Protein AF-A0A5N5GU69-F1 (afdb_monomer_lite)

Sequence (416 aa):
MAAKLMHAVQYKSFGGGPSGLKHVEIPIPTLKKDEVLLKLEAASLNPGSLVDWATEVYNGVRRIDLTDVAGEMVEVGQGVKKFKVGDKVVALLSYSFAAAKEKSVVAWPLEVSADEGSSLPVVGLSAHQALTKDAGIKLDRTGELKNVLITGAAGGLGNTHVTATCGARNIELVKSLGADEVLDYMTPEGVALKSPSATDVAGEVVEVGQGAKKFKFGDKVVLLCHFSGRLAEFAATNERLMVARPPEVSAAEGACLPVAGLTAPQTLTQCARVKLDGTGQNKEHIDHCCLWWRGALCSPTSKAWDTNVTATCGACNIELVKSLGADEVLEYRNVDGAALKSPSGRKYDFNLTFSKKQLVPLLMIPKDVNLEYLVKLVKEGKLKPVIDSMHPLSKAEDAWLKSIDGHATGNIILEL

Foldseek 3Di:
DDFDWDWFWWFQDPPCFLVRIDIDIDGQDDDDQQKFAWPFFKFFDDPVQQDPPDDDCPPNTGGRPRQWTWGFTCGHHNNQDPDDGGFTWIFGDDPHDRMGGNFRIDGFDPLADGHRSSQCFPPVLLVVCCVCPVVVHDPVLPDDADEDEAEQDLAEAQRHQYAYEHAPVRQVNHVVRPHPHYHHCPDPCVVPDDDQDQFKFWDFDCDDDPPDDPDDGGFTKIFGAPDPDGVDPDDDDDCVRIDGDPPVADRVNSSLPRVLVPVQVCCCCPVVVFDLQQPDDEFEEEEEACDRSQADCQAVSVVSRRYAYEYEDAPVCQVVSVVNHHPHYHDCPDPCNVVVADPVRDDGPDYHYDDPDPDPPDPRDGGRVSSNVVSVCVSVVNGDFDEQEEDESVVVSVLSVVVVVVPGSGIYMYGD

Structure (mmCIF, N/CA/C/O backbone):
data_AF-A0A5N5GU69-F1
#
_entry.id   AF-A0A5N5GU69-F1
#
loop_
_atom_site.group_PDB
_atom_site.id
_atom_site.type_symbol
_atom_site.label_atom_id
_atom_site.label_alt_id
_atom_site.label_comp_id
_atom_site.label_asym_id
_atom_site.label_entity_id
_atom_site.label_seq_id
_atom_site.pdbx_PDB_ins_code
_atom_site.Cartn_x
_atom_site.Cartn_y
_atom_site.Cartn_z
_atom_site.occupancy
_atom_site.B_iso_or_equiv
_atom_site.auth_seq_id
_atom_site.auth_comp_id
_atom_site.auth_asym_id
_atom_site.auth_atom_id
_atom_site.pdbx_PDB_model_num
ATOM 1 N N . MET A 1 1 ? -13.691 -12.828 38.221 1.00 50.66 1 MET A N 1
ATOM 2 C CA . MET A 1 1 ? -14.707 -12.489 37.200 1.00 50.66 1 MET A CA 1
ATOM 3 C C . MET A 1 1 ? -14.335 -13.201 35.913 1.00 50.66 1 MET A C 1
ATOM 5 O O . MET A 1 1 ? -13.145 -13.287 35.638 1.00 50.66 1 MET A O 1
ATOM 9 N N . ALA A 1 2 ? -15.304 -13.752 35.177 1.00 56.50 2 ALA A N 1
ATOM 10 C CA . ALA A 1 2 ? -15.037 -14.349 33.867 1.00 56.50 2 ALA A CA 1
ATOM 11 C C . ALA A 1 2 ? -14.475 -13.280 32.913 1.00 56.50 2 ALA A C 1
ATOM 13 O O . ALA A 1 2 ? -14.927 -12.133 32.947 1.00 56.50 2 ALA A O 1
ATOM 14 N N . ALA A 1 3 ? -13.469 -13.634 32.111 1.00 75.31 3 ALA A N 1
ATOM 15 C CA . ALA A 1 3 ? -12.930 -12.728 31.104 1.00 75.31 3 ALA A CA 1
ATOM 16 C C . ALA A 1 3 ? -14.016 -12.426 30.060 1.00 75.31 3 ALA A C 1
ATOM 18 O O . ALA A 1 3 ? -14.684 -13.347 29.590 1.00 75.31 3 ALA A O 1
ATOM 19 N N . LYS A 1 4 ? -14.199 -11.150 29.699 1.00 86.69 4 LYS A N 1
ATOM 20 C CA . LYS A 1 4 ? -15.034 -10.794 28.545 1.00 86.69 4 LYS A CA 1
ATOM 21 C C . LYS A 1 4 ? -14.321 -11.266 27.279 1.00 86.69 4 LYS A C 1
ATOM 23 O O . LYS A 1 4 ? -13.117 -11.042 27.146 1.00 86.69 4 LYS A O 1
ATOM 28 N N . LEU A 1 5 ? -15.057 -11.916 26.386 1.00 90.56 5 LEU A N 1
ATOM 29 C CA . LEU A 1 5 ? -14.536 -12.457 25.134 1.00 90.56 5 LEU A CA 1
ATOM 30 C C . LEU A 1 5 ? -15.009 -11.619 23.940 1.00 90.56 5 LEU A C 1
ATOM 32 O O . LEU A 1 5 ? -16.002 -10.899 24.035 1.00 90.56 5 LEU A O 1
ATOM 36 N N . MET A 1 6 ? -14.296 -11.735 22.826 1.00 87.88 6 MET A N 1
ATOM 37 C CA . MET A 1 6 ? -14.665 -11.198 21.519 1.00 87.88 6 MET A CA 1
ATOM 38 C C . MET A 1 6 ? -14.323 -12.196 20.414 1.00 87.88 6 MET A C 1
ATOM 40 O O . MET A 1 6 ? -13.410 -13.013 20.570 1.00 87.88 6 MET A O 1
ATOM 44 N N . HIS A 1 7 ? -15.031 -12.107 19.290 1.00 89.12 7 HIS A N 1
ATOM 45 C CA . HIS A 1 7 ? -14.713 -12.887 18.100 1.00 89.12 7 HIS A CA 1
ATOM 46 C C . HIS A 1 7 ? -13.473 -12.330 17.399 1.00 89.12 7 HIS A C 1
ATOM 48 O O . HIS A 1 7 ? -13.303 -11.121 17.263 1.00 89.12 7 HIS A O 1
ATOM 54 N N . ALA A 1 8 ? -12.613 -13.229 16.938 1.00 84.62 8 ALA A N 1
ATOM 55 C CA . ALA A 1 8 ? -11.435 -12.901 16.154 1.00 84.62 8 ALA A CA 1
ATOM 56 C C . ALA A 1 8 ? -11.156 -14.001 15.130 1.00 84.62 8 ALA A C 1
ATOM 58 O O . ALA A 1 8 ? -11.678 -15.114 15.226 1.00 84.62 8 ALA A O 1
ATOM 59 N N . VAL A 1 9 ? -10.291 -13.692 14.167 1.00 82.69 9 VAL A N 1
ATOM 60 C CA . VAL A 1 9 ? -9.829 -14.644 13.157 1.00 82.69 9 VAL A CA 1
ATOM 61 C C . VAL A 1 9 ? -8.320 -14.837 13.300 1.00 82.69 9 VAL A C 1
ATOM 63 O O . VAL A 1 9 ? -7.544 -13.879 13.343 1.00 82.69 9 VAL A O 1
ATOM 66 N N . GLN A 1 10 ? -7.904 -16.096 13.430 1.00 78.44 10 GLN A N 1
ATOM 67 C CA . GLN A 1 10 ? -6.521 -16.502 13.687 1.00 78.44 10 GLN A CA 1
ATOM 68 C C . GLN A 1 10 ? -6.089 -17.643 12.766 1.00 78.44 10 GLN A C 1
ATOM 70 O O . GLN A 1 10 ? -6.924 -18.309 12.161 1.00 78.44 10 GLN A O 1
ATOM 75 N N . TYR A 1 11 ? -4.784 -17.910 12.697 1.00 71.00 11 TYR A N 1
ATOM 76 C CA . TYR A 1 11 ? -4.240 -19.065 11.984 1.00 71.00 11 TYR A CA 1
ATOM 77 C C . TYR A 1 11 ? -3.162 -19.771 12.815 1.00 71.00 11 TYR A C 1
ATOM 79 O O . TYR A 1 11 ? -2.426 -19.157 13.585 1.00 71.00 11 TYR A O 1
ATOM 87 N N . LYS A 1 12 ? -3.086 -21.102 12.694 1.00 63.03 12 LYS A N 1
ATOM 88 C CA . LYS A 1 12 ? -2.199 -21.936 13.530 1.00 63.03 12 LYS A CA 1
ATOM 89 C C . LYS A 1 12 ? -0.798 -22.136 12.941 1.00 63.03 12 LYS A C 1
ATOM 91 O O . LYS A 1 12 ? 0.134 -22.405 13.691 1.00 63.03 12 LYS A O 1
ATOM 96 N N . SER A 1 13 ? -0.638 -22.027 11.622 1.00 61.06 13 SER A N 1
ATOM 97 C CA . SER A 1 13 ? 0.630 -22.287 10.926 1.00 61.06 13 SER A CA 1
ATOM 98 C C . SER A 1 13 ? 0.742 -21.504 9.619 1.00 61.06 13 SER A C 1
ATOM 100 O O . SER A 1 13 ? -0.270 -21.167 9.005 1.00 61.06 13 SER A O 1
ATOM 102 N N . PHE A 1 14 ? 1.980 -21.251 9.188 1.00 59.22 14 PHE A N 1
ATOM 103 C CA . PHE A 1 14 ? 2.286 -20.634 7.896 1.00 59.22 14 PHE A CA 1
ATOM 104 C C . PHE A 1 14 ? 1.793 -21.482 6.714 1.00 59.22 14 PHE A C 1
ATOM 106 O O . PHE A 1 14 ? 1.649 -22.700 6.831 1.00 59.22 14 PHE A O 1
ATOM 113 N N . GLY A 1 15 ? 1.554 -20.832 5.571 1.00 59.25 15 GLY A N 1
ATOM 114 C CA . GLY A 1 15 ? 1.260 -21.502 4.297 1.00 59.25 15 GLY A CA 1
ATOM 115 C C . GLY A 1 15 ? -0.136 -22.126 4.164 1.00 59.25 15 GLY A C 1
ATOM 116 O O . GLY A 1 15 ? -0.420 -22.741 3.143 1.00 59.25 15 GLY A O 1
ATOM 117 N N . GLY A 1 16 ? -1.020 -21.971 5.157 1.00 63.12 16 GLY A N 1
ATOM 118 C CA . GLY A 1 16 ? -2.384 -22.521 5.115 1.00 63.12 16 GLY A CA 1
ATOM 119 C C . GLY A 1 16 ? -3.366 -21.754 4.220 1.00 63.12 16 GLY A C 1
ATOM 120 O O . GLY A 1 16 ? -4.480 -22.235 3.996 1.00 63.12 16 GLY A O 1
ATOM 121 N N . GLY A 1 17 ? -2.976 -20.567 3.741 1.00 68.81 17 GLY A N 1
ATOM 122 C CA . GLY A 1 17 ? -3.845 -19.666 2.985 1.00 68.81 17 GLY A CA 1
ATOM 123 C C . GLY A 1 17 ? -5.160 -19.353 3.720 1.00 68.81 17 GLY A C 1
ATOM 124 O O . GLY A 1 17 ? -5.259 -19.553 4.934 1.00 68.81 17 GLY A O 1
ATOM 125 N N . PRO A 1 18 ? -6.202 -18.926 2.992 1.00 73.00 18 PRO A N 1
ATOM 126 C CA . PRO A 1 18 ? -7.522 -18.644 3.561 1.00 73.00 18 PRO A CA 1
ATOM 127 C C . PRO A 1 18 ? -8.141 -19.842 4.293 1.00 73.00 18 PRO A C 1
ATOM 129 O O . PRO A 1 18 ? -8.741 -19.683 5.347 1.00 73.00 18 PRO A O 1
ATOM 132 N N . SER A 1 19 ? -7.907 -21.073 3.821 1.00 77.50 19 SER A N 1
ATOM 133 C CA . SER A 1 19 ? -8.370 -22.298 4.497 1.00 77.50 19 SER A CA 1
ATOM 134 C C . SER A 1 19 ? -7.747 -22.537 5.881 1.00 77.50 19 SER A C 1
ATOM 136 O O . SER A 1 19 ? -8.268 -23.319 6.682 1.00 77.50 19 SER A O 1
ATOM 138 N N . GLY A 1 20 ? -6.617 -21.884 6.166 1.00 77.12 20 GLY A N 1
ATOM 139 C CA . GLY A 1 20 ? -5.933 -21.934 7.454 1.00 77.12 20 GLY A CA 1
ATOM 140 C C . GLY A 1 20 ? -6.577 -21.058 8.529 1.00 77.12 20 GLY A C 1
ATOM 141 O O . GLY A 1 20 ? -6.219 -21.205 9.704 1.00 77.12 20 GLY A O 1
ATOM 142 N N . LEU A 1 21 ? -7.519 -20.187 8.152 1.00 79.31 21 LEU A N 1
ATOM 143 C CA . LEU A 1 21 ? -8.221 -19.313 9.079 1.00 79.31 21 LEU A CA 1
ATOM 144 C C . LEU A 1 21 ? -9.142 -20.089 10.021 1.00 79.31 21 LEU A C 1
ATOM 146 O O . LEU A 1 21 ? -9.704 -21.146 9.705 1.00 79.31 21 LEU A O 1
ATOM 150 N N . LYS A 1 22 ? -9.232 -19.570 11.243 1.00 83.31 22 LYS A N 1
ATOM 151 C CA . LYS A 1 22 ? -10.080 -20.069 12.317 1.00 83.31 22 LYS A CA 1
ATOM 152 C C . LYS A 1 22 ? -10.739 -18.895 13.017 1.00 83.31 22 LYS A C 1
ATOM 154 O O . LYS A 1 22 ? -10.051 -18.050 13.590 1.00 83.31 22 LYS A O 1
ATOM 159 N N . HIS A 1 23 ? -12.064 -18.908 13.033 1.00 87.44 23 HIS A N 1
ATOM 160 C CA . HIS A 1 23 ? -12.848 -18.077 13.934 1.00 87.44 23 HIS A CA 1
ATOM 161 C C . HIS A 1 23 ? -12.708 -18.612 15.353 1.00 87.44 23 HIS A C 1
ATOM 163 O O . HIS A 1 23 ? -12.883 -19.807 15.605 1.00 87.44 23 HIS A O 1
ATOM 169 N N . VAL A 1 24 ? -12.362 -17.722 16.269 1.00 87.81 24 VAL A N 1
ATOM 170 C CA . VAL A 1 24 ? -12.115 -18.037 17.672 1.00 87.81 24 VAL A CA 1
ATOM 171 C C . VAL A 1 24 ? -12.747 -16.975 18.558 1.00 87.81 24 VAL A C 1
ATOM 173 O O . VAL A 1 24 ? -12.968 -15.842 18.132 1.00 87.81 24 VAL A O 1
ATOM 176 N N . GLU A 1 25 ? -13.004 -17.333 19.809 1.00 89.62 25 GLU A N 1
ATOM 177 C CA . GLU A 1 25 ? -13.261 -16.364 20.868 1.00 89.62 25 GLU A CA 1
ATOM 178 C C . GLU A 1 25 ? -11.982 -16.146 21.668 1.00 89.62 25 GLU A C 1
ATOM 180 O O . GLU A 1 25 ? -11.325 -17.102 22.087 1.00 89.62 25 GLU A O 1
ATOM 185 N N . ILE A 1 26 ? -11.619 -14.884 21.873 1.00 84.94 26 ILE A N 1
ATOM 186 C CA . ILE A 1 26 ? -10.430 -14.491 22.629 1.00 84.94 26 ILE A CA 1
ATOM 187 C C . ILE A 1 26 ? -10.776 -13.436 23.678 1.00 84.94 26 ILE A C 1
ATOM 189 O O . ILE A 1 26 ? -11.751 -12.707 23.502 1.00 84.94 26 ILE A O 1
ATOM 193 N N . PRO A 1 27 ? -9.996 -13.315 24.764 1.00 87.19 27 PRO A N 1
ATOM 194 C CA . PRO A 1 27 ? -10.206 -12.258 25.745 1.00 87.19 27 PRO A CA 1
ATOM 195 C C . PRO A 1 27 ? -10.089 -10.863 25.124 1.00 87.19 27 PRO A C 1
ATOM 197 O O . PRO A 1 27 ? -9.163 -10.597 24.355 1.00 87.19 27 PRO A O 1
ATOM 200 N N . ILE A 1 28 ? -10.992 -9.963 25.513 1.00 87.31 28 ILE A N 1
ATOM 201 C CA . ILE A 1 28 ? -10.840 -8.527 25.263 1.00 87.31 28 ILE A CA 1
ATOM 202 C C . ILE A 1 28 ? -9.548 -8.060 25.958 1.00 87.31 28 ILE A C 1
ATOM 204 O O . ILE A 1 28 ? -9.335 -8.410 27.125 1.00 87.31 28 ILE A O 1
ATOM 208 N N . PRO A 1 29 ? -8.664 -7.311 25.276 1.00 84.44 29 PRO A N 1
ATOM 209 C CA . PRO A 1 29 ? -7.387 -6.924 25.851 1.00 84.44 29 PRO A CA 1
ATOM 210 C C . PRO A 1 29 ? -7.547 -5.925 26.991 1.00 84.44 29 PRO A C 1
ATOM 212 O O . PRO A 1 29 ? -8.375 -5.018 26.949 1.00 84.44 29 PRO A O 1
ATOM 215 N N . THR A 1 30 ? -6.682 -6.069 27.990 1.00 86.38 30 THR A N 1
ATOM 216 C CA . THR A 1 30 ? -6.537 -5.096 29.072 1.00 86.38 30 THR A CA 1
ATOM 217 C C . THR A 1 30 ? -5.721 -3.902 28.585 1.00 86.38 30 THR A C 1
ATOM 219 O O . THR A 1 30 ? -4.603 -4.082 28.097 1.00 86.38 30 THR A O 1
ATOM 222 N N . LEU A 1 31 ? -6.248 -2.690 28.759 1.00 88.69 31 LEU A N 1
ATOM 223 C CA . LEU A 1 31 ? -5.574 -1.466 28.333 1.00 88.69 31 LEU A CA 1
ATOM 224 C C . LEU A 1 31 ? -4.366 -1.112 29.197 1.00 88.69 31 LEU A C 1
ATOM 226 O O . LEU A 1 31 ? -4.396 -1.198 30.429 1.00 88.69 31 LEU A O 1
ATOM 230 N N . LYS A 1 32 ? -3.316 -0.609 28.545 1.00 91.06 32 LYS A N 1
ATOM 231 C CA . LYS A 1 32 ? -2.277 0.177 29.215 1.00 91.06 32 LYS A CA 1
ATOM 232 C C . LYS A 1 32 ? -2.748 1.610 29.457 1.00 91.06 32 LYS A C 1
ATOM 234 O O . LYS A 1 32 ? -3.763 2.073 28.943 1.00 91.06 32 LYS A O 1
ATOM 239 N N . LYS A 1 33 ? -1.961 2.347 30.244 1.00 94.25 33 LYS A N 1
ATOM 240 C CA . LYS A 1 33 ? -2.269 3.725 30.646 1.00 94.25 33 LYS A CA 1
ATOM 241 C C . LYS A 1 33 ? -2.477 4.673 29.454 1.00 94.25 33 LYS A C 1
ATOM 243 O O . LYS A 1 33 ? -3.314 5.559 29.561 1.00 94.25 33 LYS A O 1
ATOM 248 N N . ASP A 1 34 ? -1.721 4.511 28.369 1.00 92.88 34 ASP A N 1
ATOM 249 C CA . ASP A 1 34 ? -1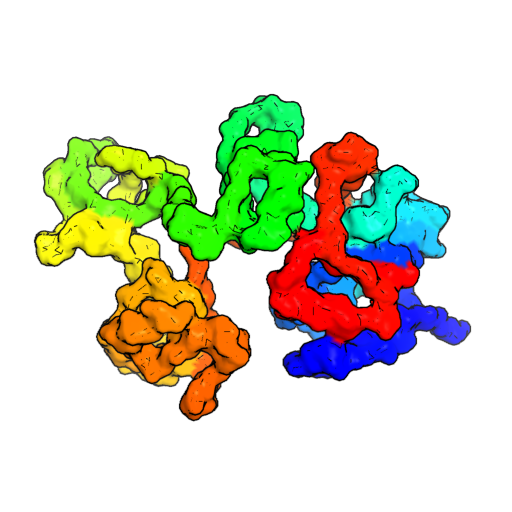.741 5.359 27.166 1.00 92.88 34 ASP A CA 1
ATOM 250 C C . ASP A 1 34 ? -2.566 4.775 26.004 1.00 92.88 34 ASP A C 1
ATOM 252 O O . ASP A 1 34 ? -2.451 5.245 24.869 1.00 92.88 34 ASP A O 1
ATOM 256 N N . GLU A 1 35 ? -3.369 3.743 26.268 1.00 91.88 35 GLU A N 1
ATOM 257 C CA . GLU A 1 35 ? -4.138 3.026 25.254 1.00 91.88 35 GLU A CA 1
ATOM 258 C C . GLU A 1 35 ? -5.645 3.287 25.378 1.00 91.88 35 GLU A C 1
ATOM 260 O O . GLU A 1 35 ? -6.154 3.664 26.433 1.00 91.88 35 GLU A O 1
ATOM 265 N N . VAL A 1 36 ? -6.360 3.074 24.280 1.00 92.62 36 VAL A N 1
ATOM 266 C CA . VAL A 1 36 ? -7.823 3.102 24.179 1.00 92.62 36 VAL A CA 1
ATOM 267 C C . VAL A 1 36 ? -8.312 1.767 23.635 1.00 92.62 36 VAL A C 1
ATOM 269 O O . VAL A 1 36 ? -7.602 1.135 22.851 1.00 92.62 36 VAL A O 1
ATOM 272 N N . LEU A 1 37 ? -9.512 1.348 24.035 1.00 93.25 37 LEU A N 1
ATOM 273 C CA . LEU A 1 37 ? -10.191 0.164 23.517 1.00 93.25 37 LEU A CA 1
ATOM 274 C C . LEU A 1 37 ? -11.312 0.608 22.590 1.00 93.25 37 LEU A C 1
ATOM 276 O O . LEU A 1 37 ? -12.139 1.445 22.961 1.00 93.25 37 LEU A O 1
ATOM 280 N N . LEU A 1 38 ? -11.353 0.010 21.408 1.00 90.88 38 LEU A N 1
ATOM 281 C CA . LEU A 1 38 ? -12.315 0.329 20.370 1.00 90.88 38 LEU A CA 1
ATOM 282 C C . LEU A 1 38 ? -13.308 -0.823 20.199 1.00 90.88 38 LEU A C 1
ATOM 284 O O . LEU A 1 38 ? -12.927 -1.990 20.153 1.00 90.88 38 LEU A O 1
ATOM 288 N N . LYS A 1 39 ? -14.590 -0.499 20.052 1.00 91.88 39 LYS A N 1
ATOM 289 C CA . LYS A 1 39 ? -15.538 -1.371 19.366 1.00 91.88 39 LYS A CA 1
ATOM 290 C C . LYS A 1 39 ? -15.395 -1.079 17.880 1.00 91.88 39 LYS A C 1
ATOM 292 O O . LYS A 1 39 ? -15.768 0.001 17.429 1.00 91.88 39 LYS A O 1
ATOM 297 N N . LEU A 1 40 ? -14.777 -2.011 17.166 1.00 90.19 40 LEU A N 1
ATOM 298 C CA . LEU A 1 40 ? -14.501 -1.864 15.743 1.00 90.19 40 LEU A CA 1
ATOM 299 C C . LEU A 1 40 ? -15.807 -1.917 14.946 1.00 90.19 40 LEU A C 1
ATOM 301 O O . LEU A 1 40 ? -16.699 -2.677 15.303 1.00 90.19 40 LEU A O 1
ATOM 305 N N . GLU A 1 41 ? -15.892 -1.106 13.897 1.00 89.88 41 GLU A N 1
ATOM 306 C CA . GLU A 1 41 ? -17.006 -1.091 12.937 1.00 89.88 41 GLU A CA 1
ATOM 307 C C . GLU A 1 41 ? -16.526 -1.499 11.544 1.00 89.88 41 GLU A C 1
ATOM 309 O O . GLU A 1 41 ? -17.210 -2.229 10.832 1.00 89.88 41 GLU A O 1
ATOM 314 N N . ALA A 1 42 ? -15.317 -1.071 11.174 1.00 86.56 42 ALA A N 1
ATOM 315 C CA . ALA A 1 42 ? -14.675 -1.452 9.927 1.00 86.56 42 ALA A CA 1
ATOM 316 C C . ALA A 1 42 ? -13.165 -1.618 10.117 1.00 86.56 42 ALA A C 1
ATOM 318 O O . ALA A 1 42 ? -12.538 -0.892 10.897 1.00 86.56 42 ALA A O 1
ATOM 319 N N . ALA A 1 43 ? -12.575 -2.551 9.374 1.00 85.69 43 ALA A N 1
ATOM 320 C CA . ALA A 1 43 ? -11.132 -2.705 9.267 1.00 85.69 43 ALA A CA 1
ATOM 321 C C . ALA A 1 43 ? -10.691 -2.933 7.820 1.00 85.69 43 ALA A C 1
ATOM 323 O O . ALA A 1 43 ? -11.278 -3.755 7.120 1.00 85.69 43 ALA A O 1
ATOM 324 N N . SER A 1 44 ? -9.625 -2.260 7.390 1.00 79.88 44 SER A N 1
ATOM 325 C CA . SER A 1 44 ? -9.049 -2.458 6.057 1.00 79.88 44 SER A CA 1
ATOM 326 C C . SER A 1 44 ? -7.980 -3.550 6.073 1.00 79.88 44 SER A C 1
ATOM 328 O O . SER A 1 44 ? -7.102 -3.582 6.942 1.00 79.88 44 SER A O 1
ATOM 330 N N . LEU A 1 45 ? -8.045 -4.454 5.093 1.00 74.62 45 LEU A N 1
ATOM 331 C CA . LEU A 1 45 ? -7.013 -5.455 4.849 1.00 74.62 45 LEU A CA 1
ATOM 332 C C . LEU A 1 45 ? -5.900 -4.871 3.984 1.00 74.62 45 LEU A C 1
ATOM 334 O O . LEU A 1 45 ? -6.118 -4.465 2.843 1.00 74.62 45 LEU A O 1
ATOM 338 N N . ASN A 1 46 ? -4.676 -4.929 4.502 1.00 67.06 46 ASN A N 1
ATOM 339 C CA . ASN A 1 46 ? -3.477 -4.569 3.759 1.00 67.06 46 ASN A CA 1
ATOM 340 C C . ASN A 1 46 ? -2.736 -5.835 3.296 1.00 67.06 46 ASN A C 1
ATOM 342 O O . ASN A 1 46 ? -2.735 -6.830 4.021 1.00 67.06 46 ASN A O 1
ATOM 346 N N . PRO A 1 47 ? -2.000 -5.811 2.166 1.00 57.25 47 PRO A N 1
ATOM 347 C CA . PRO A 1 47 ? -1.130 -6.928 1.785 1.00 57.25 47 PRO A CA 1
ATOM 348 C C . PRO A 1 47 ? -0.156 -7.312 2.910 1.00 57.25 47 PRO A C 1
ATOM 350 O O . PRO A 1 47 ? 0.094 -8.485 3.160 1.00 57.25 47 PRO A O 1
ATOM 353 N N . GLY A 1 48 ? 0.328 -6.320 3.666 1.00 57.31 48 GLY A N 1
ATOM 354 C CA . GLY A 1 48 ? 1.180 -6.543 4.832 1.00 57.31 48 GLY A CA 1
ATOM 355 C C . GLY A 1 48 ? 0.494 -7.255 6.006 1.00 57.31 48 GLY A C 1
ATOM 356 O O . GLY A 1 48 ? 1.200 -7.897 6.774 1.00 57.31 48 GLY A O 1
ATOM 357 N N . SER A 1 49 ? -0.839 -7.197 6.117 1.00 54.94 49 SER A N 1
ATOM 358 C CA . SER A 1 49 ? -1.625 -7.929 7.124 1.00 54.94 49 SER A CA 1
ATOM 359 C C . SER A 1 49 ? -1.663 -9.438 6.864 1.00 54.94 49 SER A C 1
ATOM 361 O O . SER A 1 49 ? -2.010 -10.200 7.764 1.00 54.94 49 SER A O 1
ATOM 363 N N . LEU A 1 50 ? -1.346 -9.860 5.631 1.00 54.34 50 LEU A N 1
ATOM 364 C CA . LEU A 1 50 ? -1.497 -11.236 5.144 1.00 54.34 50 LEU A CA 1
ATOM 365 C C . LEU A 1 50 ? -0.166 -11.893 4.746 1.00 54.34 50 LEU A C 1
ATOM 367 O O . LEU A 1 50 ? -0.119 -13.103 4.522 1.00 54.34 50 LEU A O 1
ATOM 371 N N . VAL A 1 51 ? 0.908 -11.105 4.630 1.00 49.03 51 VAL A N 1
ATOM 372 C CA . VAL A 1 51 ? 2.255 -11.577 4.296 1.00 49.03 51 VAL A CA 1
ATOM 373 C C . VAL A 1 51 ? 3.053 -11.777 5.591 1.00 49.03 51 VAL A C 1
ATOM 375 O O . VAL A 1 51 ? 3.149 -10.881 6.424 1.00 49.03 51 VAL A O 1
ATOM 378 N N . ASP A 1 52 ? 3.674 -12.948 5.734 1.00 48.06 52 ASP A N 1
ATOM 379 C CA . ASP A 1 52 ? 4.449 -13.414 6.901 1.00 48.06 52 ASP A CA 1
ATOM 380 C C . ASP A 1 52 ? 5.785 -12.666 7.149 1.00 48.06 52 ASP A C 1
ATOM 382 O O . ASP A 1 52 ? 6.751 -13.247 7.644 1.00 48.06 52 ASP A O 1
ATOM 386 N N . TRP A 1 53 ? 5.910 -11.384 6.793 1.00 37.41 53 TRP A N 1
ATOM 387 C CA . TRP A 1 53 ? 7.220 -10.719 6.752 1.00 37.41 53 TRP A CA 1
ATOM 388 C C . TRP A 1 53 ? 7.754 -10.232 8.107 1.00 37.41 53 TRP A C 1
ATOM 390 O O . TRP A 1 53 ? 8.943 -9.926 8.177 1.00 37.41 53 TRP A O 1
ATOM 400 N N . ALA A 1 54 ? 6.961 -10.184 9.188 1.00 37.97 54 ALA A N 1
ATOM 401 C CA . ALA A 1 54 ? 7.475 -9.699 10.479 1.00 37.97 54 ALA A CA 1
ATOM 402 C C . ALA A 1 54 ? 6.601 -9.980 11.723 1.00 37.97 54 ALA A C 1
ATOM 404 O O . ALA A 1 54 ? 6.559 -9.142 12.621 1.00 37.97 54 ALA A O 1
ATOM 405 N N . THR A 1 55 ? 5.902 -11.115 11.848 1.00 38.19 55 THR A N 1
ATOM 406 C CA . THR A 1 55 ? 5.280 -11.427 13.151 1.00 38.19 55 THR A CA 1
ATOM 407 C C . THR A 1 55 ? 6.279 -12.105 14.081 1.00 38.19 55 THR A C 1
ATOM 409 O O . THR A 1 55 ? 6.544 -13.309 13.997 1.00 38.19 55 THR A O 1
ATOM 412 N N . GLU A 1 56 ? 6.809 -11.308 15.016 1.00 40.72 56 GLU A N 1
ATOM 413 C CA . GLU A 1 56 ? 7.224 -11.819 16.317 1.00 40.72 56 GLU A CA 1
ATOM 414 C C . GLU A 1 56 ? 6.132 -12.755 16.840 1.00 40.72 56 GLU A C 1
ATOM 416 O O . GLU A 1 56 ? 4.937 -12.448 16.835 1.00 40.72 56 GLU A O 1
ATOM 421 N N . VAL A 1 57 ? 6.560 -13.934 17.267 1.00 41.75 57 VAL A N 1
ATOM 422 C CA . VAL A 1 57 ? 5.712 -14.927 17.909 1.00 41.75 57 VAL A CA 1
ATOM 423 C C . VAL A 1 57 ? 5.221 -14.339 19.235 1.00 41.75 57 VAL A C 1
ATOM 425 O O . VAL A 1 57 ? 5.890 -14.467 20.256 1.00 41.75 57 VAL A O 1
ATOM 428 N N . TYR A 1 58 ? 4.049 -13.702 19.251 1.00 40.56 58 TYR A N 1
ATOM 429 C CA . TYR A 1 58 ? 3.383 -13.351 20.505 1.00 40.56 58 TYR A CA 1
ATOM 430 C C . TYR A 1 58 ? 2.700 -14.615 21.047 1.00 40.56 58 TYR A C 1
ATOM 432 O O . TYR A 1 58 ? 1.662 -15.046 20.549 1.00 40.56 58 TYR A O 1
ATOM 440 N N . ASN A 1 59 ? 3.312 -15.256 22.046 1.00 43.81 59 ASN A N 1
ATOM 441 C CA . ASN A 1 59 ? 2.774 -16.432 22.751 1.00 43.81 59 ASN A CA 1
ATOM 442 C C . ASN A 1 59 ? 2.438 -17.666 21.879 1.00 43.81 59 ASN A C 1
ATOM 444 O O . ASN A 1 59 ? 1.601 -18.478 22.263 1.00 43.81 59 ASN A O 1
ATOM 448 N N . GLY A 1 60 ? 3.078 -17.844 20.718 1.00 49.91 60 GLY A N 1
ATOM 449 C CA . GLY A 1 60 ? 2.925 -19.062 19.904 1.00 49.91 60 GLY A CA 1
ATOM 450 C C . GLY A 1 60 ? 1.675 -19.120 19.016 1.00 49.91 60 GLY A C 1
ATOM 451 O O . GLY A 1 60 ? 1.478 -20.126 18.339 1.00 49.91 60 GLY A O 1
ATOM 452 N N . VAL A 1 61 ? 0.850 -18.065 18.982 1.00 49.50 61 VAL A N 1
ATOM 453 C CA . VAL A 1 61 ? -0.375 -17.992 18.165 1.00 49.50 61 VAL A CA 1
ATOM 454 C C . VAL A 1 61 ? -0.247 -16.869 17.138 1.00 49.50 61 VAL A C 1
ATOM 456 O O . VAL A 1 61 ? 0.158 -15.759 17.478 1.00 49.50 61 VAL A O 1
ATOM 459 N N . ARG A 1 62 ? -0.582 -17.155 15.874 1.00 61.03 62 ARG A N 1
ATOM 460 C CA . ARG A 1 62 ? -0.540 -16.188 14.765 1.00 61.03 62 ARG A CA 1
ATOM 461 C C . ARG A 1 62 ? -1.952 -15.687 14.447 1.00 61.03 62 ARG A C 1
ATOM 463 O O . ARG A 1 62 ? -2.934 -16.397 14.669 1.00 61.03 62 ARG A O 1
ATOM 470 N N . ARG A 1 63 ? -2.079 -14.451 13.967 1.00 63.50 63 ARG A N 1
ATOM 471 C CA . ARG A 1 63 ? -3.377 -13.778 13.793 1.00 63.50 63 ARG A CA 1
ATOM 472 C C . ARG A 1 63 ? -3.405 -12.894 12.554 1.00 63.50 63 ARG A C 1
ATOM 474 O O . ARG A 1 63 ? -2.352 -12.459 12.104 1.00 63.50 63 ARG A O 1
ATOM 481 N N . ILE A 1 64 ? -4.610 -12.600 12.059 1.00 62.25 64 ILE A N 1
ATOM 482 C CA . ILE A 1 64 ? -4.803 -11.489 11.122 1.00 62.25 64 ILE A CA 1
ATOM 483 C C . ILE A 1 64 ? -4.555 -10.193 11.889 1.00 62.25 64 ILE A C 1
ATOM 485 O O . ILE A 1 64 ? -5.305 -9.864 12.811 1.00 62.25 64 ILE A O 1
ATOM 489 N N . ASP A 1 65 ? -3.510 -9.464 11.510 1.00 64.19 65 ASP A N 1
ATOM 490 C CA . ASP A 1 65 ? -3.243 -8.136 12.052 1.00 64.19 65 ASP A CA 1
ATOM 491 C C . ASP A 1 65 ? -4.059 -7.100 11.263 1.00 64.19 65 ASP A C 1
ATOM 493 O O . ASP A 1 65 ? -3.649 -6.599 10.212 1.00 64.19 65 ASP A O 1
ATOM 497 N N . LEU A 1 66 ? -5.249 -6.794 11.787 1.00 70.12 66 LEU A N 1
ATOM 498 C CA . LEU A 1 66 ? -6.059 -5.660 11.345 1.00 70.12 66 LEU A CA 1
ATOM 499 C C . LEU A 1 66 ? -5.431 -4.382 11.896 1.00 70.12 66 LEU A C 1
ATOM 501 O O . LEU A 1 66 ? -5.651 -4.016 13.048 1.00 70.12 66 LEU A O 1
ATOM 505 N N . THR A 1 67 ? -4.581 -3.742 11.101 1.00 75.62 67 THR A N 1
ATOM 506 C CA . THR A 1 67 ? -3.881 -2.521 11.514 1.00 75.62 67 THR A CA 1
ATOM 507 C C . THR A 1 67 ? -4.744 -1.284 11.347 1.00 75.62 67 THR A C 1
ATOM 509 O O . THR A 1 67 ? -4.640 -0.366 12.152 1.00 75.62 67 THR A O 1
ATOM 512 N N . ASP A 1 68 ? -5.608 -1.255 10.341 1.00 81.56 68 ASP A N 1
ATOM 513 C CA . ASP A 1 68 ? -6.315 -0.048 9.941 1.00 81.56 68 ASP A CA 1
ATOM 514 C C . ASP A 1 68 ? -7.778 -0.198 10.310 1.00 81.56 68 ASP A C 1
ATOM 516 O O . ASP A 1 68 ? -8.453 -1.082 9.782 1.00 81.56 68 ASP A O 1
ATOM 520 N N . VAL A 1 69 ? -8.262 0.623 11.240 1.00 85.44 69 VAL A N 1
ATOM 521 C CA . VAL A 1 69 ? -9.607 0.448 11.792 1.00 85.44 69 VAL A CA 1
ATOM 522 C C . VAL A 1 69 ? -10.352 1.763 11.970 1.00 85.44 69 VAL A C 1
ATOM 524 O O . VAL A 1 69 ? -9.752 2.810 12.219 1.00 85.44 69 VAL A O 1
ATOM 527 N N . ALA A 1 70 ? -11.677 1.680 11.904 1.00 87.44 70 ALA A N 1
ATOM 528 C CA . ALA A 1 70 ? -12.605 2.705 12.359 1.00 87.44 70 ALA A CA 1
ATOM 529 C C . ALA A 1 70 ? -13.580 2.093 13.371 1.00 87.44 70 ALA A C 1
ATOM 531 O O . ALA A 1 70 ? -13.971 0.928 13.250 1.00 87.44 70 ALA A O 1
ATOM 532 N N . GLY A 1 71 ? -13.951 2.860 14.391 1.00 91.88 71 GLY A N 1
ATOM 533 C CA . GLY A 1 71 ? -14.868 2.387 15.422 1.00 91.88 71 GLY A CA 1
ATOM 534 C C . GLY A 1 71 ? -15.106 3.392 16.539 1.00 91.88 71 GLY A C 1
ATOM 535 O O . GLY A 1 71 ? -14.737 4.563 16.450 1.00 91.88 71 GLY A O 1
ATOM 536 N N . GLU A 1 72 ? -15.719 2.918 17.616 1.00 94.50 72 GLU A N 1
ATOM 537 C CA . GLU A 1 72 ? -16.111 3.725 18.770 1.00 94.50 72 GLU A CA 1
ATOM 538 C C . GLU A 1 72 ? -15.270 3.393 20.001 1.00 94.50 72 GLU A C 1
ATOM 540 O O . GLU A 1 72 ? -15.043 2.225 20.313 1.00 94.50 72 GLU A O 1
ATOM 545 N N . MET A 1 73 ? -14.845 4.406 20.753 1.00 94.19 73 MET A N 1
ATOM 546 C CA . MET A 1 73 ? -14.163 4.194 22.026 1.00 94.19 73 MET A CA 1
ATOM 547 C C . MET A 1 73 ? -15.103 3.602 23.074 1.00 94.19 73 MET A C 1
ATOM 549 O O . MET A 1 73 ? -16.076 4.236 23.471 1.00 94.19 73 MET A O 1
ATOM 553 N N . VAL A 1 74 ? -14.762 2.427 23.599 1.00 94.94 74 VAL A N 1
ATOM 554 C CA . VAL A 1 74 ? -15.517 1.775 24.683 1.00 94.94 74 VAL A CA 1
ATOM 555 C C . VAL A 1 74 ? -14.801 1.822 26.028 1.00 94.94 74 VAL A C 1
ATOM 557 O O . VAL A 1 74 ? -15.447 1.722 27.068 1.00 94.94 74 VAL A O 1
ATOM 560 N N . GLU A 1 75 ? -13.482 2.017 26.029 1.00 94.62 75 GLU A N 1
ATOM 561 C CA . GLU A 1 75 ? -12.684 2.192 27.243 1.00 94.62 75 GLU A CA 1
ATOM 562 C C . GLU A 1 75 ? -11.459 3.067 26.946 1.00 94.62 75 GLU A C 1
ATOM 564 O O . GLU A 1 75 ? -10.915 3.034 25.841 1.00 94.62 75 GLU A O 1
ATOM 569 N N . VAL A 1 76 ? -11.016 3.853 27.928 1.00 95.81 76 VAL A N 1
ATOM 570 C CA . VAL A 1 76 ? -9.819 4.696 27.816 1.00 95.81 76 VAL A CA 1
ATOM 571 C C . VAL A 1 76 ? -8.894 4.463 29.005 1.00 95.81 76 VAL A C 1
ATOM 573 O O . VAL A 1 76 ? -9.332 4.405 30.155 1.00 95.81 76 VAL A O 1
ATOM 576 N N . GLY A 1 77 ? -7.597 4.339 28.732 1.00 93.88 77 GLY A N 1
ATOM 577 C CA . GLY A 1 77 ? -6.569 4.257 29.758 1.00 93.88 77 GLY A CA 1
ATOM 578 C C . GLY A 1 77 ? -6.463 5.559 30.554 1.00 93.88 77 GLY A C 1
ATOM 579 O O . GLY A 1 77 ? -6.717 6.652 30.055 1.00 93.88 77 GLY A O 1
ATOM 580 N N . GLN A 1 78 ? -6.026 5.464 31.811 1.00 93.94 78 GLN A N 1
ATOM 581 C CA . GLN A 1 78 ? -5.964 6.604 32.744 1.00 93.94 78 GLN A CA 1
ATOM 582 C C . GLN A 1 78 ? -5.062 7.771 32.292 1.00 93.94 78 GLN A C 1
ATOM 584 O O . GLN A 1 78 ? -5.083 8.840 32.896 1.00 93.94 78 GLN A O 1
ATOM 589 N N . GLY A 1 79 ? -4.186 7.552 31.310 1.00 93.38 79 GLY A N 1
ATOM 590 C CA . GLY A 1 79 ? -3.289 8.563 30.753 1.00 93.38 79 GLY A CA 1
ATOM 591 C C . GLY A 1 79 ? -3.793 9.221 29.473 1.00 93.38 79 GLY A C 1
ATOM 592 O O . GLY A 1 79 ? -3.126 10.146 29.015 1.00 93.38 79 GLY A O 1
ATOM 593 N N . VAL A 1 80 ? -4.920 8.766 28.921 1.00 95.12 80 VAL A N 1
ATOM 594 C CA . VAL A 1 80 ? -5.561 9.336 27.730 1.00 95.12 80 VAL A CA 1
ATOM 595 C C . VAL A 1 80 ? -6.206 10.672 28.102 1.00 95.12 80 VAL A C 1
ATOM 597 O O . VAL A 1 80 ? -6.846 10.798 29.145 1.00 95.12 80 VAL A O 1
ATOM 600 N N . LYS A 1 81 ? -5.997 11.694 27.271 1.00 94.06 81 LYS A N 1
ATOM 601 C CA . LYS A 1 81 ? -6.413 13.082 27.527 1.00 94.06 81 LYS A CA 1
ATOM 602 C C . LYS A 1 81 ? -7.241 13.692 26.401 1.00 94.06 81 LYS A C 1
ATOM 604 O O . LYS A 1 81 ? -8.052 14.571 26.669 1.00 94.06 81 LYS A O 1
ATOM 609 N N . LYS A 1 82 ? -6.994 13.291 25.153 1.00 93.25 82 LYS A N 1
ATOM 610 C CA . LYS A 1 82 ? -7.608 13.858 23.944 1.00 93.25 82 LYS A CA 1
ATOM 611 C C . LYS A 1 82 ? -8.998 13.288 23.665 1.00 93.25 82 LYS A C 1
ATOM 613 O O . LYS A 1 82 ? -9.796 13.966 23.028 1.00 93.25 82 LYS A O 1
ATOM 618 N N . PHE A 1 83 ? -9.274 12.073 24.131 1.00 94.44 83 PHE A N 1
ATOM 619 C CA . PHE A 1 83 ? -10.480 11.327 23.782 1.00 94.44 83 PHE A CA 1
ATOM 620 C C . PHE A 1 83 ? -11.207 10.773 25.008 1.00 94.44 83 PHE A C 1
ATOM 622 O O . PHE A 1 83 ? -10.623 10.625 26.084 1.00 94.44 83 PHE A O 1
ATOM 629 N N . LYS A 1 84 ? -12.485 10.442 24.824 1.00 95.50 84 LYS A N 1
ATOM 630 C CA . LYS A 1 84 ? -13.370 9.853 25.835 1.00 95.50 84 LYS A CA 1
ATOM 631 C C . LYS A 1 84 ? -14.191 8.700 25.251 1.00 95.50 84 LYS A C 1
ATOM 633 O O . LYS A 1 84 ? -14.351 8.577 24.041 1.00 95.50 84 LYS A O 1
ATOM 638 N N . VAL A 1 85 ? -14.753 7.878 26.136 1.00 96.88 85 VAL A N 1
ATOM 639 C CA . VAL A 1 85 ? -15.717 6.826 25.769 1.00 96.88 85 VAL A CA 1
ATOM 640 C C . VAL A 1 85 ? -16.878 7.427 24.964 1.00 96.88 85 VAL A C 1
ATOM 642 O O . VAL A 1 85 ? -17.386 8.494 25.313 1.00 96.88 85 VAL A O 1
ATOM 645 N N . GLY A 1 86 ? -17.279 6.739 23.896 1.00 95.25 86 GLY A N 1
ATOM 646 C CA . GLY A 1 86 ? -18.288 7.169 22.927 1.00 95.25 86 GLY A CA 1
ATOM 647 C C . GLY A 1 86 ? -17.734 7.966 21.741 1.00 95.25 86 GLY A C 1
ATOM 648 O O . GLY A 1 86 ? -18.460 8.183 20.772 1.00 95.25 86 GLY A O 1
ATOM 649 N N . ASP A 1 87 ? -16.466 8.395 21.771 1.00 94.75 87 ASP A N 1
ATOM 650 C CA . ASP A 1 87 ? -15.861 9.067 20.619 1.00 94.75 87 ASP A CA 1
ATOM 651 C C . ASP A 1 87 ? -15.695 8.087 19.449 1.00 94.75 87 ASP A C 1
ATOM 653 O O . ASP A 1 87 ? -15.144 6.994 19.598 1.00 94.75 87 ASP A O 1
ATOM 657 N N . LYS A 1 88 ? -16.144 8.508 18.265 1.00 93.50 88 LYS A N 1
ATOM 658 C CA . LYS A 1 88 ? -15.874 7.828 16.998 1.00 93.50 88 LYS A CA 1
ATOM 659 C C . LYS A 1 88 ? -14.469 8.183 16.524 1.00 93.50 88 LYS A C 1
ATOM 661 O O . LYS A 1 88 ? -14.099 9.362 16.499 1.00 93.50 88 LYS A O 1
ATOM 666 N N . VAL A 1 89 ? -13.692 7.179 16.124 1.00 93.19 89 VAL A N 1
ATOM 667 C CA . VAL A 1 89 ? -12.289 7.357 15.745 1.00 93.19 89 VAL A CA 1
ATOM 668 C C . VAL A 1 89 ? -11.834 6.474 14.590 1.00 93.19 89 VAL A C 1
ATOM 670 O O . VAL A 1 89 ? -12.373 5.395 14.353 1.00 93.19 89 VAL A O 1
ATOM 673 N N . VAL A 1 90 ? -10.784 6.942 13.916 1.00 89.06 90 VAL A N 1
ATOM 674 C CA . VAL A 1 90 ? -9.946 6.156 13.004 1.00 89.06 90 VAL A CA 1
ATOM 675 C C . VAL A 1 90 ? -8.613 5.900 13.700 1.00 89.06 90 VAL A C 1
ATOM 677 O O . VAL A 1 90 ? -8.047 6.811 14.312 1.00 89.06 90 VAL A O 1
ATOM 680 N N . ALA A 1 91 ? -8.101 4.673 13.625 1.00 85.06 91 ALA A N 1
ATOM 681 C CA . ALA A 1 91 ? -6.888 4.286 14.331 1.00 85.06 91 ALA A CA 1
ATOM 682 C C . ALA A 1 91 ? -5.966 3.374 13.518 1.00 85.06 91 ALA A C 1
ATOM 684 O O . ALA A 1 91 ? -6.407 2.556 12.711 1.00 85.06 91 ALA A O 1
ATOM 685 N N . LEU A 1 92 ? -4.671 3.496 13.814 1.00 81.81 92 LEU A N 1
ATOM 686 C CA . LEU A 1 92 ? -3.641 2.539 13.426 1.00 81.81 92 LEU A CA 1
ATOM 687 C C . LEU A 1 92 ? -3.272 1.665 14.635 1.00 81.81 92 LEU A C 1
ATOM 689 O O . LEU A 1 92 ? -2.613 2.125 15.575 1.00 81.81 92 LEU A O 1
ATOM 693 N N . LEU A 1 93 ? -3.690 0.401 14.622 1.00 78.81 93 LEU A N 1
ATOM 694 C CA . LEU A 1 93 ? -3.409 -0.562 15.682 1.00 78.81 93 LEU A CA 1
ATOM 695 C C . LEU A 1 93 ? -1.947 -1.023 15.641 1.00 78.81 93 LEU A C 1
ATOM 697 O O . LEU A 1 93 ? -1.319 -1.131 14.590 1.00 78.81 93 LEU A O 1
ATOM 701 N N . SER A 1 94 ? -1.389 -1.314 16.816 1.00 66.88 94 SER A N 1
ATOM 702 C CA . SER A 1 94 ? -0.042 -1.878 16.963 1.00 66.88 94 SER A CA 1
ATOM 703 C C . SER A 1 94 ? -0.132 -3.257 17.599 1.00 66.88 94 SER A C 1
ATOM 705 O O . SER A 1 94 ? -0.161 -3.359 18.824 1.00 66.88 94 SER A O 1
ATOM 707 N N . TYR A 1 95 ? -0.179 -4.304 16.770 1.00 59.94 95 TYR A N 1
ATOM 708 C CA . TYR A 1 95 ? -0.102 -5.709 17.194 1.00 59.94 95 TYR A CA 1
ATOM 709 C C . TYR A 1 95 ? -1.029 -6.049 18.381 1.00 59.94 95 TYR A C 1
ATOM 711 O O . TYR A 1 95 ? -0.672 -6.814 19.284 1.00 59.94 95 TYR A O 1
ATOM 719 N N . SER A 1 96 ? -2.226 -5.476 18.416 1.00 61.38 96 SER A N 1
ATOM 720 C CA . SER A 1 96 ? -3.217 -5.732 19.454 1.00 61.38 96 SER A CA 1
ATOM 721 C C . SER A 1 96 ? -4.601 -5.754 18.816 1.00 61.38 96 SER A C 1
ATOM 723 O O . SER A 1 96 ? -4.832 -5.088 17.808 1.00 61.38 96 SER A O 1
ATOM 725 N N . PHE A 1 97 ? -5.512 -6.543 19.378 1.00 73.00 97 PHE A N 1
ATOM 726 C CA . PHE A 1 97 ? -6.883 -6.580 18.894 1.00 73.00 97 PHE A CA 1
ATOM 727 C C . PHE A 1 97 ? -7.642 -5.379 19.445 1.00 73.00 97 PHE A C 1
ATOM 729 O O . PHE A 1 97 ? -7.835 -5.280 20.649 1.00 73.00 97 PHE A O 1
ATOM 736 N N . ALA A 1 98 ? -8.076 -4.474 18.577 1.00 81.81 98 ALA A N 1
ATOM 737 C CA . ALA A 1 98 ? -8.939 -3.350 18.932 1.00 81.81 98 ALA A CA 1
ATOM 738 C C . ALA A 1 98 ? -8.406 -2.355 19.991 1.00 81.81 98 ALA A C 1
ATOM 740 O O . ALA A 1 98 ? -9.136 -1.437 20.361 1.00 81.81 98 ALA A O 1
ATOM 741 N N . ALA A 1 99 ? -7.154 -2.477 20.456 1.00 86.44 99 ALA A N 1
ATOM 742 C CA . ALA A 1 99 ? -6.521 -1.490 21.328 1.00 86.44 99 ALA A CA 1
ATOM 743 C C . ALA A 1 99 ? -5.434 -0.685 20.598 1.00 86.44 99 ALA A C 1
ATOM 745 O O . ALA A 1 99 ? -4.586 -1.218 19.871 1.00 86.44 99 ALA A O 1
ATOM 746 N N . ALA A 1 100 ? -5.457 0.629 20.801 1.00 85.19 100 ALA A N 1
ATOM 747 C CA . ALA A 1 100 ? -4.570 1.576 20.134 1.00 85.19 100 ALA A CA 1
ATOM 748 C C . ALA A 1 100 ? -3.941 2.528 21.145 1.00 85.19 100 ALA A C 1
ATOM 750 O O . ALA A 1 100 ? -4.576 2.906 22.123 1.00 85.19 100 ALA A O 1
ATOM 751 N N . LYS A 1 101 ? -2.710 2.977 20.890 1.00 89.75 101 LYS A N 1
ATOM 752 C CA . LYS A 1 101 ? -2.141 4.105 21.639 1.00 89.75 101 LYS A CA 1
ATOM 753 C C . LYS A 1 101 ? -2.856 5.388 21.246 1.00 89.75 101 LYS A C 1
ATOM 755 O O . LYS A 1 101 ? -3.089 5.588 20.060 1.00 89.75 101 LYS A O 1
ATOM 760 N N . GLU A 1 102 ? -3.081 6.298 22.190 1.00 90.88 102 GLU A N 1
ATOM 761 C CA . GLU A 1 102 ? -3.743 7.591 21.935 1.00 90.88 102 GLU A CA 1
ATOM 762 C C . GLU A 1 102 ? -3.142 8.352 20.735 1.00 90.88 102 GLU A C 1
ATOM 764 O O . GLU A 1 102 ? -3.861 8.930 19.928 1.00 90.88 102 GLU A O 1
ATOM 769 N N . LYS A 1 103 ? -1.814 8.307 20.572 1.00 89.25 103 LYS A N 1
ATOM 770 C CA . LYS A 1 103 ? -1.091 8.964 19.466 1.00 89.25 103 LYS A CA 1
ATOM 771 C C . LYS A 1 103 ? -1.300 8.339 18.078 1.00 89.25 103 LYS A C 1
ATOM 773 O O . LYS A 1 103 ? -0.784 8.867 17.099 1.00 89.25 103 LYS A O 1
ATOM 778 N N . SER A 1 104 ? -1.951 7.184 18.009 1.00 86.38 104 SER A N 1
ATOM 779 C CA . SER A 1 104 ? -2.260 6.464 16.770 1.00 86.38 104 SER A CA 1
ATOM 780 C C . SER A 1 104 ? -3.744 6.566 16.413 1.00 86.38 104 SER A C 1
ATOM 782 O O . SER A 1 104 ? -4.218 5.809 15.570 1.00 86.38 104 SER A O 1
ATOM 784 N N . VAL A 1 105 ? -4.473 7.463 17.078 1.00 88.88 105 VAL A N 1
ATOM 785 C CA . VAL A 1 105 ? -5.918 7.632 16.958 1.00 88.88 105 VAL A CA 1
ATOM 786 C C . VAL A 1 105 ? -6.217 9.070 16.557 1.00 88.88 105 VAL A C 1
ATOM 788 O O . VAL A 1 105 ? -5.616 10.006 17.086 1.00 88.88 105 VAL A O 1
ATOM 791 N N . VAL A 1 106 ? -7.159 9.246 15.635 1.00 91.06 106 VAL A N 1
ATOM 792 C CA . VAL A 1 106 ? -7.693 10.556 15.251 1.00 91.06 106 VAL A CA 1
ATOM 793 C C . VAL A 1 106 ? -9.212 10.546 15.306 1.00 91.06 106 VAL A C 1
ATOM 795 O O . VAL A 1 106 ? -9.845 9.494 15.200 1.00 91.06 106 VAL A O 1
ATOM 798 N N . ALA A 1 107 ? -9.803 11.728 15.468 1.00 91.06 107 ALA A N 1
ATOM 799 C CA . ALA A 1 107 ? -11.249 11.876 15.436 1.00 91.06 107 ALA A CA 1
ATOM 800 C C . ALA A 1 107 ? -11.809 11.417 14.082 1.00 91.06 107 ALA A C 1
ATOM 802 O O . ALA A 1 107 ? -11.250 11.730 13.030 1.00 91.06 107 ALA A O 1
ATOM 803 N N . TRP A 1 108 ? -12.930 10.702 14.128 1.00 86.94 108 TRP A N 1
ATOM 804 C CA . TRP A 1 108 ? -13.702 10.305 12.959 1.00 86.94 108 TRP A CA 1
ATOM 805 C C . TRP A 1 108 ? -14.918 11.240 12.821 1.00 86.94 108 TRP A C 1
ATOM 807 O O . TRP A 1 108 ? -15.817 11.208 13.664 1.00 86.94 108 TRP A O 1
ATOM 817 N N . PRO A 1 109 ? -14.953 12.117 11.799 1.00 81.75 109 PRO A N 1
ATOM 818 C CA . PRO A 1 109 ? -16.109 12.955 11.511 1.00 81.75 109 PRO A CA 1
ATOM 819 C C . PRO A 1 109 ? -17.274 12.117 10.988 1.00 81.75 109 PRO A C 1
ATOM 821 O O . PRO A 1 109 ? -17.070 11.233 10.162 1.00 81.75 109 PRO A O 1
ATOM 824 N N . LEU A 1 110 ? -18.497 12.458 11.399 1.00 76.94 110 LEU A N 1
ATOM 825 C CA . LEU A 1 110 ? -19.717 11.737 11.011 1.00 76.94 110 LEU A CA 1
ATOM 826 C C . LEU A 1 110 ? -19.997 11.759 9.500 1.00 76.94 110 LEU A C 1
ATOM 828 O O . LEU A 1 110 ? -20.795 10.963 9.020 1.00 76.94 110 LEU A O 1
ATOM 832 N N . GLU A 1 111 ? -19.381 12.681 8.757 1.00 85.50 111 GLU A N 1
ATOM 833 C CA . GLU A 1 111 ? -19.517 12.775 7.301 1.00 85.50 111 GLU A CA 1
ATOM 834 C C . GLU A 1 111 ? -18.641 11.774 6.535 1.00 85.50 111 GLU A C 1
ATOM 836 O O . GLU A 1 111 ? -18.815 11.622 5.331 1.00 85.50 111 GLU A O 1
ATOM 841 N N . VAL A 1 112 ? -17.696 11.117 7.214 1.00 82.81 112 VAL A N 1
ATOM 842 C CA . VAL A 1 112 ? -16.866 10.045 6.651 1.00 82.81 112 VAL A CA 1
ATOM 843 C C . VAL A 1 112 ? -17.488 8.716 7.071 1.00 82.81 112 VAL A C 1
ATOM 845 O O . VAL A 1 112 ? -17.904 8.574 8.217 1.00 82.81 112 VAL A O 1
ATOM 848 N N . SER A 1 113 ? -17.576 7.735 6.180 1.00 87.62 113 SER A N 1
ATOM 849 C CA . SER A 1 113 ? -18.045 6.391 6.553 1.00 87.62 113 SER A CA 1
ATOM 850 C C . SER A 1 113 ? -16.962 5.583 7.290 1.00 87.62 113 SER A C 1
ATOM 852 O O . SER A 1 113 ? -15.780 5.940 7.282 1.00 87.62 113 SER A O 1
ATOM 854 N N . ALA A 1 114 ? -17.343 4.490 7.961 1.00 83.94 114 ALA A N 1
ATOM 855 C CA . ALA A 1 114 ? -16.386 3.644 8.681 1.00 83.94 114 ALA A CA 1
ATOM 856 C C . ALA A 1 114 ? -15.406 2.950 7.716 1.00 83.94 114 ALA A C 1
ATOM 858 O O . ALA A 1 114 ? -14.205 2.877 7.985 1.00 83.94 114 ALA A O 1
ATOM 859 N N . ASP A 1 115 ? -15.900 2.484 6.569 1.00 81.62 115 ASP A N 1
ATOM 860 C CA . ASP A 1 115 ? -15.109 1.875 5.502 1.00 81.62 115 ASP A CA 1
ATOM 861 C C . ASP A 1 115 ? -14.109 2.875 4.902 1.00 81.62 115 ASP A C 1
ATOM 863 O O . ASP A 1 115 ? -12.911 2.584 4.852 1.00 81.62 115 ASP A O 1
ATOM 867 N N . GLU A 1 116 ? -14.547 4.093 4.569 1.00 74.69 116 GLU A N 1
ATOM 868 C CA . GLU A 1 116 ? -13.646 5.157 4.119 1.00 74.69 116 GLU A CA 1
ATOM 869 C C . GLU A 1 116 ? -12.601 5.501 5.182 1.00 74.69 116 GLU A C 1
ATOM 871 O O . GLU A 1 116 ? -11.413 5.566 4.868 1.00 74.69 116 GLU A O 1
ATOM 876 N N . GLY A 1 117 ? -13.004 5.678 6.442 1.00 73.88 117 GLY A N 1
ATOM 877 C CA . GLY A 1 117 ? -12.093 6.005 7.538 1.00 73.88 117 GLY A CA 1
ATOM 878 C C . GLY A 1 117 ? -11.035 4.923 7.765 1.00 73.88 117 GLY A C 1
ATOM 879 O O . GLY A 1 117 ? -9.841 5.225 7.832 1.00 73.88 117 GLY A O 1
ATOM 880 N N . SER A 1 118 ? -11.458 3.657 7.815 1.00 80.38 118 SER A N 1
ATOM 881 C CA . SER A 1 118 ? -10.572 2.505 8.020 1.00 80.38 118 SER A CA 1
ATOM 882 C C . SER A 1 118 ? -9.611 2.254 6.855 1.00 80.38 118 SER A C 1
ATOM 884 O O . SER A 1 118 ? -8.631 1.548 7.029 1.00 80.38 118 SER A O 1
ATOM 886 N N . SER A 1 119 ? -9.822 2.854 5.684 1.00 75.19 119 SER A N 1
ATOM 887 C CA . SER A 1 119 ? -8.933 2.698 4.522 1.00 75.19 119 SER A CA 1
ATOM 888 C C . SER A 1 119 ? -7.744 3.678 4.473 1.00 75.19 119 SER A C 1
ATOM 890 O O . SER A 1 119 ? -6.869 3.576 3.609 1.00 75.19 119 SER A O 1
ATOM 892 N N . LEU A 1 120 ? -7.703 4.659 5.380 1.00 73.81 120 LEU A N 1
ATOM 893 C CA . LEU A 1 120 ? -6.713 5.742 5.379 1.00 73.81 120 LEU A CA 1
ATOM 894 C C . LEU A 1 120 ? -5.381 5.447 6.094 1.00 73.81 120 LEU A C 1
ATOM 896 O O . LEU A 1 120 ? -4.363 5.949 5.606 1.00 73.81 120 LEU A O 1
ATOM 900 N N . PRO A 1 121 ? -5.325 4.719 7.231 1.00 79.94 121 PRO A N 1
ATOM 901 C CA . PRO A 1 121 ? -4.124 4.664 8.060 1.00 79.94 121 PRO A CA 1
ATOM 902 C C . PRO A 1 121 ? -2.854 4.217 7.333 1.00 79.94 121 PRO A C 1
ATOM 904 O O . PRO A 1 121 ? -1.931 5.012 7.217 1.00 79.94 121 PRO A O 1
ATOM 907 N N . VAL A 1 122 ? -2.755 2.996 6.813 1.00 72.62 122 VAL A N 1
ATOM 908 C CA . VAL A 1 122 ? -1.519 2.523 6.170 1.00 72.62 122 VAL A CA 1
ATOM 909 C C . VAL A 1 122 ? -1.379 3.099 4.771 1.00 72.62 122 VAL A C 1
ATOM 911 O O . VAL A 1 122 ? -0.358 3.725 4.471 1.00 72.62 122 VAL A O 1
ATOM 914 N N . VAL A 1 123 ? -2.378 2.910 3.907 1.00 68.31 123 VAL A N 1
ATOM 915 C CA . VAL A 1 123 ? -2.278 3.280 2.485 1.00 68.31 123 VAL A CA 1
ATOM 916 C C . VAL A 1 123 ? -2.227 4.798 2.318 1.00 68.31 123 VAL A C 1
ATOM 918 O O . VAL A 1 123 ? -1.348 5.319 1.625 1.00 68.31 123 VAL A O 1
ATOM 921 N N . GLY A 1 124 ? -3.109 5.522 3.007 1.00 67.19 124 GLY A N 1
ATOM 922 C CA . GLY A 1 124 ? -3.164 6.979 2.960 1.00 67.19 124 GLY A CA 1
ATOM 923 C C . GLY A 1 124 ? -1.922 7.640 3.560 1.00 67.19 124 GLY A C 1
ATOM 924 O O . GLY A 1 124 ? -1.348 8.525 2.921 1.00 67.19 124 GLY A O 1
ATOM 925 N N . LEU A 1 125 ? -1.442 7.205 4.737 1.00 70.19 125 LEU A N 1
ATOM 926 C CA . LEU A 1 125 ? -0.212 7.772 5.320 1.00 70.19 125 LEU A CA 1
ATOM 927 C C . LEU A 1 125 ? 1.023 7.456 4.476 1.00 70.19 125 LEU A C 1
ATOM 929 O O . LEU A 1 125 ? 1.908 8.306 4.360 1.00 70.19 125 LEU A O 1
ATOM 933 N N . SER A 1 126 ? 1.078 6.270 3.865 1.00 64.88 126 SER A N 1
ATOM 934 C CA . SER A 1 126 ? 2.169 5.897 2.961 1.00 64.88 126 SER A CA 1
ATOM 935 C C . SER A 1 126 ? 2.187 6.791 1.724 1.00 64.88 126 SER A C 1
ATOM 937 O O . SER A 1 126 ? 3.230 7.356 1.395 1.00 64.88 126 SER A O 1
ATOM 939 N N . ALA A 1 127 ? 1.030 6.996 1.085 1.00 66.25 127 ALA A N 1
ATOM 940 C CA . ALA A 1 127 ? 0.904 7.904 -0.052 1.00 66.25 127 ALA A CA 1
ATOM 941 C C . ALA A 1 127 ? 1.258 9.348 0.337 1.00 66.25 127 ALA A C 1
ATOM 943 O O . ALA A 1 127 ? 2.050 10.002 -0.342 1.00 66.25 127 ALA A O 1
ATOM 944 N N . HIS A 1 128 ? 0.742 9.833 1.471 1.00 72.94 128 HIS A N 1
ATOM 945 C CA . HIS A 1 128 ? 1.052 11.167 1.979 1.00 72.94 128 HIS A CA 1
ATOM 946 C C . HIS A 1 128 ? 2.556 11.351 2.222 1.00 72.94 128 HIS A C 1
ATOM 948 O O . HIS A 1 128 ? 3.123 12.362 1.807 1.00 72.94 128 HIS A O 1
ATOM 954 N N . GLN A 1 129 ? 3.222 10.387 2.869 1.00 74.12 129 GLN A N 1
ATOM 955 C CA . GLN A 1 129 ? 4.664 10.442 3.124 1.00 74.12 129 GLN A CA 1
ATOM 956 C C . GLN A 1 129 ? 5.465 10.417 1.818 1.00 74.12 129 GLN A C 1
ATOM 958 O O . GLN A 1 129 ? 6.339 11.266 1.641 1.00 74.12 129 GLN A O 1
ATOM 963 N N . ALA A 1 130 ? 5.130 9.514 0.894 1.00 64.12 130 ALA A N 1
ATOM 964 C CA . ALA A 1 130 ? 5.805 9.409 -0.394 1.00 64.12 130 ALA A CA 1
ATOM 965 C C . ALA A 1 130 ? 5.723 10.722 -1.187 1.00 64.12 130 ALA A C 1
ATOM 967 O O . ALA A 1 130 ? 6.720 11.181 -1.738 1.00 64.12 130 ALA A O 1
ATOM 968 N N . LEU A 1 131 ? 4.555 11.371 -1.201 1.00 69.50 131 LEU A N 1
ATOM 969 C CA . LEU A 1 131 ? 4.367 12.632 -1.918 1.00 69.50 131 LEU A CA 1
ATOM 970 C C . LEU A 1 131 ? 5.068 13.799 -1.218 1.00 69.50 131 LEU A C 1
ATOM 972 O O . LEU A 1 131 ? 5.802 14.555 -1.850 1.00 69.50 131 LEU A O 1
ATOM 976 N N . THR A 1 132 ? 4.854 13.961 0.085 1.00 76.56 132 THR A N 1
ATOM 977 C CA . THR A 1 132 ? 5.307 15.163 0.799 1.00 76.56 132 THR A CA 1
ATOM 978 C C . THR A 1 132 ? 6.770 15.097 1.202 1.00 76.56 132 THR A C 1
ATOM 980 O O . THR A 1 132 ? 7.514 16.048 0.973 1.00 76.56 132 THR A O 1
ATOM 983 N N . LYS A 1 133 ? 7.201 13.985 1.796 1.00 73.25 133 LYS A N 1
ATOM 984 C CA . LYS A 1 133 ? 8.542 13.843 2.362 1.00 73.25 133 LYS A CA 1
ATOM 985 C C . LYS A 1 133 ? 9.548 13.412 1.306 1.00 73.25 133 LYS A C 1
ATOM 987 O O . LYS A 1 133 ? 10.608 14.021 1.210 1.00 73.25 133 LYS A O 1
ATOM 992 N N . ASP A 1 134 ? 9.209 12.391 0.525 1.00 67.50 134 ASP A N 1
ATOM 993 C CA . ASP A 1 134 ? 10.177 11.772 -0.383 1.00 67.50 134 ASP A CA 1
ATOM 994 C C . ASP A 1 134 ? 10.188 12.473 -1.745 1.00 67.50 134 ASP A C 1
ATOM 996 O O . ASP A 1 134 ? 11.249 12.819 -2.260 1.00 67.50 134 ASP A O 1
ATOM 1000 N N . ALA A 1 135 ? 9.010 12.774 -2.300 1.00 63.09 135 ALA A N 1
ATOM 1001 C CA . ALA A 1 135 ? 8.888 13.538 -3.537 1.00 63.09 135 ALA A CA 1
ATOM 1002 C C . ALA A 1 135 ? 8.898 15.060 -3.316 1.00 63.09 135 ALA A C 1
ATOM 1004 O O . ALA A 1 135 ? 8.993 15.811 -4.288 1.00 63.09 135 ALA A O 1
ATOM 1005 N N . GLY A 1 136 ? 8.826 15.553 -2.073 1.00 74.81 136 GLY A N 1
ATOM 1006 C CA . GLY A 1 136 ? 8.892 16.987 -1.766 1.00 74.81 136 GLY A CA 1
ATOM 1007 C C . GLY A 1 136 ? 7.735 17.807 -2.352 1.00 74.81 136 GLY A C 1
ATOM 1008 O O . GLY A 1 136 ? 7.938 18.967 -2.711 1.00 74.81 136 GLY A O 1
ATOM 1009 N N . ILE A 1 137 ? 6.562 17.200 -2.551 1.00 74.06 137 ILE A N 1
ATOM 1010 C CA . ILE A 1 137 ? 5.367 17.861 -3.089 1.00 74.06 137 ILE A CA 1
ATOM 1011 C C . ILE A 1 137 ? 4.663 18.613 -1.962 1.00 74.06 137 ILE A C 1
ATOM 1013 O O . ILE A 1 137 ? 4.380 18.057 -0.900 1.00 74.06 137 ILE A O 1
ATOM 1017 N N . LYS A 1 138 ? 4.325 19.879 -2.212 1.00 75.44 138 LYS A N 1
ATOM 1018 C CA . LYS A 1 138 ? 3.495 20.669 -1.302 1.00 75.44 138 LYS A CA 1
ATOM 1019 C C . LYS A 1 138 ? 2.024 20.549 -1.691 1.00 75.44 138 LYS A C 1
ATOM 1021 O O . LYS A 1 138 ? 1.614 21.043 -2.739 1.00 75.44 138 LYS A O 1
ATOM 1026 N N . LEU A 1 139 ? 1.225 19.915 -0.833 1.00 74.06 139 LEU A N 1
ATOM 1027 C CA . LEU A 1 139 ? -0.205 19.672 -1.081 1.00 74.06 139 LEU A CA 1
ATOM 1028 C C . LEU A 1 139 ? -1.077 20.936 -0.934 1.00 74.06 139 LEU A C 1
ATOM 1030 O O . LEU A 1 139 ? -2.244 20.926 -1.312 1.00 74.06 139 LEU A O 1
ATOM 1034 N N . ASP A 1 140 ? -0.513 22.032 -0.420 1.00 74.12 140 ASP A N 1
ATOM 1035 C CA . ASP A 1 140 ? -1.160 23.345 -0.289 1.00 74.12 140 ASP A CA 1
ATOM 1036 C C . ASP A 1 140 ? -1.067 24.216 -1.558 1.00 74.12 140 ASP A C 1
ATOM 1038 O O . ASP A 1 140 ? -1.506 25.364 -1.548 1.00 74.12 140 ASP A O 1
ATOM 1042 N N . ARG A 1 141 ? -0.511 23.672 -2.652 1.00 67.06 141 ARG A N 1
ATOM 1043 C CA . ARG A 1 141 ? -0.324 24.346 -3.951 1.00 67.06 141 ARG A CA 1
ATOM 1044 C C . ARG A 1 141 ? 0.659 25.524 -3.930 1.00 67.06 141 ARG A C 1
ATOM 1046 O O . ARG A 1 141 ? 0.704 26.293 -4.882 1.00 67.06 141 ARG A O 1
ATOM 1053 N N . THR A 1 142 ? 1.484 25.650 -2.889 1.00 75.38 142 THR A N 1
ATOM 1054 C CA . THR A 1 142 ? 2.529 26.691 -2.801 1.00 75.38 142 THR A CA 1
ATOM 1055 C C . THR A 1 142 ? 3.892 26.237 -3.341 1.00 75.38 142 THR A C 1
ATOM 1057 O O . THR A 1 142 ? 4.881 26.966 -3.244 1.00 75.38 142 THR A O 1
ATOM 1060 N N . GLY A 1 143 ? 3.984 25.003 -3.844 1.00 69.00 143 GLY A N 1
ATOM 1061 C CA . GLY A 1 143 ? 5.208 24.408 -4.384 1.00 69.00 143 GLY A CA 1
ATOM 1062 C C . GLY A 1 143 ? 5.238 24.371 -5.909 1.00 69.00 143 GLY A C 1
ATOM 1063 O O . GLY A 1 143 ? 4.240 24.640 -6.572 1.00 69.00 143 GLY A O 1
ATOM 1064 N N . GLU A 1 144 ? 6.390 23.994 -6.460 1.00 68.81 144 GLU A N 1
ATOM 1065 C CA . GLU A 1 144 ? 6.519 23.706 -7.890 1.00 68.81 144 GLU A CA 1
ATOM 1066 C C . GLU A 1 144 ? 5.623 22.527 -8.286 1.00 68.81 144 GLU A C 1
ATOM 1068 O O . GLU A 1 144 ? 5.553 21.517 -7.576 1.00 68.81 144 GLU A O 1
ATOM 1073 N N . LEU A 1 145 ? 4.958 22.650 -9.437 1.00 63.00 145 LEU A N 1
ATOM 1074 C CA . LEU A 1 145 ? 4.175 21.563 -10.010 1.00 63.00 145 LEU A CA 1
ATOM 1075 C C . LEU A 1 145 ? 5.120 20.417 -10.396 1.00 63.00 145 LEU A C 1
ATOM 1077 O O . LEU A 1 145 ? 6.096 20.626 -11.117 1.00 63.00 145 LEU A O 1
ATOM 1081 N N . LYS A 1 146 ? 4.825 19.202 -9.927 1.00 62.78 146 LYS A N 1
ATOM 1082 C CA . LYS A 1 146 ? 5.581 17.996 -10.283 1.00 62.78 146 LYS A CA 1
ATOM 1083 C C . LYS A 1 146 ? 4.706 17.040 -11.080 1.00 62.78 146 LYS A C 1
ATOM 1085 O O . LYS A 1 146 ? 3.524 16.887 -10.778 1.00 62.78 146 LYS A O 1
ATOM 1090 N N . ASN A 1 147 ? 5.320 16.377 -12.055 1.00 59.88 147 ASN A N 1
ATOM 1091 C CA . ASN A 1 147 ? 4.705 15.274 -12.784 1.00 59.88 147 ASN A CA 1
ATOM 1092 C C . ASN A 1 147 ? 4.920 13.989 -11.985 1.00 59.88 147 ASN A C 1
ATOM 1094 O O . ASN A 1 147 ? 6.055 13.670 -11.619 1.00 59.88 147 ASN A O 1
ATOM 1098 N N . VAL A 1 148 ? 3.840 13.267 -11.708 1.00 63.38 148 VAL A N 1
ATOM 1099 C CA . VAL A 1 148 ? 3.864 12.037 -10.915 1.00 63.38 148 VAL A CA 1
ATOM 1100 C C . VAL A 1 148 ? 3.373 10.889 -11.782 1.00 63.38 148 VAL A C 1
ATOM 1102 O O . VAL A 1 148 ? 2.271 10.935 -12.320 1.00 63.38 148 VAL A O 1
ATOM 1105 N N . LEU A 1 149 ? 4.192 9.842 -11.889 1.00 60.09 149 LEU A N 1
ATOM 1106 C CA . LEU A 1 149 ? 3.793 8.577 -12.493 1.00 60.09 149 LEU A CA 1
ATOM 1107 C C . LEU A 1 149 ? 3.335 7.606 -11.400 1.00 60.09 149 LEU A C 1
ATOM 1109 O O . LEU A 1 149 ? 4.140 7.201 -10.561 1.00 60.09 149 LEU A O 1
ATOM 1113 N N . ILE A 1 150 ? 2.072 7.183 -11.443 1.00 60.91 150 ILE A N 1
ATOM 1114 C CA . ILE A 1 150 ? 1.519 6.159 -10.549 1.00 60.91 150 ILE A CA 1
ATOM 1115 C C . ILE A 1 150 ? 1.353 4.860 -11.329 1.00 60.91 150 ILE A C 1
ATOM 1117 O O . ILE A 1 150 ? 0.561 4.772 -12.260 1.00 60.91 150 ILE A O 1
ATOM 1121 N N . THR A 1 151 ? 2.078 3.817 -10.942 1.00 59.31 151 THR A N 1
ATOM 1122 C CA . THR A 1 151 ? 1.953 2.501 -11.584 1.00 59.31 151 THR A CA 1
ATOM 1123 C C . THR A 1 151 ? 0.983 1.599 -10.836 1.00 59.31 151 THR A C 1
ATOM 1125 O O . THR A 1 151 ? 1.078 1.528 -9.612 1.00 59.31 151 THR A O 1
ATOM 1128 N N . GLY A 1 152 ? 0.150 0.840 -11.550 1.00 51.53 152 GLY A N 1
ATOM 1129 C CA . GLY A 1 152 ? -0.853 -0.030 -10.924 1.00 51.53 152 GLY A CA 1
ATOM 1130 C C . GLY A 1 152 ? -1.931 0.768 -10.188 1.00 51.53 152 GLY A C 1
ATOM 1131 O O . GLY A 1 152 ? -2.412 0.343 -9.143 1.00 51.53 152 GLY A O 1
ATOM 1132 N N . ALA A 1 153 ? -2.258 1.955 -10.697 1.00 51.59 153 ALA A N 1
ATOM 1133 C CA . ALA A 1 153 ? -3.187 2.867 -10.060 1.00 51.59 153 ALA A CA 1
ATOM 1134 C C . ALA A 1 153 ? -4.602 2.270 -10.010 1.00 51.59 153 ALA A C 1
ATOM 1136 O O . ALA A 1 153 ? -5.135 1.792 -11.012 1.00 51.59 153 ALA A O 1
ATOM 1137 N N . ALA A 1 154 ? -5.228 2.373 -8.844 1.00 46.03 154 ALA A N 1
ATOM 1138 C CA . ALA A 1 154 ? -6.674 2.259 -8.660 1.00 46.03 154 ALA A CA 1
ATOM 1139 C C . ALA A 1 154 ? -7.256 3.576 -8.100 1.00 46.03 154 ALA A C 1
ATOM 1141 O O . ALA A 1 154 ? -8.351 3.590 -7.552 1.00 46.03 154 ALA A O 1
ATOM 1142 N N . GLY A 1 155 ? -6.488 4.672 -8.211 1.00 39.75 155 GLY A N 1
ATOM 1143 C CA . GLY A 1 155 ? -6.704 5.971 -7.570 1.00 39.75 155 GLY A CA 1
ATOM 1144 C C . GLY A 1 155 ? -6.004 7.116 -8.309 1.00 39.75 155 GLY A C 1
ATOM 1145 O O . GLY A 1 155 ? -5.006 6.875 -8.987 1.00 39.75 155 GLY A O 1
ATOM 1146 N N . GLY A 1 156 ? -6.513 8.345 -8.169 1.00 35.00 156 GLY A N 1
ATOM 1147 C CA . GLY A 1 156 ? -5.920 9.578 -8.706 1.00 35.00 156 GLY A CA 1
ATOM 1148 C C . GLY A 1 156 ? -5.517 10.559 -7.596 1.00 35.00 156 GLY A C 1
ATOM 1149 O O . GLY A 1 156 ? -6.005 10.469 -6.469 1.00 35.00 156 GLY A O 1
ATOM 1150 N N . LEU A 1 157 ? -4.588 11.474 -7.895 1.00 48.22 157 LEU A N 1
ATOM 1151 C CA . LEU A 1 157 ? -4.079 12.485 -6.958 1.00 48.22 157 LEU A CA 1
ATOM 1152 C C . LEU A 1 157 ? -4.412 13.881 -7.501 1.00 48.22 157 LEU A C 1
ATOM 1154 O O . LEU A 1 157 ? -3.691 14.408 -8.338 1.00 48.22 157 LEU A O 1
ATOM 1158 N N . GLY A 1 158 ? -5.490 14.500 -7.018 1.00 41.62 158 GLY A N 1
ATOM 1159 C CA . GLY A 1 158 ? -6.061 15.733 -7.589 1.00 41.62 158 GLY A CA 1
ATOM 1160 C C . GLY A 1 158 ? -5.246 17.036 -7.458 1.00 41.62 158 GLY A C 1
ATOM 1161 O O . GLY A 1 158 ? -5.847 18.107 -7.460 1.00 41.62 158 GLY A O 1
ATOM 1162 N N . ASN A 1 159 ? -3.916 16.990 -7.287 1.00 50.31 159 ASN A N 1
ATOM 1163 C CA . ASN A 1 159 ? -3.066 18.180 -7.083 1.00 50.31 159 ASN A CA 1
ATOM 1164 C C . ASN A 1 159 ? -1.691 18.140 -7.794 1.00 50.31 159 ASN A C 1
ATOM 1166 O O . ASN A 1 159 ? -0.841 18.988 -7.524 1.00 50.31 159 ASN A O 1
ATOM 1170 N N . THR A 1 160 ? -1.454 17.187 -8.694 1.00 56.34 160 THR A N 1
ATOM 1171 C CA . THR A 1 160 ? -0.243 17.083 -9.536 1.00 56.34 160 THR A CA 1
ATOM 1172 C C . THR A 1 160 ? -0.650 16.642 -10.932 1.00 56.34 160 THR A C 1
ATOM 1174 O O . THR A 1 160 ? -1.712 16.048 -11.048 1.00 56.34 160 THR A O 1
ATOM 1177 N N . HIS A 1 161 ? 0.182 16.859 -11.956 1.00 59.34 161 HIS A N 1
ATOM 1178 C CA . HIS A 1 161 ? -0.066 16.186 -13.232 1.00 59.34 161 HIS A CA 1
ATOM 1179 C C . HIS A 1 161 ? 0.211 14.692 -13.046 1.00 59.34 161 HIS A C 1
ATOM 1181 O O . HIS A 1 161 ? 1.364 14.287 -12.844 1.00 59.34 161 HIS A O 1
ATOM 1187 N N . VAL A 1 162 ? -0.844 13.885 -13.044 1.00 64.62 162 VAL A N 1
ATOM 1188 C CA . VAL A 1 162 ? -0.793 12.450 -12.785 1.00 64.62 162 VAL A CA 1
ATOM 1189 C C . VAL A 1 162 ? -0.890 11.695 -14.099 1.00 64.62 162 VAL A C 1
ATOM 1191 O O . VAL A 1 162 ? -1.950 11.627 -14.717 1.00 64.62 162 VAL A O 1
ATOM 1194 N N . THR A 1 163 ? 0.205 11.033 -14.460 1.00 63.62 163 THR A N 1
ATOM 1195 C CA . THR A 1 163 ? 0.158 9.922 -15.410 1.00 63.62 163 THR A CA 1
ATOM 1196 C C . THR A 1 163 ? -0.017 8.639 -14.607 1.00 63.62 163 THR A C 1
ATOM 1198 O O . THR A 1 163 ? 0.772 8.340 -13.710 1.00 63.62 163 THR A O 1
ATOM 1201 N N . ALA A 1 164 ? -1.050 7.863 -14.898 1.00 61.88 164 ALA A N 1
ATOM 1202 C CA . ALA A 1 164 ? -1.346 6.621 -14.206 1.00 61.88 164 ALA A CA 1
ATOM 1203 C C . ALA A 1 164 ? -1.299 5.434 -15.171 1.00 61.88 164 ALA A C 1
ATOM 1205 O O . ALA A 1 164 ? -1.804 5.512 -16.288 1.00 61.88 164 ALA A O 1
ATOM 1206 N N . THR A 1 165 ? -0.733 4.307 -14.737 1.00 63.72 165 THR A N 1
ATOM 1207 C CA . THR A 1 165 ? -0.883 3.035 -15.454 1.00 63.72 165 THR A CA 1
ATOM 1208 C C . THR A 1 165 ? -1.782 2.087 -14.678 1.00 63.72 165 THR A C 1
ATOM 1210 O O . THR A 1 165 ? -1.606 1.906 -13.473 1.00 63.72 165 THR A O 1
ATOM 1213 N N . CYS A 1 166 ? -2.748 1.466 -15.345 1.00 59.31 166 CYS A N 1
ATOM 1214 C CA . CYS A 1 166 ? -3.653 0.478 -14.755 1.00 59.31 166 CYS A CA 1
ATOM 1215 C C . CYS A 1 166 ? -4.026 -0.584 -15.798 1.00 59.31 166 CYS A C 1
ATOM 1217 O O . CYS A 1 166 ? -3.587 -0.500 -16.938 1.00 59.31 166 CYS A O 1
ATOM 1219 N N . GLY A 1 167 ? -4.763 -1.627 -15.412 1.00 64.69 167 GLY A N 1
ATOM 1220 C CA . GLY A 1 167 ? -5.303 -2.565 -16.400 1.00 64.69 167 GLY A CA 1
ATOM 1221 C C . GLY A 1 167 ? -6.521 -1.947 -17.084 1.00 64.69 167 GLY A C 1
ATOM 1222 O O . GLY A 1 167 ? -7.229 -1.170 -16.442 1.00 64.69 167 GLY A O 1
ATOM 1223 N N . ALA A 1 168 ? -6.812 -2.333 -18.331 1.00 75.38 168 ALA A N 1
ATOM 1224 C CA . ALA A 1 168 ? -7.919 -1.788 -19.133 1.00 75.38 168 ALA A CA 1
ATOM 1225 C C . ALA A 1 168 ? -9.237 -1.568 -18.360 1.00 75.38 168 ALA A C 1
ATOM 1227 O O . ALA A 1 168 ? -9.876 -0.525 -18.491 1.00 75.38 168 ALA A O 1
ATOM 1228 N N . ARG A 1 169 ? -9.614 -2.521 -17.495 1.00 79.62 169 ARG A N 1
ATOM 1229 C CA . ARG A 1 169 ? -10.843 -2.466 -16.683 1.00 79.62 169 ARG A CA 1
ATOM 1230 C C . ARG A 1 169 ? -10.937 -1.268 -15.722 1.00 79.62 169 ARG A C 1
ATOM 1232 O O . ARG A 1 169 ? -12.039 -0.896 -15.344 1.00 79.62 169 ARG A O 1
ATOM 1239 N N . ASN A 1 170 ? -9.807 -0.671 -15.336 1.00 69.25 170 ASN A N 1
ATOM 1240 C CA . ASN A 1 170 ? -9.732 0.397 -14.335 1.00 69.25 170 ASN A CA 1
ATOM 1241 C C . ASN A 1 170 ? -9.527 1.790 -14.953 1.00 69.25 170 ASN A C 1
ATOM 1243 O O . ASN A 1 170 ? -9.434 2.763 -14.208 1.00 69.25 170 ASN A O 1
ATOM 1247 N N . ILE A 1 171 ? -9.457 1.918 -16.284 1.00 75.38 171 ILE A N 1
ATOM 1248 C CA . ILE A 1 171 ? -9.128 3.192 -16.945 1.00 75.38 171 ILE A CA 1
ATOM 1249 C C . ILE A 1 171 ? -10.133 4.290 -16.590 1.00 75.38 171 ILE A C 1
ATOM 12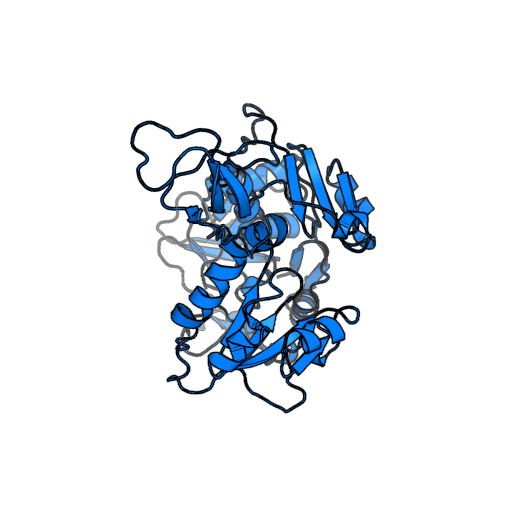51 O O . ILE A 1 171 ? -9.738 5.361 -16.132 1.00 75.38 171 ILE A O 1
ATOM 1255 N N . GLU A 1 172 ? -11.428 4.022 -16.763 1.00 83.56 172 GLU A N 1
ATOM 1256 C CA . GLU A 1 172 ? -12.473 5.023 -16.515 1.00 83.56 172 GLU A CA 1
ATOM 1257 C C . GLU A 1 172 ? -12.565 5.401 -15.033 1.00 83.56 172 GLU A C 1
ATOM 1259 O O . GLU A 1 172 ? -12.743 6.572 -14.696 1.00 83.56 172 GLU A O 1
ATOM 1264 N N . LEU A 1 173 ? -12.335 4.436 -14.138 1.00 74.62 173 LEU A N 1
ATOM 1265 C CA . LEU A 1 173 ? -12.241 4.703 -12.707 1.00 74.62 173 LEU A CA 1
ATOM 1266 C C . LEU A 1 173 ? -11.070 5.646 -12.398 1.00 74.62 173 LEU A C 1
ATOM 1268 O O . LEU A 1 173 ? -11.269 6.673 -11.756 1.00 74.62 173 LEU A O 1
ATOM 1272 N N . VAL A 1 174 ? -9.862 5.340 -12.872 1.00 68.00 174 VAL A N 1
ATOM 1273 C CA . VAL A 1 174 ? -8.659 6.142 -12.594 1.00 68.00 174 VAL A CA 1
ATOM 1274 C C . VAL A 1 174 ? -8.785 7.562 -13.163 1.00 68.00 174 VAL A C 1
ATOM 1276 O O . VAL A 1 174 ? -8.425 8.518 -12.475 1.00 68.00 174 VAL A O 1
ATOM 1279 N N . LYS A 1 175 ? -9.388 7.727 -14.350 1.00 76.25 175 LYS A N 1
ATOM 1280 C CA . LYS A 1 175 ? -9.739 9.053 -14.895 1.00 76.25 175 LYS A CA 1
ATOM 1281 C C . LYS A 1 175 ? -10.711 9.800 -13.983 1.00 76.25 175 LYS A C 1
ATOM 1283 O O . LYS A 1 175 ? -10.479 10.960 -13.659 1.00 76.25 175 LYS A O 1
ATOM 1288 N N . SER A 1 176 ? -11.773 9.132 -13.520 1.00 78.06 176 SER A N 1
ATOM 1289 C CA . SER A 1 176 ? -12.778 9.747 -12.637 1.00 78.06 176 SER A CA 1
ATOM 1290 C C . SER A 1 176 ? -12.209 10.214 -11.290 1.00 78.06 176 SER A C 1
ATOM 1292 O O . SER A 1 176 ? -12.779 11.093 -10.650 1.00 78.06 176 SER A O 1
ATOM 1294 N N . LEU A 1 177 ? -11.070 9.651 -10.873 1.00 70.44 177 LEU A N 1
ATOM 1295 C CA . LEU A 1 177 ? -10.351 10.014 -9.650 1.00 70.44 177 LEU A CA 1
ATOM 1296 C C . LEU A 1 177 ? -9.337 11.151 -9.866 1.00 70.44 177 LEU A C 1
ATOM 1298 O O . LEU A 1 177 ? -8.629 11.526 -8.931 1.00 70.44 177 LEU A O 1
ATOM 1302 N N . GLY A 1 178 ? -9.284 11.716 -11.075 1.00 72.81 178 GLY A N 1
ATOM 1303 C CA . GLY A 1 178 ? -8.508 12.911 -11.392 1.00 72.81 178 GLY A CA 1
ATOM 1304 C C . GLY A 1 178 ? -7.108 12.643 -11.936 1.00 72.81 178 GLY A C 1
ATOM 1305 O O . GLY A 1 178 ? -6.248 13.501 -11.777 1.00 72.81 178 GLY A O 1
ATOM 1306 N N . ALA A 1 179 ? -6.848 11.475 -12.533 1.00 64.50 179 ALA A N 1
ATOM 1307 C CA . ALA A 1 179 ? -5.633 11.288 -13.326 1.00 64.50 179 ALA A CA 1
ATOM 1308 C C . ALA A 1 179 ? -5.738 12.041 -14.664 1.00 64.50 179 ALA A C 1
ATOM 1310 O O . ALA A 1 179 ? -6.732 11.886 -15.375 1.00 64.50 179 ALA A O 1
ATOM 1311 N N . ASP A 1 180 ? -4.710 12.818 -15.009 1.00 67.69 180 ASP A N 1
ATOM 1312 C CA . ASP A 1 180 ? -4.645 13.590 -16.258 1.00 67.69 180 ASP A CA 1
ATOM 1313 C C . ASP A 1 180 ? -4.408 12.683 -17.472 1.00 67.69 180 ASP A C 1
ATOM 1315 O O . ASP A 1 180 ? -5.012 12.860 -18.530 1.00 67.69 180 ASP A O 1
ATOM 1319 N N . GLU A 1 181 ? -3.571 11.657 -17.300 1.00 75.62 181 GLU A N 1
ATOM 1320 C CA . GLU A 1 181 ? -3.279 10.647 -18.313 1.00 75.62 181 GLU A CA 1
ATOM 1321 C C . GLU A 1 181 ? -3.435 9.248 -17.720 1.00 75.62 181 GLU A C 1
ATOM 1323 O O . GLU A 1 181 ? -2.944 8.963 -16.626 1.00 75.62 181 GLU A O 1
ATOM 1328 N N . VAL A 1 182 ? -4.082 8.342 -18.455 1.00 70.50 182 VAL A N 1
ATOM 1329 C CA . VAL A 1 182 ? -4.243 6.946 -18.033 1.00 70.50 182 VAL A CA 1
ATOM 1330 C C . VAL A 1 182 ? -3.867 6.014 -19.170 1.00 70.50 182 VAL A C 1
ATOM 1332 O O . VAL A 1 182 ? -4.410 6.119 -20.268 1.00 70.50 182 VAL A O 1
ATOM 1335 N N . LEU A 1 183 ? -2.947 5.093 -18.893 1.00 70.88 183 LEU A N 1
ATOM 1336 C CA . LEU A 1 183 ? -2.423 4.134 -19.859 1.00 70.88 183 LEU A CA 1
ATOM 1337 C C . LEU A 1 183 ? -2.662 2.705 -19.381 1.00 70.88 183 LEU A C 1
ATOM 1339 O O . LEU A 1 183 ? -2.433 2.374 -18.215 1.00 70.88 183 LEU A O 1
ATOM 1343 N N . ASP A 1 184 ? -3.085 1.845 -20.302 1.00 72.88 184 ASP A N 1
ATOM 1344 C CA . ASP A 1 184 ? -3.128 0.415 -20.035 1.00 72.88 184 ASP A CA 1
ATOM 1345 C C . ASP A 1 184 ? -1.701 -0.136 -20.028 1.00 72.88 184 ASP A C 1
ATOM 1347 O O . ASP A 1 184 ? -0.997 -0.070 -21.035 1.00 72.88 184 ASP A O 1
ATOM 1351 N N . TYR A 1 185 ? -1.256 -0.703 -18.905 1.00 60.75 185 TYR A N 1
ATOM 1352 C CA . TYR A 1 185 ? 0.090 -1.277 -18.821 1.00 60.75 185 TYR A CA 1
ATOM 1353 C C . TYR A 1 185 ? 0.290 -2.494 -19.741 1.00 60.75 185 TYR A C 1
ATOM 1355 O O . TYR A 1 185 ? 1.425 -2.941 -19.910 1.00 60.75 185 TYR A O 1
ATOM 1363 N N . MET A 1 186 ? -0.787 -3.050 -20.310 1.00 68.44 186 MET A N 1
ATOM 1364 C CA . MET A 1 186 ? -0.740 -4.165 -21.257 1.00 68.44 186 MET A CA 1
ATOM 1365 C C . MET A 1 186 ? -0.584 -3.724 -22.718 1.00 68.44 186 MET A C 1
ATOM 1367 O O . MET A 1 186 ? -0.299 -4.575 -23.562 1.00 68.44 186 MET A O 1
ATOM 1371 N N . THR A 1 187 ? -0.748 -2.435 -23.042 1.00 70.00 187 THR A N 1
ATOM 1372 C CA . THR A 1 187 ? -0.566 -1.947 -24.420 1.00 70.00 187 THR A CA 1
ATOM 1373 C C . THR A 1 187 ? 0.907 -1.664 -24.725 1.00 70.00 187 THR A C 1
ATOM 1375 O O . THR A 1 187 ? 1.707 -1.476 -23.801 1.00 70.00 187 THR A O 1
ATOM 1378 N N . PRO A 1 188 ? 1.307 -1.609 -26.013 1.00 70.06 188 PRO A N 1
ATOM 1379 C CA . PRO A 1 188 ? 2.670 -1.246 -26.397 1.00 70.06 188 PRO A CA 1
ATOM 1380 C C . PRO A 1 188 ? 3.144 0.072 -25.774 1.00 70.06 188 PRO A C 1
ATOM 1382 O O . PRO A 1 188 ? 4.286 0.155 -25.333 1.00 70.06 188 PRO A O 1
ATOM 1385 N N . GLU A 1 189 ? 2.269 1.071 -25.669 1.00 63.59 189 GLU A N 1
ATOM 1386 C CA . GLU A 1 189 ? 2.558 2.380 -25.075 1.00 63.59 189 GLU A CA 1
ATOM 1387 C C . GLU A 1 189 ? 2.790 2.272 -23.562 1.00 63.59 189 GLU A C 1
ATOM 1389 O O . GLU A 1 189 ? 3.747 2.848 -23.042 1.00 63.59 189 GLU A O 1
ATOM 1394 N N . GLY A 1 190 ? 1.968 1.487 -22.856 1.00 59.72 190 GLY A N 1
ATOM 1395 C CA . GLY A 1 190 ? 2.139 1.232 -21.425 1.00 59.72 190 GLY A CA 1
ATOM 1396 C C . GLY A 1 190 ? 3.406 0.435 -21.106 1.00 59.72 190 GLY A C 1
ATOM 1397 O O . GLY A 1 190 ? 4.100 0.740 -20.135 1.00 59.72 190 GLY A O 1
ATOM 1398 N N . VAL A 1 191 ? 3.764 -0.537 -21.951 1.00 59.41 191 VAL A N 1
ATOM 1399 C CA . VAL A 1 191 ? 5.030 -1.290 -21.852 1.00 59.41 191 VAL A CA 1
ATOM 1400 C C . VAL A 1 191 ? 6.237 -0.405 -22.182 1.00 59.41 191 VAL A C 1
ATOM 1402 O O . VAL A 1 191 ? 7.303 -0.558 -21.577 1.00 59.41 191 VAL A O 1
ATOM 1405 N N . ALA A 1 192 ? 6.082 0.518 -23.133 1.00 60.44 192 ALA A N 1
ATOM 1406 C CA . ALA A 1 192 ? 7.125 1.436 -23.578 1.00 60.44 192 ALA A CA 1
ATOM 1407 C C . ALA A 1 192 ? 7.325 2.641 -22.647 1.00 60.44 192 ALA A C 1
ATOM 1409 O O . ALA A 1 192 ? 8.259 3.415 -22.872 1.00 60.44 192 ALA A O 1
ATOM 1410 N N . LEU A 1 193 ? 6.499 2.804 -21.608 1.00 57.06 193 LEU A N 1
ATOM 1411 C CA . LEU A 1 193 ? 6.594 3.932 -20.692 1.00 57.06 193 LEU A CA 1
ATOM 1412 C C . LEU A 1 193 ? 7.961 3.958 -19.992 1.00 57.06 193 LEU A C 1
ATOM 1414 O O . LEU A 1 193 ? 8.323 3.055 -19.232 1.00 57.06 193 LEU A O 1
ATOM 1418 N N . LYS A 1 194 ? 8.736 5.015 -20.243 1.00 48.84 194 LYS A N 1
ATOM 1419 C CA . LYS A 1 194 ? 10.051 5.227 -19.629 1.00 48.84 194 LYS A CA 1
ATOM 1420 C C . LYS A 1 194 ? 9.906 6.186 -18.451 1.00 48.84 194 LYS A C 1
ATOM 1422 O O . LYS A 1 194 ? 9.465 7.316 -18.626 1.00 48.84 194 LYS A O 1
ATOM 1427 N N . SER A 1 195 ? 10.318 5.756 -17.257 1.00 42.97 195 SER A N 1
ATOM 1428 C CA . SER A 1 195 ? 10.602 6.693 -16.161 1.00 42.97 195 SER A CA 1
ATOM 1429 C C . SER A 1 195 ? 11.719 7.650 -16.615 1.00 42.97 195 SER A C 1
ATOM 1431 O O . SER A 1 195 ? 12.705 7.168 -17.176 1.00 42.97 195 SER A O 1
ATOM 1433 N N . PRO A 1 196 ? 11.625 8.974 -16.388 1.00 37.97 196 PRO A N 1
ATOM 1434 C CA . PRO A 1 196 ? 12.606 9.955 -16.873 1.00 37.97 196 PRO A CA 1
ATOM 1435 C C . PRO A 1 196 ? 13.977 9.902 -16.167 1.00 37.97 196 PRO A C 1
ATOM 1437 O O . PRO A 1 196 ? 14.844 10.730 -16.439 1.00 37.97 196 PRO A O 1
ATOM 1440 N N . SER A 1 197 ? 14.193 8.953 -15.257 1.00 45.03 197 SER A N 1
ATOM 1441 C CA . SER A 1 197 ? 15.461 8.745 -14.557 1.00 45.03 197 SER A CA 1
ATOM 1442 C C . SER A 1 197 ? 16.381 7.807 -15.352 1.00 45.03 197 SER A C 1
ATOM 1444 O O . SER A 1 197 ? 16.153 6.595 -15.355 1.00 45.03 197 SER A O 1
ATOM 1446 N N . ALA A 1 198 ? 17.427 8.339 -15.993 1.00 46.25 198 ALA A N 1
ATOM 1447 C CA . ALA A 1 198 ? 18.509 7.535 -16.567 1.00 46.25 198 ALA A CA 1
ATOM 1448 C C . ALA A 1 198 ? 19.700 7.513 -15.597 1.00 46.25 198 ALA A C 1
ATOM 1450 O O . ALA A 1 198 ? 20.308 8.543 -15.314 1.00 46.25 198 ALA A O 1
ATOM 1451 N N . THR A 1 199 ? 20.009 6.340 -15.046 1.00 59.69 199 THR A N 1
ATOM 1452 C CA . THR A 1 199 ? 21.087 6.170 -14.052 1.00 59.69 199 THR A CA 1
ATOM 1453 C C . THR A 1 199 ? 22.369 5.625 -14.686 1.00 59.69 199 THR A C 1
ATOM 1455 O O . THR A 1 199 ? 23.458 5.947 -14.216 1.00 59.69 199 THR A O 1
ATOM 1458 N N . ASP A 1 200 ? 22.252 4.870 -15.780 1.00 65.69 200 ASP A N 1
ATOM 1459 C CA . ASP A 1 200 ? 23.381 4.264 -16.482 1.00 65.69 200 ASP A CA 1
ATOM 1460 C C . ASP A 1 200 ? 23.735 5.039 -17.750 1.00 65.69 200 ASP A C 1
ATOM 1462 O O . ASP A 1 200 ? 22.876 5.298 -18.594 1.00 65.69 200 ASP A O 1
ATOM 1466 N N . VAL A 1 201 ? 25.008 5.418 -17.889 1.00 72.75 201 VAL A N 1
ATOM 1467 C CA . VAL A 1 201 ? 25.491 6.207 -19.027 1.00 72.75 201 VAL A CA 1
ATOM 1468 C C . VAL A 1 201 ? 26.841 5.675 -19.498 1.00 72.75 201 VAL A C 1
ATOM 1470 O O . VAL A 1 201 ? 27.696 5.288 -18.700 1.00 72.75 201 VAL A O 1
ATOM 1473 N N . ALA A 1 202 ? 27.067 5.705 -20.809 1.00 81.19 202 ALA A N 1
ATOM 1474 C CA . ALA A 1 202 ? 28.392 5.566 -21.390 1.00 81.19 202 ALA A CA 1
ATOM 1475 C C . ALA A 1 202 ? 28.614 6.659 -22.429 1.00 81.19 202 ALA A C 1
ATOM 1477 O O . ALA A 1 202 ? 27.747 6.933 -23.256 1.00 81.19 202 ALA A O 1
ATOM 1478 N N . GLY A 1 203 ? 29.791 7.269 -22.398 1.00 85.56 203 GLY A N 1
ATOM 1479 C CA . GLY A 1 203 ? 30.081 8.450 -23.197 1.00 85.56 203 GLY A CA 1
ATOM 1480 C C . GLY A 1 203 ? 31.567 8.756 -23.242 1.00 85.56 203 GLY A C 1
ATOM 1481 O O . GLY A 1 203 ? 32.403 7.885 -22.993 1.00 85.56 203 GLY A O 1
ATOM 1482 N N . GLU A 1 204 ? 31.874 9.998 -23.578 1.00 91.44 204 GLU A N 1
ATOM 1483 C CA . GLU A 1 204 ? 33.228 10.529 -23.658 1.00 91.44 204 GLU A CA 1
ATOM 1484 C C . GLU A 1 204 ? 33.348 11.734 -22.728 1.00 91.44 204 GLU A C 1
ATOM 1486 O O . GLU A 1 204 ? 32.411 12.522 -22.587 1.00 91.44 204 GLU A O 1
ATOM 1491 N N . VAL A 1 205 ? 34.489 11.862 -22.059 1.00 90.12 205 VAL A N 1
ATOM 1492 C CA . VAL A 1 205 ? 34.768 13.009 -21.196 1.00 90.12 205 VAL A CA 1
ATOM 1493 C C . VAL A 1 205 ? 35.038 14.229 -22.071 1.00 90.12 205 VAL A C 1
ATOM 1495 O O . VAL A 1 205 ? 36.082 14.316 -22.710 1.00 90.12 205 VAL A O 1
ATOM 1498 N N . VAL A 1 206 ? 34.113 15.186 -22.076 1.00 90.75 206 VAL A N 1
ATOM 1499 C CA . VAL A 1 206 ? 34.238 16.440 -22.845 1.00 90.75 206 VAL A CA 1
ATOM 1500 C C . VAL A 1 206 ? 34.677 17.634 -21.992 1.00 90.75 206 VAL A C 1
ATOM 1502 O O . VAL A 1 206 ? 35.041 18.674 -22.528 1.00 90.75 206 VAL A O 1
ATOM 1505 N N . GLU A 1 207 ? 34.685 17.492 -20.666 1.00 89.19 207 GLU A N 1
ATOM 1506 C CA . GLU A 1 207 ? 35.174 18.508 -19.731 1.00 89.19 207 GLU A CA 1
ATOM 1507 C C . GLU A 1 207 ? 35.625 17.846 -18.420 1.00 89.19 207 GLU A C 1
ATOM 1509 O O . GLU A 1 207 ? 35.071 16.825 -18.007 1.00 89.19 207 GLU A O 1
ATOM 1514 N N . VAL A 1 208 ? 36.636 18.419 -17.759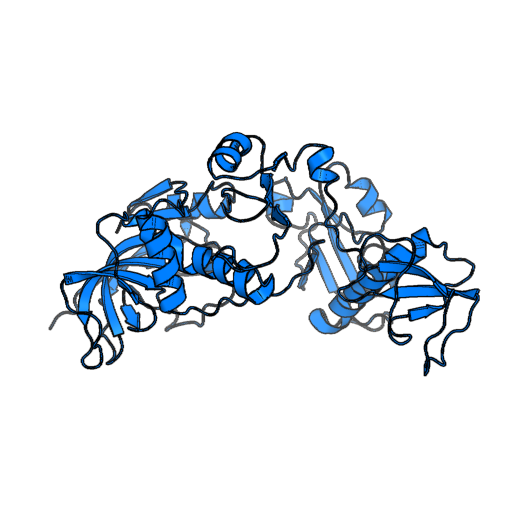 1.00 90.38 208 VAL A N 1
ATOM 1515 C CA . VAL A 1 208 ? 37.163 17.931 -16.477 1.00 90.38 208 VAL A CA 1
ATOM 1516 C C . VAL A 1 208 ? 37.141 19.067 -15.457 1.00 90.38 208 VAL A C 1
ATOM 1518 O O . VAL A 1 208 ? 37.811 20.083 -15.630 1.00 90.38 208 VAL A O 1
ATOM 1521 N N . GLY A 1 209 ? 36.377 18.885 -14.378 1.00 81.62 209 GLY A N 1
ATOM 1522 C CA . GLY A 1 209 ? 36.274 19.862 -13.294 1.00 81.62 209 GLY A CA 1
ATOM 1523 C C . GLY A 1 209 ? 37.540 19.953 -12.432 1.00 81.62 209 GLY A C 1
ATOM 1524 O O . GLY A 1 209 ? 38.347 19.021 -12.365 1.00 81.62 209 GLY A O 1
ATOM 1525 N N . GLN A 1 210 ? 37.697 21.072 -11.716 1.00 79.75 210 GLN A N 1
ATOM 1526 C CA . GLN A 1 210 ? 38.826 21.283 -10.804 1.00 79.75 210 GLN A CA 1
ATOM 1527 C C . GLN A 1 210 ? 38.874 20.191 -9.722 1.00 79.75 210 GLN A C 1
ATOM 1529 O O . GLN A 1 210 ? 37.968 20.068 -8.901 1.00 79.75 210 GLN A O 1
ATOM 1534 N N . GLY A 1 211 ? 39.956 19.406 -9.716 1.00 79.25 211 GLY A N 1
ATOM 1535 C CA . GLY A 1 211 ? 40.224 18.377 -8.707 1.00 79.25 211 GLY A CA 1
ATOM 1536 C C . GLY A 1 211 ? 40.034 16.928 -9.166 1.00 79.25 211 GLY A C 1
ATOM 1537 O O . GLY A 1 211 ? 40.475 16.034 -8.443 1.00 79.25 211 GLY A O 1
ATOM 1538 N N . ALA A 1 212 ? 39.458 16.685 -10.347 1.00 80.44 212 ALA A N 1
ATOM 1539 C CA . ALA A 1 212 ? 39.448 15.357 -10.961 1.00 80.44 212 ALA A CA 1
ATOM 1540 C C . ALA A 1 212 ? 40.846 14.998 -11.501 1.00 80.44 212 ALA A C 1
ATOM 1542 O O . ALA A 1 212 ? 41.547 15.844 -12.058 1.00 80.44 212 ALA A O 1
ATOM 1543 N N . LYS A 1 213 ? 41.278 13.752 -11.290 1.00 88.69 213 LYS A N 1
ATOM 1544 C CA . LYS A 1 213 ? 42.632 13.260 -11.609 1.00 88.69 213 LYS A CA 1
ATOM 1545 C C . LYS A 1 213 ? 42.645 11.947 -12.393 1.00 88.69 213 LYS A C 1
ATOM 1547 O O . LYS A 1 213 ? 43.679 11.597 -12.954 1.00 88.69 213 LYS A O 1
ATOM 1552 N N . LYS A 1 214 ? 41.543 11.193 -12.388 1.00 89.56 214 LYS A N 1
ATOM 1553 C CA . LYS A 1 214 ? 41.454 9.822 -12.913 1.00 89.56 214 LYS A CA 1
ATOM 1554 C C . LYS A 1 214 ? 41.186 9.774 -14.418 1.00 89.56 214 LYS A C 1
ATOM 1556 O O . LYS A 1 214 ? 41.620 8.824 -15.061 1.00 89.56 214 LYS A O 1
ATOM 1561 N N . PHE A 1 215 ? 40.495 10.773 -14.964 1.00 91.19 215 PHE A N 1
ATOM 1562 C CA . PHE A 1 215 ? 40.114 10.836 -16.378 1.00 91.19 215 PHE A CA 1
ATOM 1563 C C . PHE A 1 215 ? 40.471 12.190 -16.992 1.00 91.19 215 PHE A C 1
ATOM 1565 O O . PHE A 1 215 ? 40.521 13.203 -16.293 1.00 91.19 215 PHE A O 1
ATOM 1572 N N . LYS A 1 216 ? 40.704 12.200 -18.305 1.00 92.81 216 LYS A N 1
ATOM 1573 C CA . LYS A 1 216 ? 41.013 13.394 -19.105 1.00 92.81 216 LYS A CA 1
ATOM 1574 C C . LYS A 1 216 ? 40.038 13.550 -20.271 1.00 92.81 216 LYS A C 1
ATOM 1576 O O . LYS A 1 216 ? 39.331 12.608 -20.624 1.00 92.81 216 LYS A O 1
ATOM 1581 N N . PHE A 1 217 ? 40.041 14.736 -20.880 1.00 94.56 217 PHE A N 1
ATOM 1582 C CA . PHE A 1 217 ? 39.302 15.005 -22.113 1.00 94.56 217 PHE A CA 1
ATOM 1583 C C . PHE A 1 217 ? 39.569 13.913 -23.164 1.00 94.56 217 PHE A C 1
ATOM 1585 O O . PHE A 1 217 ? 40.724 13.548 -23.397 1.00 94.56 217 PHE A O 1
ATOM 1592 N N . GLY A 1 218 ? 38.507 13.398 -23.779 1.00 91.81 218 GLY A N 1
ATOM 1593 C CA . GLY A 1 218 ? 38.549 12.339 -24.787 1.00 91.81 218 GLY A CA 1
ATOM 1594 C C . GLY A 1 218 ? 38.511 10.906 -24.242 1.00 91.81 218 GLY A C 1
ATOM 1595 O O . GLY A 1 218 ? 38.396 9.960 -25.023 1.00 91.81 218 GLY A O 1
ATOM 1596 N N . ASP A 1 219 ? 38.595 10.698 -22.922 1.00 94.94 219 ASP A N 1
ATOM 1597 C CA . ASP A 1 219 ? 38.502 9.348 -22.360 1.00 94.94 219 ASP A CA 1
ATOM 1598 C C . ASP A 1 219 ? 37.081 8.787 -22.530 1.00 94.94 219 ASP A C 1
ATOM 1600 O O . ASP A 1 219 ? 36.087 9.415 -22.154 1.00 94.94 219 ASP A O 1
ATOM 1604 N N . LYS A 1 220 ? 36.984 7.561 -23.055 1.00 93.88 220 LYS A N 1
ATOM 1605 C CA . LYS A 1 220 ? 35.722 6.816 -23.139 1.00 93.88 220 LYS A CA 1
ATOM 1606 C C . LYS A 1 220 ? 35.417 6.170 -21.798 1.00 93.88 220 LYS A C 1
ATOM 1608 O O . LYS A 1 220 ? 36.257 5.476 -21.225 1.00 93.88 220 LYS A O 1
ATOM 1613 N N . VAL A 1 221 ? 34.201 6.372 -21.309 1.00 90.69 221 VAL A N 1
ATOM 1614 C CA . VAL A 1 221 ? 33.823 6.038 -19.935 1.00 90.69 221 VAL A CA 1
ATOM 1615 C C . VAL A 1 221 ? 32.444 5.399 -19.860 1.00 90.69 221 VAL A C 1
ATOM 1617 O O . VAL A 1 221 ? 31.564 5.660 -20.682 1.00 90.69 221 VAL A O 1
ATOM 1620 N N . VAL A 1 222 ? 32.275 4.557 -18.846 1.00 82.19 222 VAL A N 1
ATOM 1621 C CA . VAL A 1 222 ? 30.989 4.068 -18.341 1.00 82.19 222 VAL A CA 1
ATOM 1622 C C . VAL A 1 222 ? 30.818 4.648 -16.944 1.00 82.19 222 VAL A C 1
ATOM 1624 O O . VAL A 1 222 ? 31.774 4.672 -16.164 1.00 82.19 222 VAL A O 1
ATOM 1627 N N . LEU A 1 223 ? 29.630 5.153 -16.629 1.00 74.69 223 LEU A N 1
ATOM 1628 C CA . LEU A 1 223 ? 29.383 5.854 -15.378 1.00 74.69 223 LEU A CA 1
ATOM 1629 C C . LEU A 1 223 ? 27.991 5.591 -14.815 1.00 74.69 223 LEU A C 1
ATOM 1631 O O . LEU A 1 223 ? 27.025 5.377 -15.545 1.00 74.69 223 LEU A O 1
ATOM 1635 N N . LEU A 1 224 ? 27.916 5.683 -13.491 1.00 67.00 224 LEU A N 1
ATOM 1636 C CA . LEU A 1 224 ? 26.677 5.697 -12.730 1.00 67.00 224 LEU A CA 1
ATOM 1637 C C . LEU A 1 224 ? 26.333 7.150 -12.363 1.00 67.00 224 LEU A C 1
ATOM 1639 O O . LEU A 1 224 ? 27.088 7.815 -11.649 1.00 67.00 224 LEU A O 1
ATOM 1643 N N . CYS A 1 225 ? 25.204 7.666 -12.845 1.00 63.00 225 CYS A N 1
ATOM 1644 C CA . CYS A 1 225 ? 24.759 9.035 -12.588 1.00 63.00 225 CYS A CA 1
ATOM 1645 C C . CYS A 1 225 ? 23.772 9.067 -11.410 1.00 63.00 225 CYS A C 1
ATOM 1647 O O . CYS A 1 225 ? 22.673 8.521 -11.485 1.00 63.00 225 CYS A O 1
ATOM 1649 N N . HIS A 1 226 ? 24.159 9.688 -10.292 1.00 51.47 226 HIS A N 1
ATOM 1650 C CA . HIS A 1 226 ? 23.295 9.825 -9.115 1.00 51.47 226 HIS A CA 1
ATOM 1651 C C . HIS A 1 226 ? 22.382 11.057 -9.233 1.00 51.47 226 HIS A C 1
ATOM 1653 O O . HIS A 1 226 ? 22.868 12.176 -9.342 1.00 51.47 226 HIS A O 1
ATOM 1659 N N . PHE A 1 227 ? 21.064 10.841 -9.154 1.00 44.88 227 PHE A N 1
ATOM 1660 C CA . PHE A 1 227 ? 20.014 11.835 -8.857 1.00 44.88 227 PHE A CA 1
ATOM 1661 C C . PHE A 1 227 ? 19.919 13.121 -9.715 1.00 44.88 227 PHE A C 1
ATOM 1663 O O . PHE A 1 227 ? 19.117 13.994 -9.385 1.00 44.88 227 PHE A O 1
ATOM 1670 N N . SER A 1 228 ? 20.631 13.245 -10.840 1.00 41.34 228 SER A N 1
ATOM 1671 C CA . SER A 1 228 ? 20.479 14.407 -11.743 1.00 41.34 228 SER A CA 1
ATOM 1672 C C . SER A 1 228 ? 20.697 14.139 -13.242 1.00 41.34 228 SER A C 1
ATOM 1674 O O . SER A 1 228 ? 20.616 15.072 -14.042 1.00 41.34 228 SER A O 1
ATOM 1676 N N . GLY A 1 229 ? 20.881 12.882 -13.659 1.00 42.19 229 GLY A N 1
ATOM 1677 C CA . GLY A 1 229 ? 20.950 12.490 -15.070 1.00 42.19 229 GLY A CA 1
ATOM 1678 C C . GLY A 1 229 ? 19.574 12.483 -15.736 1.00 42.19 229 GLY A C 1
ATOM 1679 O O . GLY A 1 229 ? 18.930 11.442 -15.852 1.00 42.19 229 GLY A O 1
ATOM 1680 N N . ARG A 1 230 ? 19.093 13.657 -16.152 1.00 46.78 230 ARG A N 1
ATOM 1681 C CA . ARG A 1 230 ? 17.992 13.747 -17.126 1.00 46.78 230 ARG A CA 1
ATOM 1682 C C . ARG A 1 230 ? 18.472 13.145 -18.455 1.00 46.78 230 ARG A C 1
ATOM 1684 O O . ARG A 1 230 ? 19.667 13.178 -18.732 1.00 46.78 230 ARG A O 1
ATOM 1691 N N . LEU A 1 231 ? 17.559 12.625 -19.281 1.00 54.03 231 LEU A N 1
ATOM 1692 C CA . LEU A 1 231 ? 17.852 12.261 -20.676 1.00 54.03 231 LEU A CA 1
ATOM 1693 C C . LEU A 1 231 ? 18.346 13.511 -21.429 1.00 54.03 231 LEU A C 1
ATOM 1695 O O . LEU A 1 231 ? 17.541 14.314 -21.894 1.00 54.03 231 LEU A O 1
ATOM 1699 N N . ALA A 1 232 ? 19.661 13.698 -21.475 1.00 55.97 232 ALA A N 1
ATOM 1700 C CA . ALA A 1 232 ? 20.333 14.881 -21.993 1.00 55.97 232 ALA A CA 1
ATOM 1701 C C . ALA A 1 232 ? 21.612 14.478 -22.736 1.00 55.97 232 ALA A C 1
ATOM 1703 O O . ALA A 1 232 ? 22.162 13.401 -22.510 1.00 55.97 232 ALA A O 1
ATOM 1704 N N . GLU A 1 233 ? 22.096 15.363 -23.604 1.00 64.38 233 GLU A N 1
ATOM 1705 C CA . GLU A 1 233 ? 23.318 15.143 -24.392 1.00 64.38 233 GLU A CA 1
ATOM 1706 C C . GLU A 1 233 ? 24.595 15.189 -23.533 1.00 64.38 233 GLU A C 1
ATOM 1708 O O . GLU A 1 233 ? 25.622 14.637 -23.923 1.00 64.38 233 GLU A O 1
ATOM 1713 N N . PHE A 1 234 ? 24.523 15.792 -22.339 1.00 73.00 234 PHE A N 1
ATOM 1714 C CA . PHE A 1 234 ? 25.636 15.924 -21.399 1.00 73.00 234 PHE A CA 1
ATOM 1715 C C . PHE A 1 234 ? 25.210 15.554 -19.974 1.00 73.00 234 PHE A C 1
ATOM 1717 O O . PHE A 1 234 ? 24.097 15.863 -19.545 1.00 73.00 234 PHE A O 1
ATOM 1724 N N . ALA A 1 235 ? 26.121 14.937 -19.217 1.00 73.38 235 ALA A N 1
ATOM 1725 C CA . ALA A 1 235 ? 25.928 14.600 -17.809 1.00 73.38 235 ALA A CA 1
ATOM 1726 C C . ALA A 1 235 ? 27.195 14.910 -17.000 1.00 73.38 235 ALA A C 1
ATOM 1728 O O . ALA A 1 235 ? 28.303 14.581 -17.420 1.00 73.38 235 ALA A O 1
ATOM 1729 N N . ALA A 1 236 ? 27.024 15.505 -15.818 1.00 75.88 236 ALA A N 1
ATOM 1730 C CA . ALA A 1 236 ? 28.107 15.738 -14.866 1.00 75.88 236 ALA A CA 1
ATOM 1731 C C . ALA A 1 236 ? 28.058 14.686 -13.750 1.00 75.88 236 ALA A C 1
ATOM 1733 O O . ALA A 1 236 ? 26.999 14.423 -13.180 1.00 75.88 236 ALA A O 1
ATOM 1734 N N . THR A 1 237 ? 29.200 14.080 -13.420 1.00 74.69 237 THR A N 1
ATOM 1735 C CA . THR A 1 237 ? 29.309 13.116 -12.315 1.00 74.69 237 THR A CA 1
ATOM 1736 C C . THR A 1 237 ? 30.667 13.213 -11.624 1.00 74.69 237 THR A C 1
ATOM 1738 O O . THR A 1 237 ? 31.586 13.884 -12.090 1.00 74.69 237 THR A O 1
ATOM 1741 N N . ASN A 1 238 ? 30.799 12.527 -10.493 1.00 80.75 238 ASN A N 1
ATOM 1742 C CA . ASN A 1 238 ? 32.065 12.381 -9.791 1.00 80.75 238 ASN A CA 1
ATOM 1743 C C . ASN A 1 238 ? 32.913 11.273 -10.443 1.00 80.75 238 ASN A C 1
ATOM 1745 O O . ASN A 1 238 ? 32.407 10.175 -10.669 1.00 80.75 238 ASN A O 1
ATOM 1749 N N . GLU A 1 239 ? 34.214 11.506 -10.655 1.00 82.19 239 GLU A N 1
ATOM 1750 C CA . GLU A 1 239 ? 35.137 10.526 -11.265 1.00 82.19 239 GLU A CA 1
ATOM 1751 C C . GLU A 1 239 ? 35.193 9.164 -10.543 1.00 82.19 239 GLU A C 1
ATOM 1753 O O . GLU A 1 239 ? 35.580 8.150 -11.128 1.00 82.19 239 GLU A O 1
ATOM 1758 N N . ARG A 1 240 ? 34.784 9.112 -9.268 1.00 83.38 240 ARG A N 1
ATOM 1759 C CA . ARG A 1 240 ? 34.686 7.870 -8.484 1.00 83.38 240 ARG A CA 1
ATOM 1760 C C . ARG A 1 240 ? 33.581 6.935 -8.972 1.00 83.38 240 ARG A C 1
ATOM 1762 O O . ARG A 1 240 ? 33.682 5.736 -8.748 1.00 83.38 240 ARG A O 1
ATOM 1769 N N . LEU A 1 241 ? 32.558 7.469 -9.635 1.00 77.50 241 LEU A N 1
ATOM 1770 C CA . LEU A 1 241 ? 31.434 6.712 -10.193 1.00 77.50 241 LEU A CA 1
ATOM 1771 C C . LEU A 1 241 ? 31.662 6.327 -11.662 1.00 77.50 241 LEU A C 1
ATOM 1773 O O . LEU A 1 241 ? 30.725 5.914 -12.341 1.00 77.50 241 LEU A O 1
ATOM 1777 N N . MET A 1 242 ? 32.893 6.494 -12.154 1.00 83.06 242 MET A N 1
ATOM 1778 C CA . MET A 1 242 ? 33.271 6.278 -13.545 1.00 83.06 242 MET A CA 1
ATOM 1779 C C . MET A 1 242 ? 34.363 5.212 -13.660 1.00 83.06 242 MET A C 1
ATOM 1781 O O . MET A 1 242 ? 35.297 5.132 -12.846 1.00 83.06 242 MET A O 1
ATOM 1785 N N . VAL A 1 243 ? 34.280 4.429 -14.730 1.00 87.94 243 VAL A N 1
ATOM 1786 C CA . VAL A 1 243 ? 35.304 3.474 -15.162 1.00 87.94 243 VAL A CA 1
ATOM 1787 C C . VAL A 1 243 ? 35.616 3.686 -16.641 1.00 87.94 243 VAL A C 1
ATOM 1789 O O . VAL A 1 243 ? 34.771 4.164 -17.398 1.00 87.94 243 VAL A O 1
ATOM 1792 N N . ALA A 1 244 ? 36.838 3.349 -17.054 1.00 91.69 244 ALA A N 1
ATOM 1793 C CA . ALA A 1 244 ? 37.205 3.385 -18.465 1.00 91.69 244 ALA A CA 1
ATOM 1794 C C . ALA A 1 244 ? 36.354 2.371 -19.240 1.00 91.69 244 ALA A C 1
ATOM 1796 O O . ALA A 1 244 ? 36.186 1.236 -18.789 1.00 91.69 244 ALA A O 1
ATOM 1797 N N . ARG A 1 245 ? 35.825 2.778 -20.397 1.00 91.12 245 ARG A N 1
ATOM 1798 C CA . ARG A 1 245 ? 35.131 1.876 -21.317 1.00 91.12 245 ARG A CA 1
ATOM 1799 C C . ARG A 1 245 ? 36.166 1.236 -22.247 1.00 91.12 245 ARG A C 1
ATOM 1801 O O . ARG A 1 245 ? 36.786 1.979 -23.014 1.00 91.12 245 ARG A O 1
ATOM 1808 N N . PRO A 1 246 ? 36.364 -0.093 -22.206 1.00 86.56 246 PRO A N 1
ATOM 1809 C CA . PRO A 1 246 ? 37.261 -0.771 -23.137 1.00 86.56 246 PRO A CA 1
ATOM 1810 C C . PRO A 1 246 ? 36.835 -0.524 -24.593 1.00 86.56 246 PRO A C 1
ATOM 1812 O O . PRO A 1 246 ? 35.639 -0.348 -24.848 1.00 86.56 246 PRO A O 1
ATOM 1815 N N . PRO A 1 247 ? 37.772 -0.495 -25.556 1.00 85.94 247 PRO A N 1
ATOM 1816 C CA . PRO A 1 247 ? 37.448 -0.247 -26.960 1.00 85.94 247 PRO A CA 1
ATOM 1817 C C . PRO A 1 247 ? 36.525 -1.315 -27.564 1.00 85.94 247 PRO A C 1
ATOM 1819 O O . PRO A 1 247 ? 35.789 -1.009 -28.499 1.00 85.94 247 PRO A O 1
ATOM 1822 N N . GLU A 1 248 ? 36.526 -2.527 -27.009 1.00 88.44 248 GLU A N 1
ATOM 1823 C CA . GLU A 1 248 ? 35.664 -3.642 -27.404 1.00 88.44 248 GLU A CA 1
ATOM 1824 C C . GLU A 1 248 ? 34.211 -3.460 -26.943 1.00 88.44 248 GLU A C 1
ATOM 1826 O O . GLU A 1 248 ? 33.317 -4.089 -27.498 1.00 88.44 248 GLU A O 1
ATOM 1831 N N . VAL A 1 249 ? 33.965 -2.602 -25.945 1.00 74.12 249 VAL A N 1
ATOM 1832 C CA . VAL A 1 249 ? 32.629 -2.340 -25.399 1.00 74.12 249 VAL A CA 1
ATOM 1833 C C . VAL A 1 249 ? 32.053 -1.090 -26.059 1.00 74.12 249 VAL A C 1
ATOM 1835 O O . VAL A 1 249 ? 32.554 0.033 -25.893 1.00 74.12 249 VAL A O 1
ATOM 1838 N N . SER A 1 250 ? 30.964 -1.262 -26.807 1.00 77.62 250 SER A N 1
ATOM 1839 C CA . SER A 1 250 ? 30.249 -0.141 -27.415 1.00 77.62 250 SER A CA 1
ATOM 1840 C C . SER A 1 250 ? 29.638 0.781 -26.351 1.00 77.62 250 SER A C 1
ATOM 1842 O O . SER A 1 250 ? 29.499 0.432 -25.179 1.00 77.62 250 SER A O 1
ATOM 1844 N N . ALA A 1 251 ? 29.248 1.995 -26.748 1.00 68.06 251 ALA A N 1
ATOM 1845 C CA . ALA A 1 251 ? 28.539 2.897 -25.838 1.00 68.06 251 ALA A CA 1
ATOM 1846 C C . ALA A 1 251 ? 27.209 2.295 -25.365 1.00 68.06 251 ALA A C 1
ATOM 1848 O O . ALA A 1 251 ? 26.880 2.392 -24.189 1.00 68.06 251 ALA A O 1
ATOM 1849 N N . ALA A 1 252 ? 26.480 1.632 -26.264 1.00 63.81 252 ALA A N 1
ATOM 1850 C CA . ALA A 1 252 ? 25.212 0.997 -25.933 1.00 63.81 252 ALA A CA 1
ATOM 1851 C C . ALA A 1 252 ? 25.402 -0.127 -24.905 1.00 63.81 252 ALA A C 1
ATOM 1853 O O . ALA A 1 252 ? 24.731 -0.124 -23.880 1.00 63.81 252 ALA A O 1
ATOM 1854 N N . GLU A 1 253 ? 26.362 -1.029 -25.129 1.00 59.53 253 GLU A N 1
ATOM 1855 C CA . GLU A 1 253 ? 26.669 -2.105 -24.178 1.00 59.53 253 GLU A CA 1
ATOM 1856 C C . GLU A 1 253 ? 27.161 -1.540 -22.847 1.00 59.53 253 GLU A C 1
ATOM 1858 O O . GLU A 1 253 ? 26.678 -1.942 -21.795 1.00 59.53 253 GLU A O 1
ATOM 1863 N N . GLY A 1 254 ? 28.064 -0.555 -22.882 1.00 64.12 254 GLY A N 1
ATOM 1864 C CA . GLY A 1 254 ? 28.595 0.091 -21.686 1.00 64.12 254 GLY A CA 1
ATOM 1865 C C . GLY A 1 254 ? 27.514 0.763 -20.839 1.00 64.12 254 GLY A C 1
ATOM 1866 O O . GLY A 1 254 ? 27.530 0.634 -19.620 1.00 64.12 254 GLY A O 1
ATOM 1867 N N . ALA A 1 255 ? 26.543 1.428 -21.469 1.00 66.69 255 ALA A N 1
ATOM 1868 C CA . ALA A 1 255 ? 25.418 2.068 -20.788 1.00 66.69 255 ALA A CA 1
ATOM 1869 C C . ALA A 1 255 ? 24.403 1.061 -20.220 1.00 66.69 255 ALA A C 1
ATOM 1871 O O . ALA A 1 255 ? 23.471 1.462 -19.536 1.00 66.69 255 ALA A O 1
ATOM 1872 N N . CYS A 1 256 ? 24.565 -0.238 -20.476 1.00 54.72 256 CYS A N 1
ATOM 1873 C CA . CYS A 1 256 ? 23.766 -1.288 -19.852 1.00 54.72 256 CYS A CA 1
ATOM 1874 C C . CYS A 1 256 ? 24.459 -1.934 -18.643 1.00 54.72 256 CYS A C 1
ATOM 1876 O O . CYS A 1 256 ? 23.890 -2.858 -18.073 1.00 54.72 256 CYS A O 1
ATOM 1878 N N . LEU A 1 257 ? 25.675 -1.513 -18.265 1.00 59.97 257 LEU A N 1
ATOM 1879 C CA . LEU A 1 257 ? 26.495 -2.189 -17.248 1.00 59.97 257 LEU A CA 1
ATOM 1880 C C . LEU A 1 257 ? 26.475 -1.605 -15.822 1.00 59.97 257 LEU A C 1
ATOM 1882 O O . LEU A 1 257 ? 26.621 -2.411 -14.913 1.00 59.97 257 LEU A O 1
ATOM 1886 N N . PRO A 1 258 ? 26.385 -0.291 -15.542 1.00 64.44 258 PRO A N 1
ATOM 1887 C CA . PRO A 1 258 ? 26.671 0.205 -14.193 1.00 64.44 258 PRO A CA 1
ATOM 1888 C C . PRO A 1 258 ? 25.707 -0.304 -13.116 1.00 64.44 258 PRO A C 1
ATOM 1890 O O . PRO A 1 258 ? 26.150 -0.981 -12.194 1.00 64.44 258 PRO A O 1
ATOM 1893 N N . VAL A 1 259 ? 24.401 -0.047 -13.208 1.00 57.03 259 VAL A N 1
ATOM 1894 C CA . VAL A 1 259 ? 23.441 -0.608 -12.250 1.00 57.03 259 VAL A CA 1
ATOM 1895 C C . VAL A 1 259 ? 23.386 -2.131 -12.442 1.00 57.03 259 VAL A C 1
ATOM 1897 O O . VAL A 1 259 ? 23.671 -2.867 -11.494 1.00 57.03 259 VAL A O 1
ATOM 1900 N N . ALA A 1 260 ? 23.147 -2.600 -13.678 1.00 51.44 260 ALA A N 1
ATOM 1901 C CA . ALA A 1 260 ? 22.961 -4.022 -14.022 1.00 51.44 260 ALA A CA 1
ATOM 1902 C C . ALA A 1 260 ? 24.128 -4.953 -13.612 1.00 51.44 260 ALA A C 1
ATOM 1904 O O . ALA A 1 260 ? 23.973 -6.072 -13.122 1.00 51.44 260 ALA A O 1
ATOM 1905 N N . GLY A 1 261 ? 25.347 -4.498 -13.838 1.00 55.84 261 GLY A N 1
ATOM 1906 C CA . GLY A 1 261 ? 26.572 -5.242 -13.583 1.00 55.84 261 GLY A CA 1
ATOM 1907 C C . GLY A 1 261 ? 27.032 -5.171 -12.132 1.00 55.84 261 GLY A C 1
ATOM 1908 O O . GLY A 1 261 ? 27.800 -6.034 -11.724 1.00 55.84 261 GLY A O 1
ATOM 1909 N N . LEU A 1 262 ? 26.569 -4.196 -11.338 1.00 61.62 262 LEU A N 1
ATOM 1910 C CA . LEU A 1 262 ? 26.965 -4.056 -9.932 1.00 61.62 262 LEU A CA 1
ATOM 1911 C C . LEU A 1 262 ? 25.980 -4.723 -8.971 1.00 61.62 262 LEU A C 1
ATOM 1913 O O . LEU A 1 262 ? 26.417 -5.424 -8.057 1.00 61.62 262 LEU A O 1
ATOM 1917 N N . THR A 1 263 ? 24.664 -4.561 -9.158 1.00 53.31 263 THR A N 1
ATOM 1918 C CA . THR A 1 263 ? 23.701 -5.102 -8.179 1.00 53.31 263 THR A CA 1
ATOM 1919 C C . THR A 1 263 ? 23.656 -6.629 -8.205 1.00 53.31 263 THR A C 1
ATOM 1921 O O . THR A 1 263 ? 23.539 -7.233 -7.148 1.00 53.31 263 THR A O 1
ATOM 1924 N N . ALA A 1 264 ? 23.846 -7.281 -9.356 1.00 54.19 264 ALA A N 1
ATOM 1925 C CA . ALA A 1 264 ? 23.836 -8.744 -9.438 1.00 54.19 264 ALA A CA 1
ATOM 1926 C C . ALA A 1 264 ? 24.969 -9.410 -8.627 1.00 54.19 264 ALA A C 1
ATOM 1928 O O . ALA A 1 264 ? 24.668 -10.186 -7.714 1.00 54.19 264 ALA A O 1
ATOM 1929 N N . PRO A 1 265 ? 26.256 -9.086 -8.866 1.00 57.16 265 PRO A N 1
ATOM 1930 C CA . PRO A 1 265 ? 27.359 -9.577 -8.040 1.00 57.16 265 PRO A CA 1
ATOM 1931 C C . PRO A 1 265 ? 27.224 -9.192 -6.566 1.00 57.16 265 PRO A C 1
ATOM 1933 O O . PRO A 1 265 ? 27.533 -9.994 -5.683 1.00 57.16 265 PRO A O 1
ATOM 1936 N N . GLN A 1 266 ? 26.746 -7.977 -6.276 1.00 58.75 266 GLN A N 1
ATOM 1937 C CA . GLN A 1 266 ? 26.573 -7.504 -4.906 1.00 58.75 266 GLN A CA 1
ATOM 1938 C C . GLN A 1 266 ? 25.505 -8.309 -4.157 1.00 58.75 266 GLN A C 1
ATOM 1940 O O . GLN A 1 266 ? 25.741 -8.746 -3.034 1.00 58.75 266 GLN A O 1
ATOM 1945 N N . THR A 1 267 ? 24.354 -8.558 -4.777 1.00 53.91 267 THR A N 1
ATOM 1946 C CA . THR A 1 267 ? 23.283 -9.369 -4.198 1.00 53.91 267 THR A CA 1
ATOM 1947 C C . THR A 1 267 ? 23.739 -10.812 -3.977 1.00 53.91 267 THR A C 1
ATOM 1949 O O . THR A 1 267 ? 23.529 -11.363 -2.894 1.00 53.91 267 THR A O 1
ATOM 1952 N N . LEU A 1 268 ? 24.436 -11.411 -4.948 1.00 60.44 268 LEU A N 1
ATOM 1953 C CA . LEU A 1 268 ? 24.968 -12.768 -4.812 1.00 60.44 268 LEU A CA 1
ATOM 1954 C C . LEU A 1 268 ? 26.004 -12.882 -3.683 1.00 60.44 268 LEU A C 1
ATOM 1956 O O . LEU A 1 268 ? 25.938 -13.801 -2.870 1.00 60.44 268 LEU A O 1
ATOM 1960 N N . THR A 1 269 ? 26.933 -11.934 -3.577 1.00 63.12 269 THR A N 1
ATOM 1961 C CA . THR A 1 269 ? 28.000 -11.979 -2.561 1.00 63.12 269 THR A CA 1
ATOM 1962 C C . THR A 1 269 ? 27.530 -11.568 -1.169 1.00 63.12 269 THR A C 1
ATOM 1964 O O . THR A 1 269 ? 27.887 -12.218 -0.188 1.00 63.12 269 THR A O 1
ATOM 1967 N N . GLN A 1 270 ? 26.724 -10.512 -1.050 1.00 62.66 270 GLN A N 1
ATOM 1968 C CA . GLN A 1 270 ? 26.349 -9.935 0.245 1.00 62.66 270 GLN A CA 1
ATOM 1969 C C . GLN A 1 270 ? 25.100 -10.586 0.837 1.00 62.66 270 GLN A C 1
ATOM 1971 O O . GLN A 1 270 ? 25.076 -10.886 2.031 1.00 62.66 270 GLN A O 1
ATOM 1976 N N . CYS A 1 271 ? 24.071 -10.827 0.022 1.00 54.56 271 CYS A N 1
ATOM 1977 C CA . CYS A 1 271 ? 22.809 -11.394 0.498 1.00 54.56 271 CYS A CA 1
ATOM 1978 C C . CYS A 1 271 ? 22.855 -12.922 0.468 1.00 54.56 271 CYS A C 1
ATOM 1980 O O . CYS A 1 271 ? 22.538 -13.572 1.462 1.00 54.56 271 CYS A O 1
ATOM 1982 N N . ALA A 1 272 ? 23.307 -13.494 -0.650 1.00 56.41 272 ALA A N 1
ATOM 1983 C CA . ALA A 1 272 ? 23.334 -14.940 -0.839 1.00 56.41 272 ALA A CA 1
ATOM 1984 C C . ALA A 1 272 ? 24.659 -15.603 -0.432 1.00 56.41 272 ALA A C 1
ATOM 1986 O O . ALA A 1 272 ? 24.730 -16.830 -0.386 1.00 56.41 272 ALA A O 1
ATOM 1987 N N . ARG A 1 273 ? 25.705 -14.836 -0.085 1.00 69.12 273 ARG A N 1
ATOM 1988 C CA . ARG A 1 273 ? 27.036 -15.351 0.306 1.00 69.12 273 ARG A CA 1
ATOM 1989 C C . ARG A 1 273 ? 27.645 -16.322 -0.719 1.00 69.12 273 ARG A C 1
ATOM 1991 O O . ARG A 1 273 ? 28.323 -17.275 -0.336 1.00 69.12 273 ARG A O 1
ATOM 1998 N N . VAL A 1 274 ? 27.360 -16.114 -2.002 1.00 66.12 274 VAL A N 1
ATOM 1999 C CA . VAL A 1 274 ? 27.967 -16.843 -3.123 1.00 66.12 274 VAL A CA 1
ATOM 2000 C C . VAL A 1 274 ? 29.371 -16.292 -3.354 1.00 66.12 274 VAL A C 1
ATOM 2002 O O . VAL A 1 274 ? 29.584 -15.078 -3.314 1.00 66.12 274 VAL A O 1
ATOM 2005 N N . LYS A 1 275 ? 30.338 -17.179 -3.591 1.00 70.75 275 LYS A N 1
ATOM 2006 C CA . LYS A 1 275 ? 31.692 -16.781 -3.975 1.00 70.75 275 LYS A CA 1
ATOM 2007 C C . LYS A 1 275 ? 31.805 -16.757 -5.494 1.00 70.75 275 LYS A C 1
ATOM 2009 O O . LYS A 1 275 ? 31.612 -17.775 -6.147 1.00 70.75 275 LYS A O 1
ATOM 2014 N N . LEU A 1 276 ? 32.159 -15.599 -6.042 1.00 68.44 276 LEU A N 1
ATOM 2015 C CA . LEU A 1 276 ? 32.232 -15.375 -7.491 1.00 68.44 276 LEU A CA 1
ATOM 2016 C C . LEU A 1 276 ? 33.522 -15.919 -8.138 1.00 68.44 276 LEU A C 1
ATOM 2018 O O . LEU A 1 276 ? 33.766 -15.684 -9.317 1.00 68.44 276 LEU A O 1
ATOM 2022 N N . ASP A 1 277 ? 34.363 -16.612 -7.369 1.00 74.62 277 ASP A N 1
ATOM 2023 C CA . ASP A 1 277 ? 35.595 -17.264 -7.828 1.00 74.62 277 ASP A CA 1
ATOM 2024 C C . ASP A 1 277 ? 35.414 -18.773 -8.088 1.00 74.62 277 ASP A C 1
ATOM 2026 O O . ASP A 1 277 ? 36.385 -19.464 -8.390 1.00 74.62 277 ASP A O 1
ATOM 2030 N N . GLY A 1 278 ? 34.188 -19.292 -7.938 1.00 67.44 278 GLY A N 1
ATOM 2031 C CA . GLY A 1 278 ? 33.871 -20.711 -8.114 1.00 67.44 278 GLY A CA 1
ATOM 2032 C C . GLY A 1 278 ? 34.330 -21.616 -6.961 1.00 67.44 278 GLY A C 1
ATOM 2033 O O . GLY A 1 278 ? 34.196 -22.828 -7.054 1.00 67.44 278 GLY A O 1
ATOM 2034 N N . THR A 1 279 ? 34.853 -21.068 -5.855 1.00 74.75 279 THR A N 1
ATOM 2035 C CA . THR A 1 279 ? 35.310 -21.849 -4.680 1.00 74.75 279 THR A CA 1
ATOM 2036 C C . THR A 1 279 ? 34.237 -22.001 -3.591 1.00 74.75 279 THR A C 1
ATOM 2038 O O . THR A 1 279 ? 34.527 -22.373 -2.445 1.00 74.75 279 THR A O 1
ATOM 2041 N N . GLY A 1 280 ? 32.999 -21.614 -3.905 1.00 68.31 280 GLY A N 1
ATOM 2042 C CA . GLY A 1 280 ? 31.846 -21.667 -3.009 1.00 68.31 280 GLY A CA 1
ATOM 2043 C C . GLY A 1 280 ? 31.158 -23.032 -2.996 1.00 68.31 280 GLY A C 1
ATOM 2044 O O . GLY A 1 280 ? 31.485 -23.917 -3.772 1.00 68.31 280 GLY A O 1
ATOM 2045 N N . GLN A 1 281 ? 30.187 -23.202 -2.098 1.00 68.62 281 GLN A N 1
ATOM 2046 C CA . GLN A 1 281 ? 29.221 -24.296 -2.2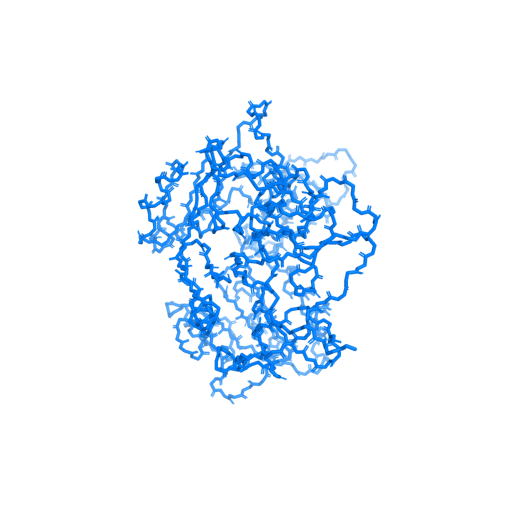27 1.00 68.62 281 GLN A CA 1
ATOM 2047 C C . GLN A 1 281 ? 28.189 -23.927 -3.288 1.00 68.62 281 GLN A C 1
ATOM 2049 O O . GLN A 1 281 ? 27.752 -22.772 -3.314 1.00 68.62 281 GLN A O 1
ATOM 2054 N N . ASN A 1 282 ? 27.783 -24.908 -4.095 1.00 71.56 282 ASN A N 1
ATOM 2055 C CA . ASN A 1 282 ? 26.757 -24.701 -5.105 1.00 71.56 282 ASN A CA 1
ATOM 2056 C C . ASN A 1 282 ? 25.414 -24.339 -4.451 1.00 71.56 282 ASN A C 1
ATOM 2058 O O . ASN A 1 282 ? 25.052 -24.933 -3.430 1.00 71.56 282 ASN A O 1
ATOM 2062 N N . LYS A 1 283 ? 24.720 -23.331 -4.994 1.00 70.38 283 LYS A N 1
ATOM 2063 C CA . LYS A 1 283 ? 23.436 -22.847 -4.464 1.00 70.38 283 LYS A CA 1
ATOM 2064 C C . LYS A 1 283 ? 22.347 -22.796 -5.525 1.00 70.38 283 LYS A C 1
ATOM 2066 O O . LYS A 1 283 ? 22.571 -22.334 -6.648 1.00 70.38 283 LYS A O 1
ATOM 2071 N N . GLU A 1 284 ? 21.149 -23.184 -5.111 1.00 71.56 284 GLU A N 1
ATOM 2072 C CA . GLU A 1 284 ? 19.920 -23.118 -5.893 1.00 71.56 284 GLU A CA 1
ATOM 2073 C C . GLU A 1 284 ? 19.242 -21.767 -5.670 1.00 71.56 284 GLU A C 1
ATOM 2075 O O . GLU A 1 284 ? 18.974 -21.375 -4.532 1.00 71.56 284 GLU A O 1
ATOM 2080 N N . HIS A 1 285 ? 18.904 -21.051 -6.739 1.00 63.94 285 HIS A N 1
ATOM 2081 C CA . HIS A 1 285 ? 18.184 -19.789 -6.602 1.00 63.94 285 HIS A CA 1
ATOM 2082 C C . HIS A 1 285 ? 17.129 -19.584 -7.672 1.00 63.94 285 HIS A C 1
ATOM 2084 O O . HIS A 1 285 ? 17.193 -20.153 -8.764 1.00 63.94 285 HIS A O 1
ATOM 2090 N N . ILE A 1 286 ? 16.154 -18.742 -7.329 1.00 54.28 286 ILE A N 1
ATOM 2091 C CA . ILE A 1 286 ? 15.134 -18.281 -8.260 1.00 54.28 286 ILE A CA 1
ATOM 2092 C C . ILE A 1 286 ? 15.221 -16.769 -8.481 1.00 54.28 286 ILE A C 1
ATOM 2094 O O . ILE A 1 286 ? 15.319 -15.998 -7.524 1.00 54.28 286 ILE A O 1
ATOM 2098 N N . ASP A 1 287 ? 15.183 -16.365 -9.750 1.00 57.78 287 ASP A N 1
ATOM 2099 C CA . ASP A 1 287 ? 15.151 -14.977 -10.212 1.00 57.78 287 ASP A CA 1
ATOM 2100 C C . ASP A 1 287 ? 13.741 -14.624 -10.727 1.00 57.78 287 ASP A C 1
ATOM 2102 O O . ASP A 1 287 ? 13.177 -15.285 -11.613 1.00 57.78 287 ASP A O 1
ATOM 2106 N N . HIS A 1 288 ? 13.143 -13.583 -10.145 1.00 51.66 288 HIS A N 1
ATOM 2107 C CA . HIS A 1 288 ? 11.809 -13.108 -10.486 1.00 51.66 288 HIS A CA 1
ATOM 2108 C C . HIS A 1 288 ? 11.828 -11.851 -11.374 1.00 51.66 288 HIS A C 1
ATOM 2110 O O . HIS A 1 288 ? 12.488 -10.863 -11.055 1.00 51.66 288 HIS A O 1
ATOM 2116 N N . CYS A 1 289 ? 11.010 -11.851 -12.442 1.00 48.88 289 CYS A N 1
ATOM 2117 C CA . CYS A 1 289 ? 10.836 -10.740 -13.398 1.00 48.88 289 CYS A CA 1
ATOM 2118 C C . CYS A 1 289 ? 12.072 -10.403 -14.254 1.00 48.88 289 CYS A C 1
ATOM 2120 O O . CYS A 1 289 ? 12.447 -9.241 -14.427 1.00 48.88 289 CYS A O 1
ATOM 2122 N N . CYS A 1 290 ? 12.645 -11.412 -14.908 1.00 43.97 290 CYS A N 1
ATOM 2123 C CA . CYS A 1 290 ? 13.959 -11.325 -15.542 1.00 43.97 290 CYS A CA 1
ATOM 2124 C C . CYS A 1 290 ? 14.074 -10.380 -16.758 1.00 43.97 290 CYS A C 1
ATOM 2126 O O . CYS A 1 290 ? 15.030 -10.525 -17.492 1.00 43.97 290 CYS A O 1
ATOM 2128 N N . LEU A 1 291 ? 13.141 -9.478 -17.101 1.00 41.31 291 LEU A N 1
ATOM 2129 C CA . LEU A 1 291 ? 13.119 -8.808 -18.421 1.00 41.31 291 LEU A CA 1
ATOM 2130 C C . LEU A 1 291 ? 14.189 -7.725 -18.680 1.00 41.31 291 LEU A C 1
ATOM 2132 O O . LEU A 1 291 ? 14.537 -7.521 -19.839 1.00 41.31 291 LEU A O 1
ATOM 2136 N N . TRP A 1 292 ? 14.705 -7.021 -17.668 1.00 36.72 292 TRP A N 1
ATOM 2137 C CA . TRP A 1 292 ? 15.596 -5.862 -17.901 1.00 36.72 292 TRP A CA 1
ATOM 2138 C C . TRP A 1 292 ? 17.024 -5.993 -17.366 1.00 36.72 292 TRP A C 1
ATOM 2140 O O . TRP A 1 292 ? 17.854 -5.157 -17.693 1.00 36.72 292 TRP A O 1
ATOM 2150 N N . TRP A 1 293 ? 17.338 -7.056 -16.622 1.00 38.28 293 TRP A N 1
ATOM 2151 C CA . TRP A 1 293 ? 18.667 -7.288 -16.027 1.00 38.28 293 TRP A CA 1
ATOM 2152 C C . TRP A 1 293 ? 19.519 -8.332 -16.786 1.00 38.28 293 TRP A C 1
ATOM 2154 O O . TRP A 1 293 ? 20.515 -8.852 -16.290 1.00 38.28 293 TRP A O 1
ATOM 2164 N N . ARG A 1 294 ? 19.088 -8.693 -18.000 1.00 44.72 294 ARG A N 1
ATOM 2165 C CA . ARG A 1 294 ? 19.209 -10.036 -18.604 1.00 44.72 294 ARG A CA 1
ATOM 2166 C C . ARG A 1 294 ? 20.595 -10.648 -18.837 1.00 44.72 294 ARG A C 1
ATOM 2168 O O . ARG A 1 294 ? 20.648 -11.825 -19.161 1.00 44.72 294 ARG A O 1
ATOM 2175 N N . GLY A 1 295 ? 21.701 -9.937 -18.669 1.00 39.44 295 GLY A N 1
ATOM 2176 C CA . GLY A 1 295 ? 23.030 -10.513 -18.892 1.00 39.44 295 GLY A CA 1
ATOM 2177 C C . GLY A 1 295 ? 23.572 -11.248 -17.670 1.00 39.44 295 GLY A C 1
ATOM 2178 O O . GLY A 1 295 ? 23.733 -12.458 -17.681 1.00 39.44 295 GLY A O 1
ATOM 2179 N N . ALA A 1 296 ? 23.861 -10.521 -16.594 1.00 43.12 296 ALA A N 1
ATOM 2180 C CA . ALA A 1 296 ? 24.864 -10.951 -15.620 1.00 43.12 296 ALA A CA 1
ATOM 2181 C C . ALA A 1 296 ? 24.528 -12.242 -14.842 1.00 43.12 296 ALA A C 1
ATOM 2183 O O . ALA A 1 296 ? 25.413 -13.072 -14.661 1.00 43.12 296 ALA A O 1
ATOM 2184 N N . LEU A 1 297 ? 23.273 -12.441 -14.415 1.00 44.66 297 LEU A N 1
ATOM 2185 C CA . LEU A 1 297 ? 22.885 -13.568 -13.541 1.00 44.66 297 LEU A CA 1
ATOM 2186 C C . LEU A 1 297 ? 22.511 -14.850 -14.287 1.00 44.66 297 LEU A C 1
ATOM 2188 O O . LEU A 1 297 ? 22.658 -15.936 -13.741 1.00 44.66 297 LEU A O 1
ATOM 2192 N N . CYS A 1 298 ? 22.030 -14.736 -15.523 1.00 41.16 298 CYS A N 1
ATOM 2193 C CA . CYS A 1 298 ? 21.773 -15.902 -16.364 1.00 41.16 298 CYS A CA 1
ATOM 2194 C C . CYS A 1 298 ? 22.983 -16.244 -17.241 1.00 41.16 298 CYS A C 1
ATOM 2196 O O . CYS A 1 298 ? 23.078 -17.394 -17.638 1.00 41.16 298 CYS A O 1
ATOM 2198 N N . SER A 1 299 ? 23.891 -15.285 -17.511 1.00 51.28 299 SER A N 1
ATOM 2199 C CA . SER A 1 299 ? 25.054 -15.456 -18.400 1.00 51.28 299 SER A CA 1
ATOM 2200 C C . SER A 1 299 ? 25.910 -16.675 -18.053 1.00 51.28 299 SER A C 1
ATOM 2202 O O . SER A 1 299 ? 25.957 -17.083 -16.895 1.00 51.28 299 SER A O 1
ATOM 2204 N N . PRO A 1 300 ? 26.732 -17.174 -18.996 1.00 48.12 300 PRO A N 1
ATOM 2205 C CA . PRO A 1 300 ? 27.763 -18.172 -18.701 1.00 48.12 300 PRO A CA 1
ATOM 2206 C C . PRO A 1 300 ? 28.647 -17.837 -17.480 1.00 48.12 300 PRO A C 1
ATOM 2208 O O . PRO A 1 300 ? 29.207 -18.736 -16.861 1.00 48.12 300 PRO A O 1
ATOM 2211 N N . THR A 1 301 ? 28.742 -16.561 -17.095 1.00 49.12 301 THR A N 1
ATOM 2212 C CA . THR A 1 301 ? 29.435 -16.092 -15.889 1.00 49.12 301 THR A CA 1
ATOM 2213 C C . THR A 1 301 ? 28.805 -16.585 -14.580 1.00 49.12 301 THR A C 1
ATOM 2215 O O . THR A 1 301 ? 29.543 -16.848 -13.640 1.00 49.12 301 THR A O 1
ATOM 2218 N N . SER A 1 302 ? 27.482 -16.780 -14.494 1.00 47.94 302 SER A N 1
ATOM 2219 C CA . SER A 1 302 ? 26.848 -17.341 -13.286 1.00 47.94 302 SER A CA 1
ATOM 2220 C C . SER A 1 302 ? 27.106 -18.839 -13.124 1.00 47.94 302 SER A C 1
ATOM 2222 O O . SER A 1 302 ? 27.208 -19.328 -11.998 1.00 47.94 302 SER A O 1
ATOM 2224 N N . LYS A 1 303 ? 27.344 -19.549 -14.236 1.00 53.59 303 LYS A N 1
ATOM 2225 C CA . LYS A 1 303 ? 27.875 -20.922 -14.221 1.00 53.59 303 LYS A CA 1
ATOM 2226 C C . LYS A 1 303 ? 29.304 -20.972 -13.681 1.00 53.59 303 LYS A C 1
ATOM 2228 O O . LYS A 1 303 ? 29.661 -21.925 -13.001 1.00 53.59 303 LYS A O 1
ATOM 2233 N N . ALA A 1 304 ? 30.102 -19.926 -13.912 1.00 50.97 304 ALA A N 1
ATOM 2234 C CA . ALA A 1 304 ? 31.423 -19.782 -13.294 1.00 50.97 304 ALA A CA 1
ATOM 2235 C C . ALA A 1 304 ? 31.356 -19.483 -11.779 1.00 50.97 304 ALA A C 1
ATOM 2237 O O . ALA A 1 304 ? 32.380 -19.539 -11.101 1.00 50.97 304 ALA A O 1
ATOM 2238 N N . TRP A 1 305 ? 30.167 -19.185 -11.239 1.00 59.84 305 TRP A N 1
ATOM 2239 C CA . TRP A 1 305 ? 29.924 -18.936 -9.811 1.00 59.84 305 TRP A CA 1
ATOM 2240 C C . TRP A 1 305 ? 29.263 -20.118 -9.093 1.00 59.84 305 TRP A C 1
ATOM 2242 O O . TRP A 1 305 ? 28.870 -19.978 -7.936 1.00 59.84 305 TRP A O 1
ATOM 2252 N N . ASP A 1 306 ? 29.178 -21.267 -9.772 1.00 64.81 306 ASP A N 1
ATOM 2253 C CA . ASP A 1 306 ? 28.673 -22.537 -9.247 1.00 64.81 306 ASP A CA 1
ATOM 2254 C C . ASP A 1 306 ? 27.242 -22.405 -8.686 1.00 64.81 306 ASP A C 1
ATOM 2256 O O . ASP A 1 306 ? 26.947 -22.776 -7.558 1.00 64.81 306 ASP A O 1
ATOM 2260 N N . THR A 1 307 ? 26.331 -21.802 -9.454 1.00 60.69 307 THR A N 1
ATOM 2261 C CA . THR A 1 307 ? 24.920 -21.654 -9.058 1.00 60.69 307 THR A CA 1
ATOM 2262 C C . THR A 1 307 ? 23.987 -22.229 -10.107 1.00 60.69 307 THR A C 1
ATOM 2264 O O . THR A 1 307 ? 24.262 -22.121 -11.300 1.00 60.69 307 THR A O 1
ATOM 2267 N N . ASN A 1 308 ? 22.871 -22.789 -9.645 1.00 70.50 308 ASN A N 1
ATOM 2268 C CA . ASN A 1 308 ? 21.772 -23.218 -10.498 1.00 70.50 308 ASN A CA 1
ATOM 2269 C C . ASN A 1 308 ? 20.655 -22.167 -10.479 1.00 70.50 308 ASN A C 1
ATOM 2271 O O . ASN A 1 308 ? 20.202 -21.744 -9.409 1.00 70.50 308 ASN A O 1
ATOM 2275 N N . VAL A 1 309 ? 20.216 -21.748 -11.663 1.00 69.69 309 VAL A N 1
ATOM 2276 C CA . VAL A 1 309 ? 19.313 -20.616 -11.880 1.00 69.69 309 VAL A CA 1
ATOM 2277 C C . VAL A 1 309 ? 17.953 -21.123 -12.357 1.00 69.69 309 VAL A C 1
ATOM 2279 O O . VAL A 1 309 ? 17.810 -21.592 -13.488 1.00 69.69 309 VAL A O 1
ATOM 2282 N N . THR A 1 310 ? 16.915 -20.953 -11.538 1.00 71.25 310 THR A N 1
ATOM 2283 C CA . THR A 1 310 ? 15.531 -20.933 -12.033 1.00 71.25 310 THR A CA 1
ATOM 2284 C C . THR A 1 310 ? 15.113 -19.492 -12.291 1.00 71.25 310 THR A C 1
ATOM 2286 O O . THR A 1 310 ? 15.283 -18.631 -11.440 1.00 71.25 310 THR A O 1
ATOM 2289 N N . ALA A 1 311 ? 14.547 -19.193 -13.450 1.00 66.06 311 ALA A N 1
ATOM 2290 C CA . ALA A 1 311 ? 14.132 -17.845 -13.816 1.00 66.06 311 ALA A CA 1
ATOM 2291 C C . ALA A 1 311 ? 12.630 -17.798 -14.098 1.00 66.06 311 ALA A C 1
ATOM 2293 O O . ALA A 1 311 ? 12.060 -18.762 -14.600 1.00 66.06 311 ALA A O 1
ATOM 2294 N N . THR A 1 312 ? 11.973 -16.670 -13.836 1.00 59.88 312 THR A N 1
ATOM 2295 C CA . THR A 1 312 ? 10.563 -16.480 -14.213 1.00 59.88 312 THR A CA 1
ATOM 2296 C C . THR A 1 312 ? 10.394 -15.350 -15.228 1.00 59.88 312 THR A C 1
ATOM 2298 O O . THR A 1 312 ? 10.970 -14.265 -15.107 1.00 59.88 312 THR A O 1
ATOM 2301 N N . CYS A 1 313 ? 9.597 -15.582 -16.272 1.00 58.09 313 CYS A N 1
ATOM 2302 C CA . CYS A 1 313 ? 9.300 -14.570 -17.289 1.00 58.09 313 CYS A CA 1
ATOM 2303 C C . CYS A 1 313 ? 7.915 -14.783 -17.923 1.00 58.09 313 CYS A C 1
ATOM 2305 O O . CYS A 1 313 ? 7.198 -15.701 -17.549 1.00 58.09 313 CYS A O 1
ATOM 2307 N N . GLY A 1 314 ? 7.487 -13.899 -18.828 1.00 60.31 314 GLY A N 1
ATOM 2308 C CA . GLY A 1 314 ? 6.262 -14.136 -19.608 1.00 60.31 314 GLY A CA 1
ATOM 2309 C C . GLY A 1 314 ? 6.535 -15.083 -20.781 1.00 60.31 314 GLY A C 1
ATOM 2310 O O . GLY A 1 314 ? 7.668 -15.093 -21.266 1.00 60.31 314 GLY A O 1
ATOM 2311 N N . ALA A 1 315 ? 5.520 -15.804 -21.281 1.00 69.75 315 ALA A N 1
ATOM 2312 C CA . ALA A 1 315 ? 5.649 -16.787 -22.373 1.00 69.75 315 ALA A CA 1
ATOM 2313 C C . ALA A 1 315 ? 6.568 -16.359 -23.527 1.00 69.75 315 ALA A C 1
ATOM 2315 O O . ALA A 1 315 ? 7.456 -17.107 -23.928 1.00 69.75 315 ALA A O 1
ATOM 2316 N N . CYS A 1 316 ? 6.405 -15.131 -24.030 1.00 65.38 316 CYS A N 1
ATOM 2317 C CA . CYS A 1 316 ? 7.162 -14.620 -25.178 1.00 65.38 316 CYS A CA 1
ATOM 2318 C C . CYS A 1 316 ? 8.681 -14.504 -24.952 1.00 65.38 316 CYS A C 1
ATOM 2320 O O . CYS A 1 316 ? 9.418 -14.226 -25.890 1.00 65.38 316 CYS A O 1
ATOM 2322 N N . ASN A 1 317 ? 9.158 -14.698 -23.722 1.00 56.25 317 ASN A N 1
ATOM 2323 C CA . ASN A 1 317 ? 10.541 -14.472 -23.323 1.00 56.25 317 ASN A CA 1
ATOM 2324 C C . ASN A 1 317 ? 11.278 -15.732 -22.861 1.00 56.25 317 ASN A C 1
ATOM 2326 O O . ASN A 1 317 ? 12.450 -15.619 -22.500 1.00 56.25 317 ASN A O 1
ATOM 2330 N N . ILE A 1 318 ? 10.624 -16.897 -22.867 1.00 67.06 318 ILE A N 1
ATOM 2331 C CA . ILE A 1 318 ? 11.175 -18.150 -22.333 1.00 67.06 318 ILE A CA 1
ATOM 2332 C C . ILE A 1 318 ? 12.464 -18.549 -23.056 1.00 67.06 318 ILE A C 1
ATOM 2334 O O . ILE A 1 318 ? 13.486 -18.769 -22.409 1.00 67.06 318 ILE A O 1
ATOM 2338 N N . GLU A 1 319 ? 12.445 -18.582 -24.389 1.00 71.06 319 GLU A N 1
ATOM 2339 C CA . GLU A 1 319 ? 13.608 -19.001 -25.186 1.00 71.06 319 GLU A CA 1
ATOM 2340 C C . GLU A 1 319 ? 14.788 -18.036 -25.042 1.00 71.06 319 GLU A C 1
ATOM 2342 O O . GLU A 1 319 ? 15.937 -18.461 -24.941 1.00 71.06 319 GLU A O 1
ATOM 2347 N N . LEU A 1 320 ? 14.507 -16.737 -24.911 1.00 60.97 320 LEU A N 1
ATOM 2348 C CA . LEU A 1 320 ? 15.537 -15.746 -24.619 1.00 60.97 320 LEU A CA 1
ATOM 2349 C C . LEU A 1 320 ? 16.189 -16.012 -23.251 1.00 60.97 320 LEU A C 1
ATOM 2351 O O . LEU A 1 320 ? 17.411 -16.032 -23.159 1.00 60.97 320 LEU A O 1
ATOM 2355 N N . VAL A 1 321 ? 15.408 -16.263 -22.196 1.00 57.66 321 VAL A N 1
ATOM 2356 C CA . VAL A 1 321 ? 15.952 -16.548 -20.851 1.00 57.66 321 VAL A CA 1
ATOM 2357 C C . VAL A 1 321 ? 16.783 -17.834 -20.826 1.00 57.66 321 VAL A C 1
ATOM 2359 O O . VAL A 1 321 ? 17.862 -17.844 -20.235 1.00 57.66 321 VAL A O 1
ATOM 2362 N N . LYS A 1 322 ? 16.345 -18.885 -21.527 1.00 69.44 322 LYS A N 1
ATOM 2363 C CA . LYS A 1 322 ? 17.143 -20.110 -21.694 1.00 69.44 322 LYS A CA 1
ATOM 2364 C C . LYS A 1 322 ? 18.465 -19.826 -22.404 1.00 69.44 322 LYS A C 1
ATOM 2366 O O . LYS A 1 322 ? 19.511 -20.261 -21.935 1.00 69.44 322 LYS A O 1
ATOM 2371 N N . SER A 1 323 ? 18.429 -19.059 -23.500 1.00 65.38 323 SER A N 1
ATOM 2372 C CA . SER A 1 323 ? 19.632 -18.729 -24.280 1.00 65.38 323 SER A CA 1
ATOM 2373 C C . SER A 1 323 ? 20.669 -17.933 -23.483 1.00 65.38 323 SER A C 1
ATOM 2375 O O . SER A 1 323 ? 21.858 -18.005 -23.779 1.00 65.38 323 SER A O 1
ATOM 2377 N N . LEU A 1 324 ? 20.225 -17.202 -22.456 1.00 61.09 324 LEU A N 1
ATOM 2378 C CA . LEU A 1 324 ? 21.105 -16.450 -21.572 1.00 61.09 324 LEU A CA 1
ATOM 2379 C C . LEU A 1 324 ? 21.850 -17.359 -20.596 1.00 61.09 324 LEU A C 1
ATOM 2381 O O . LEU A 1 324 ? 22.971 -17.008 -20.257 1.00 61.09 324 LEU A O 1
ATOM 2385 N N . GLY A 1 325 ? 21.286 -18.523 -20.240 1.00 66.12 325 GLY A N 1
ATOM 2386 C CA . GLY A 1 325 ? 21.960 -19.580 -19.478 1.00 66.12 325 GLY A CA 1
ATOM 2387 C C . GLY A 1 325 ? 21.210 -20.099 -18.246 1.00 66.12 325 GLY A C 1
ATOM 2388 O O . GLY A 1 325 ? 21.811 -20.851 -17.483 1.00 66.12 325 GLY A O 1
ATOM 2389 N N . ALA A 1 326 ? 19.929 -19.747 -18.067 1.00 66.62 326 ALA A N 1
ATOM 2390 C CA . ALA A 1 326 ? 19.086 -20.288 -16.996 1.00 66.62 326 ALA A CA 1
ATOM 2391 C C . ALA A 1 326 ? 18.875 -21.810 -1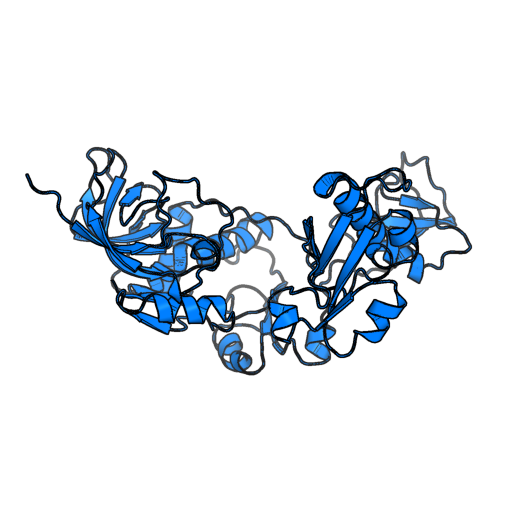7.126 1.00 66.62 326 ALA A C 1
ATOM 2393 O O . ALA A 1 326 ? 18.642 -22.312 -18.229 1.00 66.62 326 ALA A O 1
ATOM 2394 N N . ASP A 1 327 ? 18.899 -22.526 -15.999 1.00 74.19 327 ASP A N 1
ATOM 2395 C CA . ASP A 1 327 ? 18.705 -23.981 -15.939 1.00 74.19 327 ASP A CA 1
ATOM 2396 C C . ASP A 1 327 ? 17.222 -24.367 -16.018 1.00 74.19 327 ASP A C 1
ATOM 2398 O O . ASP A 1 327 ? 16.861 -25.351 -16.664 1.00 74.19 327 ASP A O 1
ATOM 2402 N N . GLU A 1 328 ? 16.347 -23.562 -15.410 1.00 79.12 328 GLU A N 1
ATOM 2403 C CA . GLU A 1 328 ? 14.890 -23.690 -15.508 1.00 79.12 328 GLU A CA 1
ATOM 2404 C C . GLU A 1 328 ? 14.243 -22.333 -15.802 1.00 79.12 328 GLU A C 1
ATOM 2406 O O . GLU A 1 328 ? 14.692 -21.298 -15.312 1.00 79.12 328 GLU A O 1
ATOM 2411 N N . VAL A 1 329 ? 13.153 -22.322 -16.577 1.00 74.88 329 VAL A N 1
ATOM 2412 C CA . VAL A 1 329 ? 12.383 -21.100 -16.849 1.00 74.88 329 VAL A CA 1
ATOM 2413 C C . VAL A 1 329 ? 10.897 -21.348 -16.621 1.00 74.88 329 VAL A C 1
ATOM 2415 O O . VAL A 1 329 ? 10.312 -22.214 -17.270 1.00 74.88 329 VAL A O 1
ATOM 2418 N N . LEU A 1 330 ? 10.282 -20.569 -15.729 1.00 71.94 330 LEU A N 1
ATOM 2419 C CA . LEU A 1 330 ? 8.854 -20.622 -15.415 1.00 71.94 330 LEU A CA 1
ATOM 2420 C C . LEU A 1 330 ? 8.118 -19.455 -16.063 1.00 71.94 330 LEU A C 1
ATOM 2422 O O . LEU A 1 330 ? 8.550 -18.300 -15.995 1.00 71.94 330 LEU A O 1
ATOM 2426 N N . GLU A 1 331 ? 6.954 -19.737 -16.635 1.00 77.62 331 GLU A N 1
ATOM 2427 C CA . GLU A 1 331 ? 6.025 -18.676 -16.995 1.00 77.62 331 GLU A CA 1
ATOM 2428 C C . GLU A 1 331 ? 5.287 -18.185 -15.749 1.00 77.62 331 GLU A C 1
ATOM 2430 O O . GLU A 1 331 ? 4.472 -18.916 -15.191 1.00 77.62 331 GLU A O 1
ATOM 2435 N N . TYR A 1 332 ? 5.516 -16.935 -15.339 1.00 67.69 332 TYR A N 1
ATOM 2436 C CA . TYR A 1 332 ? 4.952 -16.413 -14.084 1.00 67.69 332 TYR A CA 1
ATOM 2437 C C . TYR A 1 332 ? 3.416 -16.327 -14.073 1.00 67.69 332 TYR A C 1
ATOM 2439 O O . TYR A 1 332 ? 2.828 -16.175 -13.009 1.00 67.69 332 TYR A O 1
ATOM 2447 N N . ARG A 1 333 ? 2.759 -16.383 -15.242 1.00 70.06 333 ARG A N 1
ATOM 2448 C CA . ARG A 1 333 ? 1.290 -16.352 -15.359 1.00 70.06 333 ARG A CA 1
ATOM 2449 C C . ARG A 1 333 ? 0.638 -17.718 -15.152 1.00 70.06 333 ARG A C 1
ATOM 2451 O O . ARG A 1 333 ? -0.569 -17.778 -14.947 1.00 70.06 333 ARG A O 1
ATOM 2458 N N . ASN A 1 334 ? 1.416 -18.796 -15.203 1.00 78.44 334 ASN A N 1
ATOM 2459 C CA . ASN A 1 334 ? 0.911 -20.147 -14.990 1.00 78.44 334 ASN A CA 1
ATOM 2460 C C . ASN A 1 334 ? 0.985 -20.503 -13.504 1.00 78.44 334 ASN A C 1
ATOM 2462 O O . ASN A 1 334 ? 1.811 -19.959 -12.775 1.00 78.44 334 ASN A O 1
ATOM 2466 N N . VAL A 1 335 ? 0.148 -21.450 -13.068 1.00 73.88 335 VAL A N 1
ATOM 2467 C CA . VAL A 1 335 ? 0.008 -21.847 -11.653 1.00 73.88 335 VAL A CA 1
ATOM 2468 C C . VAL A 1 335 ? 1.360 -22.166 -11.011 1.00 73.88 335 VAL A C 1
ATOM 2470 O O . VAL A 1 335 ? 1.659 -21.669 -9.929 1.00 73.88 335 VAL A O 1
ATOM 2473 N N . ASP A 1 336 ? 2.207 -22.928 -11.703 1.00 73.50 336 ASP A N 1
ATOM 2474 C CA . ASP A 1 336 ? 3.530 -23.293 -11.193 1.00 73.50 336 ASP A CA 1
ATOM 2475 C C . ASP A 1 336 ? 4.497 -22.102 -11.151 1.00 73.50 336 ASP A C 1
ATOM 2477 O O . ASP A 1 336 ? 5.281 -21.983 -10.216 1.00 73.50 336 ASP A O 1
ATOM 2481 N N . GLY A 1 337 ? 4.433 -21.178 -12.115 1.00 64.06 337 GLY A N 1
ATOM 2482 C CA . GLY A 1 337 ? 5.282 -19.986 -12.105 1.00 64.06 337 GLY A CA 1
ATOM 2483 C C . GLY A 1 337 ? 4.847 -18.945 -11.077 1.00 64.06 337 GLY A C 1
ATOM 2484 O O . GLY A 1 337 ? 5.705 -18.319 -10.462 1.00 64.06 337 GLY A O 1
ATOM 2485 N N . ALA A 1 338 ? 3.542 -18.802 -10.833 1.00 64.88 338 ALA A N 1
ATOM 2486 C CA . ALA A 1 338 ? 3.001 -17.973 -9.758 1.00 64.88 338 ALA A CA 1
ATOM 2487 C C . ALA A 1 338 ? 3.356 -18.543 -8.375 1.00 64.88 338 ALA A C 1
ATOM 2489 O O . ALA A 1 338 ? 3.696 -17.798 -7.459 1.00 64.88 338 ALA A O 1
ATOM 2490 N N . ALA A 1 339 ? 3.337 -19.873 -8.241 1.00 72.31 339 ALA A N 1
ATOM 2491 C CA . ALA A 1 339 ? 3.738 -20.578 -7.027 1.00 72.31 339 ALA A CA 1
ATOM 2492 C C . ALA A 1 339 ? 5.261 -20.741 -6.877 1.00 72.31 339 ALA A C 1
ATOM 2494 O O . ALA A 1 339 ? 5.702 -21.314 -5.881 1.00 72.31 339 ALA A O 1
ATOM 2495 N N . LEU A 1 340 ? 6.056 -20.272 -7.851 1.00 68.06 340 LEU A N 1
ATOM 2496 C CA . LEU A 1 340 ? 7.508 -20.461 -7.900 1.00 68.06 340 LEU A CA 1
ATOM 2497 C C . LEU A 1 340 ? 7.891 -21.936 -7.698 1.00 68.06 340 LEU A C 1
ATOM 2499 O O . LEU A 1 340 ? 8.729 -22.278 -6.874 1.00 68.06 340 LEU A O 1
ATOM 2503 N N . LYS A 1 341 ? 7.223 -22.844 -8.403 1.00 77.31 341 LYS A N 1
ATOM 2504 C CA . LYS A 1 341 ? 7.432 -24.281 -8.263 1.00 77.31 341 LYS A CA 1
ATOM 2505 C C . LYS A 1 341 ? 8.389 -24.777 -9.342 1.00 77.31 341 LYS A C 1
ATOM 2507 O O . LYS A 1 341 ? 8.044 -24.789 -10.521 1.00 77.31 341 LYS A O 1
ATOM 2512 N N . SER A 1 342 ? 9.576 -25.217 -8.923 1.00 77.25 342 SER A N 1
ATOM 2513 C CA . SER A 1 342 ? 10.565 -25.843 -9.810 1.00 77.25 342 SER A CA 1
ATOM 2514 C C . SER A 1 342 ? 9.987 -27.096 -10.494 1.00 77.25 342 SER A C 1
ATOM 2516 O O . SER A 1 342 ? 9.504 -27.994 -9.793 1.00 77.25 342 SER A O 1
ATOM 2518 N N . PRO A 1 343 ? 10.080 -27.211 -11.833 1.00 76.88 343 PRO A N 1
ATOM 2519 C CA . PRO A 1 343 ? 9.723 -28.408 -12.586 1.00 76.88 343 PRO A CA 1
ATOM 2520 C C . PRO A 1 343 ? 10.503 -29.650 -12.152 1.00 76.88 343 PRO A C 1
ATOM 2522 O O . PRO A 1 343 ? 9.939 -30.741 -12.133 1.00 76.88 343 PRO A O 1
ATOM 2525 N N . SER A 1 344 ? 11.772 -29.498 -11.759 1.00 81.62 344 SER A N 1
ATOM 2526 C CA . SER A 1 344 ? 12.587 -30.592 -11.208 1.00 81.62 344 SER A CA 1
ATOM 2527 C C . SER A 1 344 ? 12.445 -30.781 -9.693 1.00 81.62 344 SER A C 1
ATOM 2529 O O . SER A 1 344 ? 13.097 -31.651 -9.117 1.00 81.62 344 SER A O 1
ATOM 2531 N N . GLY A 1 345 ? 11.578 -30.009 -9.029 1.00 80.19 345 GLY A N 1
ATOM 2532 C CA . GLY A 1 345 ? 11.345 -30.107 -7.587 1.00 80.19 345 GLY A CA 1
ATOM 2533 C C . GLY A 1 345 ? 12.462 -29.510 -6.726 1.00 80.19 345 GLY A C 1
ATOM 2534 O O . GLY A 1 345 ? 12.539 -29.824 -5.534 1.00 80.19 345 GLY A O 1
ATOM 2535 N N . ARG A 1 346 ? 13.319 -28.652 -7.299 1.00 76.50 346 ARG A N 1
ATOM 2536 C CA . ARG A 1 346 ? 14.363 -27.927 -6.559 1.00 76.50 346 ARG A CA 1
ATOM 2537 C C . ARG A 1 346 ? 13.750 -27.054 -5.469 1.00 76.50 346 ARG A C 1
ATOM 2539 O O . ARG A 1 346 ? 12.673 -26.478 -5.627 1.00 76.50 346 ARG A O 1
ATOM 2546 N N . LYS A 1 347 ? 14.478 -26.939 -4.360 1.00 72.88 347 LYS A N 1
ATOM 2547 C CA . LYS A 1 347 ? 14.214 -25.959 -3.305 1.00 72.88 347 LYS A CA 1
ATOM 2548 C C . LYS A 1 347 ? 15.235 -24.843 -3.439 1.00 72.88 347 LYS A C 1
ATOM 2550 O O . LYS A 1 347 ? 16.416 -25.130 -3.580 1.00 72.88 347 LYS A O 1
ATOM 2555 N N . TYR A 1 348 ? 14.775 -23.601 -3.392 1.00 65.69 348 TYR A N 1
ATOM 2556 C CA . TYR A 1 348 ? 15.648 -22.443 -3.537 1.00 65.69 348 TYR A CA 1
ATOM 2557 C C . TYR A 1 348 ? 16.240 -22.045 -2.188 1.00 65.69 348 TYR A C 1
ATOM 2559 O O . TYR A 1 348 ? 15.510 -21.910 -1.205 1.00 65.69 348 TYR A O 1
ATOM 2567 N N . ASP A 1 349 ? 17.547 -21.808 -2.161 1.00 59.22 349 ASP A N 1
ATOM 2568 C CA . ASP A 1 349 ? 18.262 -21.282 -1.000 1.00 59.22 349 ASP A CA 1
ATOM 2569 C C . ASP A 1 349 ? 17.952 -19.791 -0.780 1.00 59.22 349 ASP A C 1
ATOM 2571 O O . ASP A 1 349 ? 18.035 -19.291 0.343 1.00 59.22 349 ASP A O 1
ATOM 2575 N N . PHE A 1 350 ? 17.600 -19.065 -1.849 1.00 54.84 350 PHE A N 1
ATOM 2576 C CA . PHE A 1 350 ? 17.198 -17.658 -1.815 1.00 54.84 350 PHE A CA 1
ATOM 2577 C C . PHE A 1 350 ? 16.387 -17.254 -3.063 1.00 54.84 350 PHE A C 1
ATOM 2579 O O . PHE A 1 350 ? 16.498 -17.862 -4.128 1.00 54.84 350 PHE A O 1
ATOM 2586 N N . ASN A 1 351 ? 15.570 -16.203 -2.921 1.00 53.41 351 ASN A N 1
ATOM 2587 C CA . ASN A 1 351 ? 14.760 -15.610 -3.991 1.00 53.41 351 ASN A CA 1
ATOM 2588 C C . ASN A 1 351 ? 15.232 -14.175 -4.253 1.00 53.41 351 ASN A C 1
ATOM 2590 O O . ASN A 1 351 ? 15.308 -13.367 -3.324 1.00 53.41 351 ASN A O 1
ATOM 2594 N N . LEU A 1 352 ? 15.542 -13.869 -5.512 1.00 47.38 352 LEU A N 1
ATOM 2595 C CA . LEU A 1 352 ? 15.929 -12.537 -5.954 1.00 47.38 352 LEU A CA 1
ATOM 2596 C C . LEU A 1 352 ? 14.800 -11.909 -6.770 1.00 47.38 352 LEU A C 1
ATOM 2598 O O . LEU A 1 352 ? 14.406 -12.419 -7.815 1.00 47.38 352 LEU A O 1
ATOM 2602 N N . THR A 1 353 ? 14.287 -10.775 -6.299 1.00 49.47 353 THR A N 1
ATOM 2603 C CA . THR A 1 353 ? 13.250 -10.008 -6.997 1.00 49.47 353 THR A CA 1
ATOM 2604 C C . THR A 1 353 ? 13.839 -8.696 -7.499 1.00 49.47 353 THR A C 1
ATOM 2606 O O . THR A 1 353 ? 14.171 -7.818 -6.702 1.00 49.47 353 THR A O 1
ATOM 2609 N N . PHE A 1 354 ? 13.952 -8.545 -8.820 1.00 43.75 354 PHE A N 1
ATOM 2610 C CA . PHE A 1 354 ? 14.479 -7.331 -9.444 1.00 43.75 354 PHE A CA 1
ATOM 2611 C C . PHE A 1 354 ? 13.349 -6.520 -10.091 1.00 43.75 354 PHE A C 1
ATOM 2613 O O . PHE A 1 354 ? 12.631 -6.990 -10.971 1.00 43.75 354 PHE A O 1
ATOM 2620 N N . SER A 1 355 ? 13.198 -5.265 -9.667 1.00 38.16 355 SER A N 1
ATOM 2621 C CA . SER A 1 355 ? 12.250 -4.299 -10.234 1.00 38.16 355 SER A CA 1
ATOM 2622 C C . SER A 1 355 ? 13.024 -3.136 -10.854 1.00 38.16 355 SER A C 1
ATOM 2624 O O . SER A 1 355 ? 13.960 -2.632 -10.244 1.00 38.16 355 SER A O 1
ATOM 2626 N N . LYS A 1 356 ? 12.618 -2.658 -12.042 1.00 32.62 356 LYS A N 1
ATOM 2627 C CA . LYS A 1 356 ? 13.214 -1.478 -12.719 1.00 32.62 356 LYS A CA 1
ATOM 2628 C C . LYS A 1 356 ? 13.026 -0.159 -11.955 1.00 32.62 356 LYS A C 1
ATOM 2630 O O . LYS A 1 356 ? 13.422 0.899 -12.437 1.00 32.62 356 LYS A O 1
ATOM 2635 N N . LYS A 1 357 ? 12.318 -0.186 -10.830 1.00 35.44 357 LYS A N 1
ATOM 2636 C CA . LYS A 1 357 ? 11.998 1.003 -10.050 1.00 35.44 357 LYS A CA 1
ATOM 2637 C C . LYS A 1 357 ? 13.131 1.238 -9.066 1.00 35.44 357 LYS A C 1
ATOM 2639 O O . LYS A 1 357 ? 13.514 0.320 -8.347 1.00 35.44 357 LYS A O 1
ATOM 2644 N N . GLN A 1 358 ? 13.635 2.469 -9.017 1.00 36.03 358 GLN A N 1
ATOM 2645 C CA . GLN A 1 358 ? 14.489 2.899 -7.919 1.00 36.03 358 GLN A CA 1
ATOM 2646 C C . GLN A 1 358 ? 13.702 2.681 -6.620 1.00 36.03 358 GLN A C 1
ATOM 2648 O O . GLN A 1 358 ? 12.714 3.364 -6.353 1.00 36.03 358 GLN A O 1
ATOM 2653 N N . LEU A 1 359 ? 14.086 1.660 -5.859 1.00 36.75 359 LEU A N 1
ATOM 2654 C CA . LEU A 1 359 ? 13.469 1.349 -4.580 1.00 36.75 359 LEU A CA 1
ATOM 2655 C C . LEU A 1 359 ? 14.029 2.333 -3.563 1.00 36.75 359 LEU A C 1
ATOM 2657 O O . LEU A 1 359 ? 15.106 2.131 -3.010 1.00 36.75 359 LEU A O 1
ATOM 2661 N N . VAL A 1 360 ? 13.296 3.417 -3.333 1.00 43.19 360 VAL A N 1
ATOM 2662 C CA . VAL A 1 360 ? 13.399 4.137 -2.068 1.00 43.19 360 VAL A CA 1
ATOM 2663 C C . VAL A 1 360 ? 12.561 3.327 -1.082 1.00 43.19 360 VAL A C 1
ATOM 2665 O O . VAL A 1 360 ? 11.337 3.303 -1.230 1.00 43.19 360 VAL A O 1
ATOM 2668 N N . PRO A 1 361 ? 13.170 2.593 -0.132 1.00 44.88 361 PRO A N 1
ATOM 2669 C CA . PRO A 1 361 ? 12.394 1.853 0.848 1.00 44.88 361 PRO A CA 1
ATOM 2670 C C . PRO A 1 361 ? 11.592 2.852 1.688 1.00 44.88 361 PRO A C 1
ATOM 2672 O O . PRO A 1 361 ? 12.146 3.597 2.497 1.00 44.88 361 PRO A O 1
ATOM 2675 N N . LEU A 1 362 ? 10.277 2.876 1.480 1.00 43.25 362 LEU A N 1
ATOM 2676 C CA . LEU A 1 362 ? 9.358 3.666 2.282 1.00 43.25 362 LEU A CA 1
ATOM 2677 C C . LEU A 1 362 ? 9.027 2.880 3.552 1.00 43.25 362 LEU A C 1
ATOM 2679 O O . LEU A 1 362 ? 8.126 2.045 3.560 1.00 43.25 362 LEU A O 1
ATOM 2683 N N . LEU A 1 363 ? 9.733 3.170 4.643 1.00 56.03 363 LEU A N 1
ATOM 2684 C CA . LEU A 1 363 ? 9.241 2.813 5.969 1.00 56.03 363 LEU A CA 1
ATOM 2685 C C . LEU A 1 363 ? 8.247 3.896 6.408 1.00 56.03 363 LEU A C 1
ATOM 2687 O O . LEU A 1 363 ? 8.637 5.040 6.666 1.00 56.03 363 LEU A O 1
ATOM 2691 N N . MET A 1 364 ? 6.957 3.557 6.434 1.00 59.06 364 MET A N 1
ATOM 2692 C CA . MET A 1 364 ? 5.893 4.475 6.850 1.00 59.06 364 MET A CA 1
ATOM 2693 C C . MET A 1 364 ? 6.041 4.797 8.343 1.00 59.06 364 MET A C 1
ATOM 2695 O O . MET A 1 364 ? 6.090 3.899 9.182 1.00 59.06 364 MET A O 1
ATOM 2699 N N . ILE A 1 365 ? 6.160 6.089 8.669 1.00 69.44 365 ILE A N 1
ATOM 2700 C CA . ILE A 1 365 ? 6.245 6.579 10.049 1.00 69.44 365 ILE A CA 1
ATOM 2701 C C . ILE A 1 365 ? 4.915 7.263 10.377 1.00 69.44 365 ILE A C 1
ATOM 2703 O O . ILE A 1 365 ? 4.707 8.411 9.964 1.00 69.44 365 ILE A O 1
ATOM 2707 N N . PRO A 1 366 ? 4.012 6.599 11.118 1.00 64.75 366 PRO A N 1
ATOM 2708 C CA . PRO A 1 366 ? 2.688 7.141 11.364 1.00 64.75 366 PRO A CA 1
ATOM 2709 C C . PRO A 1 366 ? 2.754 8.348 12.302 1.00 64.75 366 PRO A C 1
ATOM 2711 O O . PRO A 1 366 ? 3.457 8.340 13.318 1.00 64.75 366 PRO A O 1
ATOM 2714 N N . LYS A 1 367 ? 2.001 9.393 11.952 1.00 72.56 367 LYS A N 1
ATOM 2715 C CA . LYS A 1 367 ? 1.793 10.591 12.771 1.00 72.56 367 LYS A CA 1
ATOM 2716 C C . LYS A 1 367 ? 0.309 10.938 12.768 1.00 72.56 367 LYS A C 1
ATOM 2718 O O . LYS A 1 367 ? -0.286 10.998 11.692 1.00 72.56 367 LYS A O 1
ATOM 2723 N N . ASP A 1 368 ? -0.248 11.208 13.945 1.00 74.06 368 ASP A N 1
ATOM 2724 C CA . ASP A 1 368 ? -1.647 11.612 14.140 1.00 74.06 368 ASP A CA 1
ATOM 2725 C C . ASP A 1 368 ? -2.031 12.805 13.254 1.00 74.06 368 ASP A C 1
ATOM 2727 O O . ASP A 1 368 ? -3.006 12.724 12.517 1.00 74.06 368 ASP A O 1
ATOM 2731 N N . VAL A 1 369 ? -1.202 13.852 13.218 1.00 78.38 369 VAL A N 1
ATOM 2732 C CA . VAL A 1 369 ? -1.451 15.056 12.402 1.00 78.38 369 VAL A CA 1
ATOM 2733 C C . VAL A 1 369 ? -1.621 14.765 10.904 1.00 78.38 369 VAL A C 1
ATOM 2735 O O . VAL A 1 369 ? -2.418 15.413 10.228 1.00 78.38 369 VAL A O 1
ATOM 2738 N N . ASN A 1 370 ? -0.904 13.772 10.369 1.00 75.75 370 ASN A N 1
ATOM 2739 C CA . ASN A 1 370 ? -1.028 13.395 8.960 1.00 75.75 370 ASN A CA 1
ATOM 2740 C C . ASN A 1 370 ? -2.319 12.602 8.720 1.00 75.75 370 ASN A C 1
ATOM 2742 O O . ASN A 1 370 ? -2.958 12.769 7.685 1.00 75.75 370 ASN A O 1
ATOM 2746 N N . LEU A 1 371 ? -2.708 11.747 9.669 1.00 72.00 371 LEU A N 1
ATOM 2747 C CA . LEU A 1 371 ? -3.933 10.958 9.563 1.00 72.00 371 LEU A CA 1
ATOM 2748 C C . LEU A 1 371 ? -5.168 11.857 9.693 1.00 72.00 371 LEU A C 1
ATOM 2750 O O . LEU A 1 371 ? -6.108 11.729 8.915 1.00 72.00 371 LEU A O 1
ATOM 2754 N N . GLU A 1 372 ? -5.125 12.830 10.601 1.00 79.62 372 GLU A N 1
ATOM 2755 C CA . GLU A 1 372 ? -6.157 13.855 10.759 1.00 79.62 372 GLU A CA 1
ATOM 2756 C C . GLU A 1 372 ? -6.319 14.685 9.478 1.00 79.62 372 GLU A C 1
ATOM 2758 O O . GLU A 1 372 ? -7.439 14.940 9.031 1.00 79.62 372 GLU A O 1
ATOM 2763 N N . TYR A 1 373 ? -5.207 15.043 8.827 1.00 79.62 373 TYR A N 1
ATOM 2764 C CA . TYR A 1 373 ? -5.233 15.721 7.533 1.00 79.62 373 TYR A CA 1
ATOM 2765 C C . TYR A 1 373 ? -5.921 14.882 6.444 1.00 79.62 373 TYR A C 1
ATOM 2767 O O . TYR A 1 373 ? -6.757 15.408 5.710 1.00 79.62 373 TYR A O 1
ATOM 2775 N N . LEU A 1 374 ? -5.627 13.582 6.355 1.00 71.44 374 LEU A N 1
ATOM 2776 C CA . LEU A 1 374 ? -6.267 12.689 5.382 1.00 71.44 374 LEU A CA 1
ATOM 2777 C C . LEU A 1 374 ? -7.772 12.553 5.626 1.00 71.44 374 LEU A C 1
ATOM 2779 O O . LEU A 1 374 ? -8.554 12.703 4.690 1.00 71.44 374 LEU A O 1
ATOM 2783 N N . VAL A 1 375 ? -8.182 12.342 6.879 1.00 69.69 375 VAL A N 1
ATOM 2784 C CA . VAL A 1 375 ? -9.599 12.276 7.269 1.00 69.69 375 VAL A CA 1
ATOM 2785 C C . VAL A 1 375 ? -10.325 13.572 6.902 1.00 69.69 375 VAL A C 1
ATOM 2787 O O . VAL A 1 375 ? -11.429 13.543 6.354 1.00 69.69 375 VAL A O 1
ATOM 2790 N N . LYS A 1 376 ? -9.682 14.724 7.124 1.00 80.81 376 LYS A N 1
ATOM 2791 C CA . LYS A 1 376 ? -10.208 16.025 6.703 1.00 80.81 376 LYS A CA 1
ATOM 2792 C C . LYS A 1 376 ? -10.376 16.121 5.183 1.00 80.81 376 LYS A C 1
ATOM 2794 O O . LYS A 1 376 ? -11.393 16.642 4.733 1.00 80.81 376 LYS A O 1
ATOM 2799 N N . LEU A 1 377 ? -9.428 15.621 4.387 1.00 75.94 377 LEU A N 1
ATOM 2800 C CA . LEU A 1 377 ? -9.560 15.623 2.926 1.00 75.94 377 LEU A CA 1
ATOM 2801 C C . LEU A 1 377 ? -10.733 14.762 2.445 1.00 75.94 377 LEU A C 1
ATOM 2803 O O . LEU A 1 377 ? -11.402 15.166 1.494 1.00 75.94 377 LEU A O 1
ATOM 2807 N N . VAL A 1 378 ? -11.001 13.623 3.096 1.00 75.00 378 VAL A N 1
ATOM 2808 C C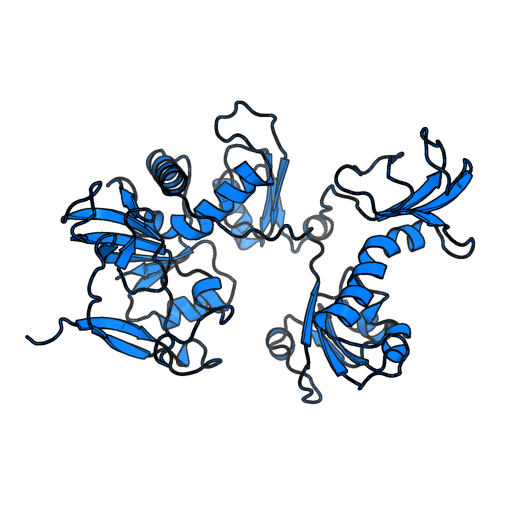A . VAL A 1 378 ? -12.181 12.794 2.787 1.00 75.00 378 VAL A CA 1
ATOM 2809 C C . VAL A 1 378 ? -13.464 13.542 3.113 1.00 75.00 378 VAL A C 1
ATOM 2811 O O . VAL A 1 378 ? -14.321 13.692 2.247 1.00 75.00 378 VAL A O 1
ATOM 2814 N N . LYS A 1 379 ? -13.550 14.120 4.316 1.00 83.00 379 LYS A N 1
ATOM 2815 C CA . LYS A 1 379 ? -14.685 14.958 4.727 1.00 83.00 379 LYS A CA 1
ATOM 2816 C C . LYS A 1 379 ? -14.968 16.100 3.743 1.00 83.00 379 LYS A C 1
ATOM 2818 O O . LYS A 1 379 ? -16.120 16.428 3.486 1.00 83.00 379 LYS A O 1
ATOM 2823 N N . GLU A 1 380 ? -13.926 16.734 3.210 1.00 83.81 380 GLU A N 1
ATOM 2824 C CA . GLU A 1 380 ? -14.050 17.834 2.245 1.00 83.81 380 GLU A CA 1
ATOM 2825 C C . GLU A 1 380 ? -14.308 17.363 0.800 1.00 83.81 380 GLU A C 1
ATOM 2827 O O . GLU A 1 380 ? -14.383 18.197 -0.103 1.00 83.81 380 GLU A O 1
ATOM 2832 N N . GLY A 1 381 ? -14.400 16.050 0.551 1.00 78.06 381 GLY A N 1
ATOM 2833 C CA . GLY A 1 381 ? -14.563 15.472 -0.787 1.00 78.06 381 GLY A CA 1
ATOM 2834 C C . GLY A 1 381 ? -13.335 15.626 -1.693 1.00 78.06 381 GLY A C 1
ATOM 2835 O O . GLY A 1 381 ? -13.428 15.432 -2.903 1.00 78.06 381 GLY A O 1
ATOM 2836 N N . LYS A 1 382 ? -12.179 15.997 -1.129 1.00 73.38 382 LYS A N 1
ATOM 2837 C CA . LYS A 1 382 ? -10.910 16.212 -1.851 1.00 73.38 382 LYS A CA 1
ATOM 2838 C C . LYS A 1 382 ? -10.066 14.946 -1.971 1.00 73.38 382 LYS A C 1
ATOM 2840 O O . LYS A 1 382 ? -9.151 14.901 -2.789 1.00 73.38 382 LYS A O 1
ATOM 2845 N N . LEU A 1 383 ? -10.349 13.946 -1.143 1.00 71.25 383 LEU A N 1
ATOM 2846 C CA . LEU A 1 383 ? -9.784 12.606 -1.214 1.00 71.25 383 LEU A CA 1
ATOM 2847 C C . LEU A 1 383 ? -10.944 11.615 -1.217 1.00 71.25 383 LEU A C 1
ATOM 2849 O O . LEU A 1 383 ? -11.812 11.697 -0.357 1.00 71.25 383 LEU A O 1
ATOM 2853 N N . LYS A 1 384 ? -10.950 10.677 -2.162 1.00 73.12 384 LYS A N 1
ATOM 2854 C CA . LYS A 1 384 ? -11.969 9.631 -2.226 1.00 73.12 384 LYS A CA 1
ATOM 2855 C C . LYS A 1 384 ? -11.314 8.267 -2.045 1.00 73.12 384 LYS A C 1
ATOM 2857 O O . LYS A 1 384 ? -10.622 7.817 -2.962 1.00 73.12 384 LYS A O 1
ATOM 2862 N N . PRO A 1 385 ? -11.514 7.604 -0.899 1.00 68.94 385 PRO A N 1
ATOM 2863 C CA . PRO A 1 385 ? -11.135 6.214 -0.771 1.00 68.94 385 PRO A CA 1
ATOM 2864 C C . PRO A 1 385 ? -11.929 5.345 -1.740 1.00 68.94 385 PRO A C 1
ATOM 2866 O O . PRO A 1 385 ? -13.133 5.520 -1.922 1.00 68.94 385 PRO A O 1
ATOM 2869 N N . VAL A 1 386 ? -11.243 4.412 -2.393 1.00 73.06 386 VAL A N 1
ATOM 2870 C CA . VAL A 1 386 ? -11.888 3.421 -3.255 1.00 73.06 386 VAL A CA 1
ATOM 2871 C C . VAL A 1 386 ? -12.030 2.142 -2.448 1.00 73.06 386 VAL A C 1
ATOM 2873 O O . VAL A 1 386 ? -11.028 1.595 -1.984 1.00 73.06 386 VAL A O 1
ATOM 2876 N N . ILE A 1 387 ? -13.268 1.690 -2.273 1.00 77.69 387 ILE A N 1
ATOM 2877 C CA . ILE A 1 387 ? -13.599 0.421 -1.630 1.00 77.69 387 ILE A CA 1
ATOM 2878 C C . ILE A 1 387 ? -13.876 -0.605 -2.726 1.00 77.69 387 ILE A C 1
ATOM 2880 O O . ILE A 1 387 ? -14.738 -0.401 -3.578 1.00 77.69 387 ILE A O 1
ATOM 2884 N N . ASP A 1 388 ? -13.117 -1.693 -2.716 1.00 76.56 388 ASP A N 1
ATOM 2885 C CA . ASP A 1 388 ? -13.252 -2.792 -3.668 1.00 76.56 388 ASP A CA 1
ATOM 2886 C C . ASP A 1 388 ? -14.392 -3.737 -3.267 1.00 76.56 388 ASP A C 1
ATOM 2888 O O . ASP A 1 388 ? -15.201 -4.162 -4.095 1.00 76.56 388 ASP A O 1
ATOM 2892 N N . SER A 1 389 ? -14.422 -4.123 -1.992 1.00 82.81 389 SER A N 1
ATOM 2893 C CA . SER A 1 389 ? -15.447 -5.000 -1.436 1.00 82.81 389 SER A CA 1
ATOM 2894 C C . SER A 1 389 ? -15.484 -4.930 0.083 1.00 82.81 389 SER A C 1
ATOM 2896 O O . SER A 1 389 ? -14.486 -4.612 0.728 1.00 82.81 389 SER A O 1
ATOM 2898 N N . MET A 1 390 ? -16.651 -5.256 0.632 1.00 89.38 390 MET A N 1
ATOM 2899 C CA . MET A 1 390 ? -16.904 -5.343 2.065 1.00 89.38 390 MET A CA 1
ATOM 2900 C C . MET A 1 390 ? -17.343 -6.764 2.398 1.00 89.38 390 MET A C 1
ATOM 2902 O O . MET A 1 390 ? -18.117 -7.368 1.649 1.00 89.38 390 MET A O 1
ATOM 2906 N N . HIS A 1 391 ? -16.827 -7.299 3.499 1.00 89.38 391 HIS A N 1
ATOM 2907 C CA . HIS A 1 391 ? -17.111 -8.655 3.954 1.00 89.38 391 HIS A CA 1
ATOM 2908 C C . HIS A 1 391 ? -17.378 -8.632 5.457 1.00 89.38 391 HIS A C 1
ATOM 2910 O O . HIS A 1 391 ? -16.613 -8.009 6.187 1.00 89.38 391 HIS A O 1
ATOM 2916 N N . PRO A 1 392 ? -18.398 -9.335 5.968 1.00 91.12 392 PRO A N 1
ATOM 2917 C CA . PRO A 1 392 ? -18.549 -9.481 7.409 1.00 91.12 392 PRO A CA 1
ATOM 2918 C C . PRO A 1 392 ? -17.370 -10.277 7.982 1.00 91.12 392 PRO A C 1
ATOM 2920 O O . PRO A 1 392 ? -16.832 -11.160 7.308 1.00 91.12 392 PRO A O 1
ATOM 2923 N N . LEU A 1 393 ? -17.020 -10.053 9.254 1.00 86.56 393 LEU A N 1
ATOM 2924 C CA . LEU A 1 393 ? -15.960 -10.814 9.933 1.00 86.56 393 LEU A CA 1
ATOM 2925 C C . LEU A 1 393 ? -16.130 -12.332 9.803 1.00 86.56 393 LEU A C 1
ATOM 2927 O O . LEU A 1 393 ? -15.135 -13.041 9.733 1.00 86.56 393 LEU A O 1
ATOM 2931 N N . SER A 1 394 ? -17.370 -12.831 9.750 1.00 88.56 394 SER A N 1
ATOM 2932 C CA . SER A 1 394 ? -17.714 -14.251 9.571 1.00 88.56 394 SER A CA 1
ATOM 2933 C C . SER A 1 394 ? -17.348 -14.838 8.201 1.00 88.56 394 SER A C 1
ATOM 2935 O O . SER A 1 394 ? -17.492 -16.042 8.012 1.00 88.56 394 SER A O 1
ATOM 2937 N N . LYS A 1 395 ? -16.905 -14.002 7.258 1.00 90.62 395 LYS A N 1
ATOM 2938 C CA . LYS A 1 395 ? -16.428 -14.368 5.918 1.00 90.62 395 LYS A CA 1
ATOM 2939 C C . LYS A 1 395 ? -15.033 -13.804 5.640 1.00 90.62 395 LYS A C 1
ATOM 2941 O O . LYS A 1 395 ? -14.713 -13.421 4.514 1.00 90.62 395 LYS A O 1
ATOM 2946 N N . ALA A 1 396 ? -14.191 -13.714 6.667 1.00 85.56 396 ALA A N 1
ATOM 2947 C CA . ALA A 1 396 ? -12.834 -13.191 6.526 1.00 85.56 396 ALA A CA 1
ATOM 2948 C C . ALA A 1 396 ? -11.985 -13.986 5.512 1.00 85.56 396 ALA A C 1
ATOM 2950 O O . ALA A 1 396 ? -11.062 -13.433 4.916 1.00 85.56 396 ALA A O 1
ATOM 2951 N N . GLU A 1 397 ? -12.309 -15.257 5.274 1.00 86.31 397 GLU A N 1
ATOM 2952 C CA . GLU A 1 397 ? -11.706 -16.106 4.246 1.00 86.31 397 GLU A CA 1
ATOM 2953 C C . GLU A 1 397 ? -11.920 -15.549 2.836 1.00 86.31 397 GLU A C 1
ATOM 2955 O O . GLU A 1 397 ? -10.978 -15.544 2.043 1.00 86.31 397 GLU A O 1
ATOM 2960 N N . ASP A 1 398 ? -13.122 -15.053 2.529 1.00 88.94 398 ASP A N 1
ATOM 2961 C CA . ASP A 1 398 ? -13.465 -14.492 1.216 1.00 88.94 398 ASP A CA 1
ATOM 2962 C C . ASP A 1 398 ? -12.688 -13.189 0.976 1.00 88.94 398 ASP A C 1
ATOM 2964 O O . ASP A 1 398 ? -12.114 -12.975 -0.097 1.00 88.94 398 ASP A O 1
ATOM 2968 N N . ALA A 1 399 ? -12.595 -12.351 2.013 1.00 83.06 399 ALA A N 1
ATOM 2969 C CA . ALA A 1 399 ? -11.796 -11.131 2.001 1.00 83.06 399 ALA A CA 1
ATOM 2970 C C . ALA A 1 399 ? -10.298 -11.433 1.802 1.00 83.06 399 ALA A C 1
ATOM 2972 O O . ALA A 1 399 ? -9.623 -10.776 1.005 1.00 83.06 399 ALA A O 1
ATOM 2973 N N . TRP A 1 400 ? -9.781 -12.469 2.476 1.00 79.44 400 TRP A N 1
ATOM 2974 C CA . TRP A 1 400 ? -8.398 -12.918 2.317 1.00 79.44 400 TRP A CA 1
ATOM 2975 C C . TRP A 1 400 ? -8.152 -13.457 0.902 1.00 79.44 400 TRP A C 1
ATOM 2977 O O . TRP A 1 400 ? -7.201 -13.025 0.248 1.00 79.44 400 TRP A O 1
ATOM 2987 N N . LEU A 1 401 ? -8.999 -14.368 0.405 1.00 81.38 401 LEU A N 1
ATOM 2988 C CA . LEU A 1 401 ? -8.911 -14.921 -0.955 1.00 81.38 401 LEU A CA 1
ATOM 2989 C C . LEU A 1 401 ? -8.799 -13.804 -1.990 1.00 81.38 401 LEU A C 1
ATOM 2991 O O . LEU A 1 401 ? -7.918 -13.830 -2.849 1.00 81.38 401 LEU A O 1
ATOM 2995 N N . LYS A 1 402 ? -9.653 -12.791 -1.855 1.00 75.06 402 LYS A N 1
ATOM 2996 C CA . LYS A 1 402 ? -9.678 -11.644 -2.754 1.00 75.06 402 LYS A CA 1
ATOM 2997 C C . LYS A 1 402 ? -8.428 -10.766 -2.656 1.00 75.06 402 LYS A C 1
ATOM 2999 O O . LYS A 1 402 ? -7.984 -10.224 -3.665 1.00 75.06 402 LYS A O 1
ATOM 3004 N N . SER A 1 403 ? -7.831 -10.655 -1.471 1.00 70.31 403 SER A N 1
ATOM 3005 C CA . SER A 1 403 ? -6.562 -9.947 -1.289 1.00 70.31 403 SER A CA 1
ATOM 3006 C C . SER A 1 403 ? -5.387 -10.694 -1.934 1.00 70.31 403 SER A C 1
ATOM 3008 O O . SER A 1 403 ? -4.596 -10.079 -2.648 1.00 70.31 403 SER A O 1
ATOM 3010 N N . ILE A 1 404 ? -5.304 -12.021 -1.755 1.00 69.75 404 ILE A N 1
ATOM 3011 C CA . ILE A 1 404 ? -4.249 -12.857 -2.360 1.00 69.75 404 ILE A CA 1
ATOM 3012 C C . ILE A 1 404 ? -4.346 -12.891 -3.885 1.00 69.75 404 ILE A C 1
ATOM 3014 O O . ILE A 1 404 ? -3.312 -12.936 -4.548 1.00 69.75 404 ILE A O 1
ATOM 3018 N N . ASP A 1 405 ? -5.556 -12.859 -4.446 1.00 69.56 405 ASP A N 1
ATOM 3019 C CA . ASP A 1 405 ? -5.751 -12.835 -5.899 1.00 69.56 405 ASP A CA 1
ATOM 3020 C C . ASP A 1 405 ? -5.087 -11.606 -6.556 1.00 69.56 405 ASP A C 1
ATOM 3022 O O . ASP A 1 405 ? -4.773 -11.622 -7.741 1.00 69.56 405 ASP A O 1
ATOM 3026 N N . GLY A 1 406 ? -4.817 -10.538 -5.791 1.00 61.53 406 GLY A N 1
ATOM 3027 C CA . GLY A 1 406 ? -4.029 -9.391 -6.255 1.00 61.53 406 GLY A CA 1
ATOM 3028 C C . GLY A 1 406 ? -4.753 -8.495 -7.266 1.00 61.53 406 GLY A C 1
ATOM 3029 O O . GLY A 1 406 ? -4.151 -7.584 -7.832 1.00 61.53 406 GLY A O 1
ATOM 3030 N N . HIS A 1 407 ? -6.048 -8.727 -7.488 1.00 65.12 407 HIS A N 1
ATOM 3031 C CA . HIS A 1 407 ? -6.865 -8.016 -8.473 1.00 65.12 407 HIS A CA 1
ATOM 3032 C C . HIS A 1 407 ? -7.834 -6.990 -7.869 1.00 65.12 407 HIS A C 1
ATOM 3034 O O . HIS A 1 407 ? -8.611 -6.390 -8.623 1.00 65.12 407 HIS A O 1
ATOM 3040 N N . ALA A 1 408 ? -7.785 -6.771 -6.551 1.00 61.62 408 ALA A N 1
ATOM 3041 C CA . ALA A 1 408 ? -8.627 -5.801 -5.860 1.00 61.62 408 ALA A CA 1
ATOM 3042 C C . ALA A 1 408 ? -8.454 -4.387 -6.437 1.00 61.62 408 ALA A C 1
ATOM 3044 O O . ALA A 1 408 ? -7.343 -3.926 -6.705 1.00 61.62 408 ALA A O 1
ATOM 3045 N N . THR A 1 409 ? -9.571 -3.695 -6.642 1.00 64.75 409 THR A N 1
ATOM 3046 C CA . THR A 1 409 ? -9.606 -2.317 -7.143 1.00 64.75 409 THR A CA 1
ATOM 3047 C C . THR A 1 409 ? -9.963 -1.383 -5.995 1.00 64.75 409 THR A C 1
ATOM 3049 O O . THR A 1 409 ? -11.118 -1.009 -5.824 1.00 64.75 409 THR A O 1
ATOM 3052 N N . GLY A 1 410 ? -8.962 -1.046 -5.178 1.00 65.12 410 GLY A N 1
ATOM 3053 C CA . GLY A 1 410 ? -9.141 -0.291 -3.937 1.00 65.12 410 GLY A CA 1
ATOM 3054 C C . GLY A 1 410 ? -8.909 -1.152 -2.695 1.00 65.12 410 GLY A C 1
ATOM 3055 O O . GLY A 1 410 ? -8.130 -2.103 -2.729 1.00 65.12 410 GLY A O 1
ATOM 3056 N N . ASN A 1 411 ? -9.569 -0.793 -1.597 1.00 70.75 411 ASN A N 1
ATOM 3057 C CA . ASN A 1 411 ? -9.407 -1.423 -0.288 1.00 70.75 411 ASN A CA 1
ATOM 3058 C C . ASN A 1 411 ? -10.448 -2.524 -0.066 1.00 70.75 411 ASN A C 1
ATOM 3060 O O . ASN A 1 411 ? -11.613 -2.364 -0.431 1.00 70.75 411 ASN A O 1
ATOM 3064 N N . ILE A 1 412 ? -10.032 -3.621 0.565 1.00 76.44 412 ILE A N 1
ATOM 3065 C CA . ILE A 1 412 ? -10.930 -4.691 1.010 1.00 76.44 412 ILE A CA 1
ATOM 3066 C C . ILE A 1 412 ? -11.236 -4.446 2.484 1.00 76.44 412 ILE A C 1
ATOM 3068 O O . ILE A 1 412 ? -10.313 -4.350 3.293 1.00 76.44 412 ILE A O 1
ATOM 3072 N N . ILE A 1 413 ? -12.517 -4.361 2.825 1.00 82.81 413 ILE A N 1
ATOM 3073 C CA . ILE A 1 413 ? -12.979 -4.003 4.166 1.00 82.81 413 ILE A CA 1
ATOM 3074 C C . ILE A 1 413 ? -13.620 -5.210 4.850 1.00 82.81 413 ILE A C 1
ATOM 3076 O O . ILE A 1 413 ? -14.378 -5.961 4.233 1.00 82.81 413 ILE A O 1
ATOM 3080 N N . LEU A 1 414 ? -13.323 -5.372 6.136 1.00 83.81 414 LEU A N 1
ATOM 3081 C CA . LEU A 1 414 ? -14.037 -6.244 7.057 1.00 83.81 414 LEU A CA 1
ATOM 3082 C C . LEU A 1 414 ? -14.995 -5.418 7.918 1.00 83.81 414 LEU A C 1
ATOM 3084 O O . LEU A 1 414 ? -14.553 -4.500 8.606 1.00 83.81 414 LEU A O 1
ATOM 3088 N N . GLU A 1 415 ? -16.278 -5.768 7.900 1.00 85.44 415 GLU A N 1
ATOM 3089 C CA . GLU A 1 415 ? -17.315 -5.214 8.780 1.00 85.44 415 GLU A CA 1
ATOM 3090 C C . GLU A 1 415 ? -17.352 -6.007 10.100 1.00 85.44 415 GLU A C 1
ATOM 3092 O O . GLU A 1 415 ? -17.335 -7.248 10.082 1.00 85.44 415 GLU A O 1
ATOM 3097 N N . LEU A 1 416 ? -17.357 -5.296 11.236 1.00 85.75 416 LEU A N 1
ATOM 3098 C CA . LEU A 1 416 ? -17.054 -5.841 12.572 1.00 85.75 416 LEU A CA 1
ATOM 3099 C C . LEU A 1 416 ? -18.172 -5.654 13.606 1.00 85.75 416 LEU A C 1
ATOM 3101 O O . LEU A 1 416 ? -18.851 -4.602 13.596 1.00 85.75 416 LEU A O 1
#

pLDDT: mean 70.49, std 15.2, range [32.62, 96.88]

Organism: NCBI:txid2448454

Secondary structure (DSSP, 8-state):
-PPPEEEEEEESSTT-TGGGEEEEEEEPPPPPTTEEEEEEEEEEEPHHHHS-SS---STT-EE----EEEEEEEEE-TT--S--TT-EEEEE--SSSSEEEGGGEEE--TTS-HHHHHTSHHHHHHHHHIIIIIS---TTS-SPP-EEEEET-SS--TTSEEEEEE-GGGHHHHHHTT-SEEEETTSHHHHTPPPS---EEEEE-----TT--S--TT-EEEEE--S---S-S-----GGGEEEPPTTS-HHHHTTSHHHHHHHHHIIIIIS---TTS-SPPEEEEEE-TTSS-STTTSHHHHTTTEEEEEEE-GGGHHHHHHHT-SEEEETTSHHHHTT--TT-PPPSEEEE--SS----------HHHHHHHHHHHHTTSS-PPEEEEEEGGGHHHHHHHHHTT--SSEEEEE-

Radius of gyration: 25.45 Å; chains: 1; bounding box: 62×57×65 Å

InterPro domains:
  IPR011032 GroES-like superfamily [SSF50129] (6-138)
  IPR011032 GroES-like superfamily [SSF50129] (197-276)
  IPR013154 Alcohol dehydrogenase-like, N-terminal [PF08240] (33-90)
  IPR020843 Enoylreductase domain [SM00829] (16-414)
  IPR036291 NAD(P)-binding domain superfamily [SSF51735] (112-193)
  IPR036291 NAD(P)-binding domain superfamily [SSF51735] (249-354)
  IPR052733 Chloroplast-localized Quinone Oxidoreductase [PTHR44013] (4-198)

=== Feature glossary ===
A reading guide for the features in this record.

Start from the sequence.

  · Sequence gives the chain of amino acids in standard one-letter code (A=alanine, C=cysteine, …, Y=tyrosine), read N→C. It is the only feature that is directly encoded by the gene; all structural features are derived from the folded form of this sequence.

Fold it, and you get atomic coordinates and the backbone conformation that goes with them.

  · Structure coordinates are given as an mmCIF _atom_site loop: one row per atom with element, residue name, chain id, sequence number, and x/y/z position in Å. Only the four main-chain atoms per residue are included here; side chains are omitted to keep the record compact.

  · Backbone dihedral angles. Every residue except chain termini has a φ (preceding-C → N → Cα → C) and a ψ (N → Cα → C → next-N). They are reported in degrees following the IUPAC sign convention. Secondary structure is essentially a statement about which (φ, ψ) basin each residue occupies.

  · Eight-state secondary structure (DSSP): H is the canonical α-helix, G the tighter 3₁₀-helix, I the wider π-helix; E/B are β-structure, T and S are turns and bends, and '-' is everything else. DSSP derives these from the pattern of main-chain N–H···O=C hydrogen bonds, not from the sequence.

  · SS3 is a coarse helix/strand/coil call (letters a/b/c) made by the P-SEA algorithm from inter-Cα distances and dihedrals. It is less detailed than DSSP but needs only Cα positions.

Summarize the fold with a handful of shape descriptors and a per-residue structural alphabet.

  · Radius of gyration (Rg) is the root-mean-square distance of Cα atoms from their centroid — a single number for overall size and compactness. A globular domain of N residues has Rg ≈ 2.2·N^0.38 Å; an extended or disordered chain has a much larger Rg. The Cα contact count is the number of residue pairs whose Cα atoms are within 8 Å and are more than four positions apart in sequence — a standard proxy for tertiary packing density. The bounding box is the smallest axis-aligned box enclosing all Cα atoms.

  · 3Di is Foldseek's structural alphabet. Each residue is assigned one of twenty discrete states based on how its Cα sits relative to its spatial (not sequential) neighbors. Aligning 3Di strings finds structural homologs roughly as well as full 3D superposition, but orders of magnitude faster.

  · Solvent-accessible surface area (SASA) is the area in Å² traced out by the centre of a 1.4 Å probe sphere (a water molecule) rolled over the protein's van der Waals surface (Shrake–Rupley / Lee–Richards construction). Buried residues have near-zero SASA; fully exposed residues can exceed 200 Å². The total SASA scales roughly with the number of surface residues.

Ask how reliable the model is.

  · For AlphaFold models, the B-factor field carries pLDDT — the model's own estimate of local accuracy on a 0–100 scale. Regions with pLDDT<50 should be treated as essentially unmodeled; they often correspond to intrinsically disordered segments.

  · For experimental (PDB) structures, the B-factor (temperature factor) quantifies the positional spread of each atom in the crystal — a combination of thermal vibration and static disorder — in units of Å². High B-factors mark flexible loops or poorly resolved regions; low B-factors mark the rigid, well-ordered core.

  · Predicted Aligned Error (PAE) is an AlphaFold confidence matrix: entry (i, j) is the expected error in the position of residue j, in ångströms, when the prediction is superimposed on the true structure at residue i. Low PAE within a block of residues means that block is internally rigid and well-predicted; high PAE between two blocks means their relative placement is uncertain even if each block individually is confident.

Place it in context: what it resembles, what it is annotated as, and how it looks.

  · Structural nearest neighbors (via Foldseek easy-search vs the PDB). Reported per hit: target PDB id, E-value, and alignment TM-score. A TM-score above ~0.5 is the conventional threshold for 'same fold'.

  · Functional annotations link the protein to curated databases. InterPro entries identify conserved domains and families by matching the sequence against member-database signatures (Pfam, PROSITE, CDD, …). Gene Ontology (GO) terms describe molecular function, biological process, and cellular component in a controlled vocabulary. CATH places the structure in a hierarchical fold classification (Class/Architecture/Topology/Homologous-superfamily). The organism is the source species.

  · The contact map is a binary N×N matrix image: pixel (i, j) is dark where Cα_i and Cα_j are within 8 Å and |i−j|>4. Because the |i−j|>4 filter removes local helical contacts, off-diagonal stripes parallel to the main diagonal indicate parallel β-sheets; stripes perpendicular to it indicate antiparallel β-sheets. The Ramachandran plot scatters every residue's (φ, ψ) pair against the sterically allowed regions. The PAE heatmap renders the predicted-aligned-error matrix.

  · Six rendered views show the 3D structure from the faces of a cube — i.e. along ±x, ±y, ±z. Rendering representation is drawn randomly per protein from cartoon (secondary-structure ribbons), sticks (backbone bonds), or molecular surface; coloring is either N→C rainbow (blue at the N-terminus through red at the C-terminus) or one color per chain.